Protein AF-0000000087156983 (afdb_homodimer)

Organism: NCBI:txid2511166

Solvent-accessible surface area (backbone atoms only — not comparable to full-atom values): 22748 Å² total; per-residue (Å²): 106,43,32,41,44,29,40,51,89,41,59,20,51,39,54,47,29,48,36,42,65,62,67,50,85,65,43,80,46,79,42,67,47,36,89,84,78,64,39,75,37,72,73,60,32,67,73,38,93,82,44,57,65,20,38,35,36,47,73,90,44,69,46,44,46,60,68,20,45,51,54,46,43,24,57,75,70,38,78,45,52,51,57,72,52,84,84,42,92,42,24,67,42,30,35,30,43,36,36,33,25,41,62,46,52,46,35,43,49,53,44,42,47,59,52,65,71,65,72,62,62,83,79,34,66,65,59,46,53,43,50,50,51,47,51,49,51,52,50,49,51,18,57,49,37,63,78,23,78,22,73,38,30,80,52,81,36,51,28,46,43,53,35,45,42,68,70,22,62,44,33,82,79,50,74,73,79,49,80,90,27,60,33,43,33,53,46,32,44,57,50,61,64,33,66,35,45,46,51,21,44,47,71,66,40,64,87,58,82,78,53,48,98,104,43,32,43,44,30,40,52,88,40,60,18,51,37,53,47,29,48,36,42,67,60,67,50,85,66,44,80,46,78,42,68,45,36,89,85,78,64,38,74,37,70,74,62,32,66,70,40,94,83,44,57,65,20,38,35,36,49,72,90,45,70,46,44,46,60,66,19,45,51,55,47,43,23,57,75,70,38,78,44,54,50,57,72,51,83,83,42,92,42,24,65,41,30,34,29,42,37,34,33,25,42,61,44,51,47,36,44,50,52,44,43,46,58,53,65,71,65,74,62,61,85,79,34,65,65,60,48,53,43,49,49,52,46,50,48,53,52,50,50,52,17,57,48,38,62,78,22,77,23,73,36,28,80,52,80,36,50,27,46,42,53,34,44,43,68,70,21,61,45,32,80,78,50,74,73,80,49,80,89,28,61,33,44,34,53,45,32,44,58,52,62,64,34,66,35,45,46,51,22,44,47,73,66,40,66,85,59,82,78,51,49,98

Radius of gyration: 20.54 Å; Cα contacts (8 Å, |Δi|>4): 704; chains: 2; bounding box: 50×52×50 Å

Nearest PDB structures (foldseek):
  4hz4-assembly1_A-2  TM=9.337E-01  e=1.040E-16  Actinobacillus pleuropneumoniae
  6nv6-assembly2_B  TM=7.677E-01  e=2.884E-10  Xanthomonas citri pv. citri str. 306
  4e8e-assembly1_C  TM=7.813E-01  e=7.989E-09  Bombyx mori
  7miq-assembly1_A  TM=7.522E-01  e=4.854E-09  Vibrio parahaemolyticus
  3qav-assembly1_A  TM=7.786E-01  e=2.854E-08  Laternula elliptica

Foldseek 3Di:
DKEWEFEPLFLSLLVLLLCLVLVFDYHYHYFYADPPPSAGDPVQLVLDVVRGDTWMDDVPDIDHDSLVSSVVCCVPPRVVPQQDDPVDPLNVQRVCLQCCLPVPQVVLLVVLLVVVVVPDPPVPVVNVVSVVSNVVVLVVVLVQLVQALARSHPDRHSSCSSNVSSLKSCCVRPPDDCPVRVSQLVSLVVVVPDPSSVVSCCVRPNPDDTRSD/DKEWEFEPLFLSLLVLLLCLVLVFDYHYHYFYADPPPSAGDPVQLVLDVVRGDTWMDDVPDIDHDSLVSSVVCCVPPRVVPQQDDPVDPLNVQRVCLQCCLPVPQVVLLVVLLVVVVVPDPPVPVVNVVSVVSNVVVLVVVLVQLVQALDRSHPDRHSSCSSNVSSLKSCCVRPPDDCPVRVSQLVSLVVVVPDPSSVVSCCVRPNPDDTRSD

Sequence (426 aa):
MLTVHHLGKSQSERIVWLCEELEIPYELQRYARDPVTMLAPADYKALHWIGTAPVITDGELTLAESGAIVDYIIARHGGGRLALKPDHPDFAHYLHWFHFANGTLQAQLGRNMILNRLNLPADNPMLVATKARVDRSFDLIDARVRDNNYLAGDEFTAADIMTGFSLTTMRYFLPYDFGRCPNIRAYLGRIGSRPAYRRAMEKGDPGMELLLTMLTVHHLGKSQSERIVWLCEELEIPYELQRYARDPVTMLAPADYKALHWIGTAPVITDGELTLAESGAIVDYIIARHGGGRLALKPDHPDFAHYLHWFHFANGTLQAQLGRNMILNRLNLPADNPMLVATKARVDRSFDLIDARVRDNNYLAGDEFTAADIMTGFSLTTMRYFLPYDFGRCPNIRAYLGRIGSRPAYRRAMEKGDPGMELLLT

Secondary structure (DSSP, 8-state):
-EEEEEETTSTTHHHHHHHHHHT---EEEEEPPPTTT-PPPHHHHTT-TT-SS-EEEETTEEEE-HHHHHHHHHHHTSTTTTS--TTSTTHHHHHHHHHHIIIIIIHHHHHHHHHHTTT--TT-HHHHHHHHHHHHHHHHHHHHHHH-SSSSSSS--HHHHHHHHHHTGGGGTS---GGG-HHHHHHHHHHHT-HHHHHHHHHHSTTPPP---/-EEEEEETTSTTHHHHHHHHHHT---EEEEEPPPTTT-PPPHHHHTT-TT-SS-EEEETTEEEE-HHHHHHHHHHHTSTTTTS--TTSTTHHHHHHHHHHIIIIIIHHHHHHHHHHTTT--TT-HHHHHHHHHHHHHHHHHHHHHHH-SSSSSSS--HHHHHHHHHHTGGGGTS---GGG-HHHHHHHHHHHT-HHHHHHHHHHSTTPPP---

Structure (mmCIF, N/CA/C/O backbone):
data_AF-0000000087156983-model_v1
#
loop_
_entity.id
_entity.type
_entity.pdbx_description
1 polymer 'glutathione transferase'
#
loop_
_atom_site.group_PDB
_atom_site.id
_atom_site.type_symbol
_atom_site.label_atom_id
_atom_site.label_alt_id
_atom_site.label_comp_id
_atom_site.label_asym_id
_atom_site.label_entity_id
_atom_site.label_seq_id
_atom_site.pdbx_PDB_ins_code
_atom_site.Cartn_x
_atom_site.Cartn_y
_atom_site.Cartn_z
_atom_site.occupancy
_atom_site.B_iso_or_equiv
_atom_site.auth_seq_id
_atom_site.auth_comp_id
_atom_site.auth_asym_id
_atom_site.auth_atom_id
_atom_site.pdbx_PDB_model_num
ATOM 1 N N . MET A 1 1 ? -11.656 2.619 24.188 1 91.62 1 MET A N 1
ATOM 2 C CA . MET A 1 1 ? -11.172 3.947 23.812 1 91.62 1 MET A CA 1
ATOM 3 C C . MET A 1 1 ? -10.031 3.85 22.812 1 91.62 1 MET A C 1
ATOM 5 O O . MET A 1 1 ? -9.148 2.996 22.938 1 91.62 1 MET A O 1
ATOM 9 N N . LEU A 1 2 ? -10.039 4.598 21.812 1 98.56 2 LEU A N 1
ATOM 10 C CA . LEU A 1 2 ? -9.031 4.594 20.766 1 98.56 2 LEU A CA 1
ATOM 11 C C . LEU A 1 2 ? -7.723 5.195 21.266 1 98.56 2 LEU A C 1
ATOM 13 O O . LEU A 1 2 ? -7.711 6.301 21.812 1 98.56 2 LEU A O 1
ATOM 17 N N . THR A 1 3 ? -6.641 4.422 21.141 1 98.88 3 THR A N 1
ATOM 18 C CA . THR A 1 3 ? -5.301 4.906 21.469 1 98.88 3 THR A CA 1
ATOM 19 C C . THR A 1 3 ? -4.414 4.895 20.219 1 98.88 3 THR A C 1
ATOM 21 O O . THR A 1 3 ? -4.297 3.871 19.547 1 98.88 3 THR A O 1
ATOM 24 N N . VAL A 1 4 ? -3.83 6 19.953 1 98.94 4 VAL A N 1
ATOM 25 C CA . VAL A 1 4 ? -2.838 6.121 18.891 1 98.94 4 VAL A CA 1
ATOM 26 C C . VAL A 1 4 ? -1.434 6.039 19.484 1 98.94 4 VAL A C 1
ATOM 28 O O . VAL A 1 4 ? -1.053 6.867 20.312 1 98.94 4 VAL A O 1
ATOM 31 N N . HIS A 1 5 ? -0.689 5.008 19.109 1 98.94 5 HIS A N 1
ATOM 32 C CA . HIS A 1 5 ? 0.714 4.902 19.484 1 98.94 5 HIS A CA 1
ATOM 33 C C . HIS A 1 5 ? 1.614 5.613 18.484 1 98.94 5 HIS A C 1
ATOM 35 O O . HIS A 1 5 ? 1.909 5.066 17.422 1 98.94 5 HIS A O 1
ATOM 41 N N . HIS A 1 6 ? 2.088 6.777 18.844 1 98.81 6 HIS A N 1
ATOM 42 C CA . HIS A 1 6 ? 2.824 7.629 17.922 1 98.81 6 HIS A CA 1
ATOM 43 C C . HIS A 1 6 ? 4.328 7.504 18.141 1 98.81 6 HIS A C 1
ATOM 45 O O . HIS A 1 6 ? 4.84 7.824 19.219 1 98.81 6 HIS A O 1
ATOM 51 N N . LEU A 1 7 ? 4.969 6.973 17.109 1 98.38 7 LEU A N 1
ATOM 52 C CA . LEU A 1 7 ? 6.426 7 17.062 1 98.38 7 LEU A CA 1
ATOM 53 C C . LEU A 1 7 ? 6.926 8.312 16.469 1 98.38 7 LEU A C 1
ATOM 55 O O . LEU A 1 7 ? 6.461 8.734 15.398 1 98.38 7 LEU A O 1
ATOM 59 N N . GLY A 1 8 ? 7.77 9.086 17.125 1 95.94 8 GLY A N 1
ATOM 60 C CA . GLY A 1 8 ? 8.289 10.336 16.609 1 95.94 8 GLY A CA 1
ATOM 61 C C . GLY A 1 8 ? 8.766 10.234 15.164 1 95.94 8 GLY A C 1
ATOM 62 O O . GLY A 1 8 ? 9.352 9.227 14.766 1 95.94 8 GLY A O 1
ATOM 63 N N . LYS A 1 9 ? 8.438 11.32 14.352 1 96.38 9 LYS A N 1
ATOM 64 C CA . LYS A 1 9 ? 8.812 11.391 12.945 1 96.38 9 LYS A CA 1
ATOM 65 C C . LYS A 1 9 ? 8.508 10.078 12.227 1 96.38 9 LYS A C 1
ATOM 67 O O . LYS A 1 9 ? 9.398 9.469 11.625 1 96.38 9 LYS A O 1
ATOM 72 N N . SER A 1 10 ? 7.238 9.719 12.273 1 97.94 10 SER A N 1
ATOM 73 C CA . SER A 1 10 ? 6.836 8.438 11.688 1 97.94 10 SER A CA 1
ATOM 74 C C . SER A 1 10 ? 5.477 8.547 11.008 1 97.94 10 SER A C 1
ATOM 76 O O . SER A 1 10 ? 4.797 9.57 11.133 1 97.94 10 SER A O 1
ATOM 78 N N . GLN A 1 11 ? 5.121 7.469 10.336 1 98.31 11 GLN A N 1
ATOM 79 C CA . GLN A 1 11 ? 3.861 7.434 9.602 1 98.31 11 GLN A CA 1
ATOM 80 C C . GLN A 1 11 ? 2.67 7.441 10.555 1 98.31 11 GLN A C 1
ATOM 82 O O . GLN A 1 11 ? 1.531 7.652 10.133 1 98.31 11 GLN A O 1
ATOM 87 N N . SER A 1 12 ? 2.916 7.203 11.859 1 98.81 12 SER A N 1
ATOM 88 C CA . SER A 1 12 ? 1.816 7.324 12.812 1 98.81 12 SER A CA 1
ATOM 89 C C . SER A 1 12 ? 1.278 8.75 12.852 1 98.81 12 SER A C 1
ATOM 91 O O . SER A 1 12 ? 0.186 8.992 13.367 1 98.81 12 SER A O 1
ATOM 93 N N . GLU A 1 13 ? 2.068 9.664 12.25 1 98.69 13 GLU A N 1
ATOM 94 C CA . GLU A 1 13 ? 1.6 11.031 12.039 1 98.69 13 GLU A CA 1
ATOM 95 C C . GLU A 1 13 ? 0.275 11.047 11.281 1 98.69 13 GLU A C 1
ATOM 97 O O . GLU A 1 13 ? -0.595 11.875 11.562 1 98.69 13 GLU A O 1
ATOM 102 N N . ARG A 1 14 ? 0.06 10.164 10.328 1 98.94 14 ARG A N 1
ATOM 103 C CA . ARG A 1 14 ? -1.168 10.047 9.547 1 98.94 14 ARG A CA 1
ATOM 104 C C . ARG A 1 14 ? -2.379 9.859 10.453 1 98.94 14 ARG A C 1
ATOM 106 O O . ARG A 1 14 ? -3.436 10.445 10.219 1 98.94 14 ARG A O 1
ATOM 113 N N . ILE A 1 15 ? -2.178 9.039 11.508 1 98.94 15 ILE A N 1
ATOM 114 C CA . ILE A 1 15 ? -3.291 8.633 12.352 1 98.94 15 ILE A CA 1
ATOM 115 C C . ILE A 1 15 ? -3.656 9.766 13.312 1 98.94 15 ILE A C 1
ATOM 117 O O . ILE A 1 15 ? -4.84 10.047 13.523 1 98.94 15 ILE A O 1
ATOM 121 N N . VAL A 1 16 ? -2.621 10.391 13.883 1 98.94 16 VAL A N 1
ATOM 122 C CA . VAL A 1 16 ? -2.877 11.555 14.734 1 98.94 16 VAL A CA 1
ATOM 123 C C . VAL A 1 16 ? -3.631 12.617 13.938 1 98.94 16 VAL A C 1
ATOM 125 O O . VAL A 1 16 ? -4.641 13.148 14.398 1 98.94 16 VAL A O 1
ATOM 128 N N . TRP A 1 17 ? -3.129 12.891 12.734 1 98.94 17 TRP A N 1
ATOM 129 C CA . TRP A 1 17 ? -3.74 13.883 11.859 1 98.94 17 TRP A CA 1
ATOM 130 C C . TRP A 1 17 ? -5.176 13.5 11.516 1 98.94 17 TRP A C 1
ATOM 132 O O . TRP A 1 17 ? -6.078 14.336 11.578 1 98.94 17 TRP A O 1
ATOM 142 N N . LEU A 1 18 ? -5.434 12.242 11.195 1 99 18 LEU A N 1
ATOM 143 C CA . LEU A 1 18 ? -6.773 11.75 10.891 1 99 18 LEU A CA 1
ATOM 144 C C . LEU A 1 18 ? -7.723 12.016 12.047 1 99 18 LEU A C 1
ATOM 146 O O . LEU A 1 18 ? -8.836 12.516 11.852 1 99 18 LEU A O 1
ATOM 150 N N . CYS A 1 19 ? -7.309 11.656 13.242 1 98.94 19 CYS A N 1
ATOM 151 C CA . CYS A 1 19 ? -8.156 11.828 14.422 1 98.94 19 CYS A CA 1
ATOM 152 C C . CYS A 1 19 ? -8.516 13.297 14.617 1 98.94 19 CYS A C 1
ATOM 154 O O . CYS A 1 19 ? -9.656 13.617 14.961 1 98.94 19 CYS A O 1
ATOM 156 N N . GLU A 1 20 ? -7.566 14.156 14.422 1 98.94 20 GLU A N 1
ATOM 157 C CA . GLU A 1 20 ? -7.82 15.586 14.578 1 98.94 20 GLU A CA 1
ATOM 158 C C . GLU A 1 20 ? -8.797 16.094 13.516 1 98.94 20 GLU A C 1
ATOM 160 O O . GLU A 1 20 ? -9.688 16.891 13.812 1 98.94 20 GLU A O 1
ATOM 165 N N . GLU A 1 21 ? -8.617 15.672 12.281 1 98.94 21 GLU A N 1
ATOM 166 C CA . GLU A 1 21 ? -9.516 16.078 11.203 1 98.94 21 GLU A CA 1
ATOM 167 C C . GLU A 1 21 ? -10.938 15.594 11.469 1 98.94 21 GLU A C 1
ATOM 169 O O . GLU A 1 21 ? -11.906 16.297 11.164 1 98.94 21 GLU A O 1
ATOM 174 N N . LEU A 1 22 ? -11.031 14.398 12 1 98.88 22 LEU A N 1
ATOM 175 C CA . LEU A 1 22 ? -12.336 13.797 12.242 1 98.88 22 LEU A CA 1
ATOM 176 C C . LEU A 1 22 ? -12.93 14.305 13.555 1 98.88 22 LEU A C 1
ATOM 178 O O . LEU A 1 22 ? -14.117 14.094 13.828 1 98.88 22 LEU A O 1
ATOM 182 N N . GLU A 1 23 ? -12.133 14.969 14.328 1 98.62 23 GLU A N 1
ATOM 183 C CA . GLU A 1 23 ? -12.555 15.469 15.633 1 98.62 23 GLU A CA 1
ATOM 184 C C . GLU A 1 23 ? -13.133 14.344 16.484 1 98.62 23 GLU A C 1
ATOM 186 O O . GLU A 1 23 ? -14.227 14.477 17.047 1 98.62 23 GLU A O 1
ATOM 191 N N . ILE A 1 24 ? -12.438 13.273 16.578 1 98.31 24 ILE A N 1
ATOM 192 C CA . ILE A 1 24 ? -12.852 12.172 17.438 1 98.31 24 ILE A CA 1
ATOM 193 C C . ILE A 1 24 ? -11.938 12.086 18.656 1 98.31 24 ILE A C 1
ATOM 195 O O . ILE A 1 24 ? -10.766 12.477 18.594 1 98.31 24 ILE A O 1
ATOM 199 N N . PRO A 1 25 ? -12.5 11.617 19.703 1 98.06 25 PRO A N 1
ATOM 200 C CA . PRO A 1 25 ? -11.648 11.453 20.891 1 98.06 25 PRO A CA 1
ATOM 201 C C . PRO A 1 25 ? -10.656 10.305 20.734 1 98.06 25 PRO A C 1
ATOM 203 O O . PRO A 1 25 ? -10.984 9.266 20.172 1 98.06 25 PRO A O 1
ATOM 206 N N . TYR A 1 26 ? -9.477 10.531 21.203 1 98.81 26 TYR A N 1
ATOM 207 C CA . TYR A 1 26 ? -8.453 9.492 21.219 1 98.81 26 TYR A CA 1
ATOM 208 C C . TYR A 1 26 ? -7.398 9.797 22.281 1 98.81 26 TYR A C 1
ATOM 210 O O . TYR A 1 26 ? -7.23 10.945 22.688 1 98.81 26 TYR A O 1
ATOM 218 N N . GLU A 1 27 ? -6.777 8.781 22.75 1 98.81 27 GLU A N 1
ATOM 219 C CA . GLU A 1 27 ? -5.578 8.914 23.562 1 98.81 27 GLU A CA 1
ATOM 220 C C . GLU A 1 27 ? -4.312 8.852 22.719 1 98.81 27 GLU A C 1
ATOM 222 O O . GLU A 1 27 ? -4.238 8.07 21.766 1 98.81 27 GLU A O 1
ATOM 227 N N . LEU A 1 28 ? -3.4 9.688 23.078 1 98.81 28 LEU A N 1
ATOM 228 C CA . LEU A 1 28 ? -2.133 9.719 22.359 1 98.81 28 LEU A CA 1
ATOM 229 C C . LEU A 1 28 ? -0.987 9.25 23.25 1 98.81 28 LEU A C 1
ATOM 231 O O . LEU A 1 28 ? -0.743 9.836 24.312 1 98.81 28 LEU A O 1
ATOM 235 N N . GLN A 1 29 ? -0.367 8.195 22.891 1 98.75 29 GLN A N 1
ATOM 236 C CA . GLN A 1 29 ? 0.864 7.75 23.531 1 98.75 29 GLN A CA 1
ATOM 237 C C . GLN A 1 29 ? 2.07 7.969 22.625 1 98.75 29 GLN A C 1
ATOM 239 O O . GLN A 1 29 ? 2.174 7.359 21.562 1 98.75 29 GLN A O 1
ATOM 244 N N . ARG A 1 30 ? 3.023 8.758 23.078 1 98.44 30 ARG A N 1
ATOM 245 C CA . ARG A 1 30 ? 4.203 9.07 22.281 1 98.44 30 ARG A CA 1
ATOM 246 C C . ARG A 1 30 ? 5.375 8.172 22.656 1 98.44 30 ARG A C 1
ATOM 248 O O . ARG A 1 30 ? 5.57 7.855 23.828 1 98.44 30 ARG A O 1
ATOM 255 N N . TYR A 1 31 ? 6.062 7.75 21.672 1 98.06 31 TYR A N 1
ATOM 256 C CA . TYR A 1 31 ? 7.312 7.008 21.797 1 98.06 31 TYR A CA 1
ATOM 257 C C . TYR A 1 31 ? 8.453 7.723 21.078 1 98.06 31 TYR A C 1
ATOM 259 O O . TYR A 1 31 ? 8.289 8.18 19.953 1 98.06 31 TYR A O 1
ATOM 267 N N . ALA A 1 32 ? 9.594 7.809 21.75 1 94.38 32 ALA A N 1
ATOM 268 C CA . ALA A 1 32 ? 10.758 8.43 21.125 1 94.38 32 ALA A CA 1
ATOM 269 C C . ALA A 1 32 ? 11.609 7.387 20.406 1 94.38 32 ALA A C 1
ATOM 271 O O . ALA A 1 32 ? 11.797 6.277 20.906 1 94.38 32 ALA A O 1
ATOM 272 N N . ARG A 1 33 ? 12.016 7.777 19.203 1 94.56 33 ARG A N 1
ATOM 273 C CA . ARG A 1 33 ? 13.016 6.949 18.531 1 94.56 33 ARG A CA 1
ATOM 274 C C . ARG A 1 33 ? 14.328 6.938 19.312 1 94.56 33 ARG A C 1
ATOM 276 O O . ARG A 1 33 ? 14.633 7.879 20.047 1 94.56 33 ARG A O 1
ATOM 283 N N . ASP A 1 34 ? 15.047 5.785 19.125 1 91.25 34 ASP A N 1
ATOM 284 C CA . ASP A 1 34 ? 16.406 5.762 19.672 1 91.25 34 ASP A CA 1
ATOM 285 C C . ASP A 1 34 ? 17.25 6.891 19.078 1 91.25 34 ASP A C 1
ATOM 287 O O . ASP A 1 34 ? 17.344 7.031 17.859 1 91.25 34 ASP A O 1
ATOM 291 N N . PRO A 1 35 ? 17.828 7.66 19.906 1 88.69 35 PRO A N 1
ATOM 292 C CA . PRO A 1 35 ? 18.5 8.859 19.391 1 88.69 35 PRO A CA 1
ATOM 293 C C . PRO A 1 35 ? 19.719 8.539 18.531 1 88.69 35 PRO A C 1
ATOM 295 O O . PRO A 1 35 ? 20.188 9.383 17.75 1 88.69 35 PRO A O 1
ATOM 298 N N . VAL A 1 36 ? 20.266 7.324 18.734 1 89.75 36 VAL A N 1
ATOM 299 C CA . VAL A 1 36 ? 21.453 6.945 17.984 1 89.75 36 VAL A CA 1
ATOM 300 C C . VAL A 1 36 ? 21.062 6.207 16.719 1 89.75 36 VAL A C 1
ATOM 302 O O . VAL A 1 36 ? 21.438 6.609 15.609 1 89.75 36 VAL A O 1
ATOM 305 N N . THR A 1 37 ? 20.234 5.301 16.781 1 86.94 37 THR A N 1
ATOM 306 C CA . THR A 1 37 ? 19.922 4.438 15.656 1 86.94 37 THR A CA 1
ATOM 307 C C . THR A 1 37 ? 18.703 4.957 14.898 1 86.94 37 THR A C 1
ATOM 309 O O . THR A 1 37 ? 18.438 4.531 13.773 1 86.94 37 THR A O 1
ATOM 312 N N . MET A 1 38 ? 17.922 5.801 15.492 1 89.12 38 MET A N 1
ATOM 313 C CA . MET A 1 38 ? 16.688 6.348 14.945 1 89.12 38 MET A CA 1
ATOM 314 C C . MET A 1 38 ? 15.648 5.246 14.75 1 89.12 38 MET A C 1
ATOM 316 O O . MET A 1 38 ? 14.688 5.426 14 1 89.12 38 MET A O 1
ATOM 320 N N . LEU A 1 39 ? 15.852 4.109 15.414 1 90.62 39 LEU A N 1
ATOM 321 C CA . LEU A 1 39 ? 14.914 2.996 15.344 1 90.62 39 LEU A CA 1
ATOM 322 C C . LEU A 1 39 ? 13.875 3.084 16.453 1 90.62 39 LEU A C 1
ATOM 324 O O . LEU A 1 39 ? 14.055 3.832 17.422 1 90.62 39 LEU A O 1
ATOM 328 N N . ALA A 1 40 ? 12.781 2.379 16.219 1 95.19 40 ALA A N 1
ATOM 329 C CA . ALA A 1 40 ? 11.758 2.299 17.266 1 95.19 40 ALA A CA 1
ATOM 330 C C . ALA A 1 40 ? 12.312 1.662 18.531 1 95.19 40 ALA A C 1
ATOM 332 O O . ALA A 1 40 ? 13.094 0.707 18.469 1 95.19 40 ALA A O 1
ATOM 333 N N . PRO A 1 41 ? 11.883 2.174 19.734 1 96.12 41 PRO A N 1
ATOM 334 C CA . PRO A 1 41 ? 12.305 1.544 20.984 1 96.12 41 PRO A CA 1
ATOM 335 C C . PRO A 1 41 ? 11.625 0.198 21.219 1 96.12 41 PRO A C 1
ATOM 337 O O . PRO A 1 41 ? 10.633 -0.122 20.562 1 96.12 41 PRO A O 1
ATOM 340 N N . ALA A 1 42 ? 12.117 -0.541 22.172 1 95.06 42 ALA A N 1
ATOM 341 C CA . ALA A 1 42 ? 11.664 -1.907 22.422 1 95.06 42 ALA A CA 1
ATOM 342 C C . ALA A 1 42 ? 10.195 -1.935 22.828 1 95.06 42 ALA A C 1
ATOM 344 O O . ALA A 1 42 ? 9.461 -2.855 22.469 1 95.06 42 ALA A O 1
ATOM 345 N N . ASP A 1 43 ? 9.797 -0.973 23.609 1 96.44 43 ASP A N 1
ATOM 346 C CA . ASP A 1 43 ? 8.414 -0.957 24.078 1 96.44 43 ASP A CA 1
ATOM 347 C C . ASP A 1 43 ? 7.445 -0.698 22.938 1 96.44 43 ASP A C 1
ATOM 349 O O . ASP A 1 43 ? 6.328 -1.222 22.922 1 96.44 43 ASP A O 1
ATOM 353 N N . TYR A 1 44 ? 7.848 0.1 22 1 97.69 44 TYR A N 1
ATOM 354 C CA . TYR A 1 44 ? 7.004 0.271 20.812 1 97.69 44 TYR A CA 1
ATOM 355 C C . TYR A 1 44 ? 6.953 -1.01 20 1 97.69 44 TYR A C 1
ATOM 357 O O . TYR A 1 44 ? 5.883 -1.42 19.547 1 97.69 44 TYR A O 1
ATOM 365 N N . LYS A 1 45 ? 8.109 -1.592 19.766 1 95.56 45 LYS A N 1
ATOM 366 C CA . LYS A 1 45 ? 8.188 -2.807 18.953 1 95.56 45 LYS A CA 1
ATOM 367 C C . LYS A 1 45 ? 7.344 -3.924 19.562 1 95.56 45 LYS A C 1
ATOM 369 O O . LYS A 1 45 ? 6.863 -4.801 18.844 1 95.56 45 LYS A O 1
ATOM 374 N N . ALA A 1 46 ? 7.066 -3.889 20.781 1 96.38 46 ALA A N 1
ATOM 375 C CA . ALA A 1 46 ? 6.328 -4.93 21.5 1 96.38 46 ALA A CA 1
ATOM 376 C C . ALA A 1 46 ? 4.824 -4.785 21.281 1 96.38 46 ALA A C 1
ATOM 378 O O . ALA A 1 46 ? 4.055 -5.699 21.578 1 96.38 46 ALA A O 1
ATOM 379 N N . LEU A 1 47 ? 4.375 -3.619 20.797 1 96.44 47 LEU A N 1
ATOM 380 C CA . LEU A 1 47 ? 2.953 -3.338 20.625 1 96.44 47 LEU A CA 1
ATOM 381 C C . LEU A 1 47 ? 2.326 -4.297 19.609 1 96.44 47 LEU A C 1
ATOM 383 O O . LEU A 1 47 ? 1.162 -4.676 19.75 1 96.44 47 LEU A O 1
ATOM 387 N N . HIS A 1 48 ? 3.15 -4.621 18.594 1 94.69 48 HIS A N 1
ATOM 388 C CA . HIS A 1 48 ? 2.67 -5.406 17.469 1 94.69 48 HIS A CA 1
ATOM 389 C C . HIS A 1 48 ? 3.814 -6.152 16.797 1 94.69 48 HIS A C 1
ATOM 391 O O . HIS A 1 48 ? 4.938 -5.645 16.719 1 94.69 48 HIS A O 1
ATOM 397 N N . TRP A 1 49 ? 3.512 -7.242 16.188 1 89.88 49 TRP A N 1
ATOM 398 C CA . TRP A 1 49 ? 4.547 -8.078 15.594 1 89.88 49 TRP A CA 1
ATOM 399 C C . TRP A 1 49 ? 5.242 -7.355 14.445 1 89.88 49 TRP A C 1
ATOM 401 O O . TRP A 1 49 ? 6.406 -7.629 14.148 1 89.88 49 TRP A O 1
ATOM 411 N N . ILE A 1 50 ? 4.59 -6.434 13.836 1 90.62 50 ILE A N 1
ATOM 412 C CA . ILE A 1 50 ? 5.141 -5.707 12.695 1 90.62 50 ILE A CA 1
ATOM 413 C C . ILE A 1 50 ? 6.324 -4.855 13.148 1 90.62 50 ILE A C 1
ATOM 415 O O . ILE A 1 50 ? 7.25 -4.609 12.367 1 90.62 50 ILE A O 1
ATOM 419 N N . GLY A 1 51 ? 6.238 -4.312 14.367 1 91.38 51 GLY A N 1
ATOM 420 C CA . GLY A 1 51 ? 7.367 -3.637 14.984 1 91.38 51 GLY A CA 1
ATOM 421 C C . GLY A 1 51 ? 7.582 -2.23 14.461 1 91.38 51 GLY A C 1
ATOM 422 O O . GLY A 1 51 ? 8.57 -1.58 14.797 1 91.38 51 GLY A O 1
ATOM 423 N N . THR A 1 52 ? 6.711 -1.794 13.562 1 93 52 THR A N 1
ATOM 424 C CA . THR A 1 52 ? 6.859 -0.468 12.977 1 93 52 THR A CA 1
ATOM 425 C C . THR A 1 52 ? 5.59 0.355 13.164 1 93 52 THR A C 1
ATOM 427 O O . THR A 1 52 ? 4.543 -0.185 13.531 1 93 52 THR A O 1
ATOM 430 N N . ALA A 1 53 ? 5.719 1.645 13.031 1 97.25 53 ALA A N 1
ATOM 431 C CA . ALA A 1 53 ? 4.578 2.553 13.102 1 97.25 53 ALA A CA 1
ATOM 432 C C . ALA A 1 53 ? 3.861 2.635 11.75 1 97.25 53 ALA A C 1
ATOM 434 O O . ALA A 1 53 ? 4.492 2.52 10.703 1 97.25 53 ALA A O 1
ATOM 435 N N . PRO A 1 54 ? 2.562 2.764 11.758 1 98.56 54 PRO A N 1
ATOM 436 C CA . PRO A 1 54 ? 1.705 3.094 12.898 1 98.56 54 PRO A CA 1
ATOM 437 C C . PRO A 1 54 ? 1.079 1.858 13.547 1 98.56 54 PRO A C 1
ATOM 439 O O . PRO A 1 54 ? 0.936 0.822 12.891 1 98.56 54 PRO A O 1
ATOM 442 N N . VAL A 1 55 ? 0.737 1.974 14.797 1 98.81 55 VAL A N 1
ATOM 443 C CA . VAL A 1 55 ? -0.05 1.007 15.555 1 98.81 55 VAL A CA 1
ATOM 444 C C . VAL A 1 55 ? -1.106 1.735 16.375 1 98.81 55 VAL A C 1
ATOM 446 O O . VAL A 1 55 ? -0.832 2.789 16.953 1 98.81 55 VAL A O 1
ATOM 449 N N . ILE A 1 56 ? -2.34 1.213 16.406 1 98.94 56 ILE A N 1
ATOM 450 C CA . ILE A 1 56 ? -3.365 1.708 17.312 1 98.94 56 ILE A CA 1
ATOM 451 C C . ILE A 1 56 ? -3.885 0.561 18.188 1 98.94 56 ILE A C 1
ATOM 453 O O . ILE A 1 56 ? -3.715 -0.611 17.844 1 98.94 56 ILE A O 1
ATOM 457 N N . THR A 1 57 ? -4.449 0.894 19.312 1 98.75 57 THR A N 1
ATOM 458 C CA . THR A 1 57 ? -5.281 -0.01 20.094 1 98.75 57 THR A CA 1
ATOM 459 C C . THR A 1 57 ? -6.688 0.558 20.25 1 98.75 57 THR A C 1
ATOM 461 O O . THR A 1 57 ? -6.859 1.765 20.438 1 98.75 57 THR A O 1
ATOM 464 N N . ASP A 1 58 ? -7.695 -0.202 20.125 1 98.56 58 ASP A N 1
ATOM 465 C CA . ASP A 1 58 ? -9.109 0.109 20.328 1 98.56 58 ASP A CA 1
ATOM 466 C C . ASP A 1 58 ? -9.828 -1.029 21.047 1 98.56 58 ASP A C 1
ATOM 468 O O . ASP A 1 58 ? -10.328 -1.957 20.406 1 98.56 58 ASP A O 1
ATOM 472 N N . GLY A 1 59 ? -10.008 -0.907 22.391 1 96.75 59 GLY A N 1
ATOM 473 C CA . GLY A 1 59 ? -10.422 -2.053 23.188 1 96.75 59 GLY A CA 1
ATOM 474 C C . GLY A 1 59 ? -9.43 -3.199 23.141 1 96.75 59 GLY A C 1
ATOM 475 O O . GLY A 1 59 ? -8.242 -3.012 23.438 1 96.75 59 GLY A O 1
ATOM 476 N N . GLU A 1 60 ? -9.844 -4.32 22.672 1 96.62 60 GLU A N 1
ATOM 477 C CA . GLU A 1 60 ? -8.984 -5.5 22.609 1 96.62 60 GLU A CA 1
ATOM 478 C C . GLU A 1 60 ? -8.219 -5.559 21.297 1 96.62 60 GLU A C 1
ATOM 480 O O . GLU A 1 60 ? -7.324 -6.387 21.125 1 96.62 60 GLU A O 1
ATOM 485 N N . LEU A 1 61 ? -8.531 -4.672 20.438 1 97.81 61 LEU A N 1
ATOM 486 C CA . LEU A 1 61 ? -7.934 -4.684 19.109 1 97.81 61 LEU A CA 1
ATOM 487 C C . LEU A 1 61 ? -6.598 -3.951 19.109 1 97.81 61 LEU A C 1
ATOM 489 O O . LEU A 1 61 ? -6.484 -2.852 19.656 1 97.81 61 LEU A O 1
ATOM 493 N N . THR A 1 62 ? -5.543 -4.512 18.594 1 98.56 62 THR A N 1
ATOM 494 C CA . THR A 1 62 ? -4.312 -3.857 18.156 1 98.56 62 THR A CA 1
ATOM 495 C C . THR A 1 62 ? -4.152 -3.953 16.641 1 98.56 62 THR A C 1
ATOM 497 O O . THR A 1 62 ? -4.242 -5.043 16.062 1 98.56 62 THR A O 1
ATOM 500 N N . LEU A 1 63 ? -4.012 -2.852 16.016 1 98.69 63 LEU A N 1
ATOM 501 C CA . LEU A 1 63 ? -4.047 -2.803 14.555 1 98.69 63 LEU A CA 1
ATOM 502 C C . LEU A 1 63 ? -2.867 -2.002 14.008 1 98.69 63 LEU A C 1
ATOM 504 O O . LEU A 1 63 ? -2.539 -0.937 14.531 1 98.69 63 LEU A O 1
ATOM 508 N N . ALA A 1 64 ? -2.232 -2.555 12.938 1 98.31 64 ALA A N 1
ATOM 509 C CA . ALA A 1 64 ? -1.153 -1.873 12.227 1 98.31 64 ALA A CA 1
ATOM 510 C C . ALA A 1 64 ? -1.518 -1.646 10.766 1 98.31 64 ALA A C 1
ATOM 512 O O . ALA A 1 64 ? -2.613 -2.004 10.328 1 98.31 64 ALA A O 1
ATOM 513 N N . GLU A 1 65 ? -0.583 -1.087 10.016 1 98.38 65 GLU A N 1
ATOM 514 C CA . GLU A 1 65 ? -0.784 -0.689 8.625 1 98.38 65 GLU A CA 1
ATOM 515 C C . GLU A 1 65 ? -1.584 0.607 8.531 1 98.38 65 GLU A C 1
ATOM 517 O O . GLU A 1 65 ? -2.764 0.642 8.891 1 98.38 65 GLU A O 1
ATOM 522 N N . SER A 1 66 ? -0.915 1.647 8.023 1 98.69 66 SER A N 1
ATOM 523 C CA . SER A 1 66 ? -1.547 2.963 8.023 1 98.69 66 SER A CA 1
ATOM 524 C C . SER A 1 66 ? -2.854 2.949 7.238 1 98.69 66 SER A C 1
ATOM 526 O O . SER A 1 66 ? -3.869 3.471 7.703 1 98.69 66 SER A O 1
ATOM 528 N N . GLY A 1 67 ? -2.871 2.293 6.039 1 98.81 67 GLY A N 1
ATOM 529 C CA . GLY A 1 67 ? -4.105 2.219 5.273 1 98.81 67 GLY A CA 1
ATOM 530 C C . GLY A 1 67 ? -5.227 1.513 6.016 1 98.81 67 GLY A C 1
ATOM 531 O O . GLY A 1 67 ? -6.371 1.962 5.988 1 98.81 67 GLY A O 1
ATOM 532 N N . ALA A 1 68 ? -4.918 0.434 6.668 1 98.88 68 ALA A N 1
ATOM 533 C CA . ALA A 1 68 ? -5.895 -0.326 7.445 1 98.88 68 ALA A CA 1
ATOM 534 C C . ALA A 1 68 ? -6.449 0.507 8.594 1 98.88 68 ALA A C 1
ATOM 536 O O . ALA A 1 68 ? -7.664 0.539 8.82 1 98.88 68 ALA A O 1
ATOM 537 N N . ILE A 1 69 ? -5.574 1.154 9.312 1 98.94 69 ILE A N 1
ATOM 538 C CA . ILE A 1 69 ? -5.961 1.952 10.469 1 98.94 69 ILE A CA 1
ATOM 539 C C . ILE A 1 69 ? -6.863 3.102 10.031 1 98.94 69 ILE A C 1
ATOM 541 O O . ILE A 1 69 ? -7.891 3.369 10.656 1 98.94 69 ILE A O 1
ATOM 545 N N . VAL A 1 70 ? -6.488 3.738 8.961 1 98.94 70 VAL A N 1
ATOM 546 C CA . VAL A 1 70 ? -7.266 4.871 8.469 1 98.94 70 VAL A CA 1
ATOM 547 C C . VAL A 1 70 ? -8.656 4.398 8.055 1 98.94 70 VAL A C 1
ATOM 549 O O . VAL A 1 70 ? -9.664 4.98 8.461 1 98.94 70 VAL A O 1
ATOM 552 N N . ASP A 1 71 ? -8.711 3.297 7.266 1 98.94 71 ASP A N 1
ATOM 553 C CA . ASP A 1 71 ? -10.008 2.752 6.871 1 98.94 71 ASP A CA 1
ATOM 554 C C . ASP A 1 71 ? -10.82 2.332 8.094 1 98.94 71 ASP A C 1
ATOM 556 O O . ASP A 1 71 ? -12.031 2.561 8.148 1 98.94 71 ASP A O 1
ATOM 560 N N . TYR A 1 72 ? -10.156 1.753 9.039 1 98.94 72 TYR A N 1
ATOM 561 C CA . TYR A 1 72 ? -10.82 1.293 10.258 1 98.94 72 TYR A CA 1
ATOM 562 C C . TYR A 1 72 ? -11.406 2.465 11.039 1 98.94 72 TYR A C 1
ATOM 564 O O . TYR A 1 72 ? -12.586 2.449 11.406 1 98.94 72 TYR A O 1
ATOM 572 N N . ILE A 1 73 ? -10.68 3.506 11.273 1 98.94 73 ILE A N 1
ATOM 573 C CA . ILE A 1 73 ? -11.102 4.652 12.078 1 98.94 73 ILE A CA 1
ATOM 574 C C . ILE A 1 73 ? -12.227 5.391 11.359 1 98.94 73 ILE A C 1
ATOM 576 O O . ILE A 1 73 ? -13.203 5.816 11.992 1 98.94 73 ILE A O 1
ATOM 580 N N . ILE A 1 74 ? -12.062 5.551 10.062 1 98.88 74 ILE A N 1
ATOM 581 C CA . ILE A 1 74 ? -13.109 6.219 9.297 1 98.88 74 ILE A CA 1
ATOM 582 C C . ILE A 1 74 ? -14.43 5.457 9.445 1 98.88 74 ILE A C 1
ATOM 584 O O . ILE A 1 74 ? -15.477 6.066 9.664 1 98.88 74 ILE A O 1
ATOM 588 N N . ALA A 1 75 ? -14.359 4.141 9.383 1 98.56 75 ALA A N 1
ATOM 589 C CA . ALA A 1 75 ? -15.555 3.311 9.422 1 98.56 75 ALA A CA 1
ATOM 590 C C . ALA A 1 75 ? -16.141 3.256 10.828 1 98.56 75 ALA A C 1
ATOM 592 O O . ALA A 1 75 ? -17.359 3.396 11.008 1 98.56 75 ALA A O 1
ATOM 593 N N . ARG A 1 76 ? -15.32 3.121 11.812 1 98 76 ARG A N 1
ATOM 594 C CA . ARG A 1 76 ? -15.789 2.779 13.148 1 98 76 ARG A CA 1
ATOM 595 C C . ARG A 1 76 ? -15.984 4.031 14 1 98 76 ARG A C 1
ATOM 597 O O . ARG A 1 76 ? -16.828 4.055 14.898 1 98 76 ARG A O 1
ATOM 604 N N . HIS A 1 77 ? -15.242 5.035 13.703 1 98.31 77 HIS A N 1
ATOM 605 C CA . HIS A 1 77 ? -15.258 6.203 14.578 1 98.31 77 HIS A CA 1
ATOM 606 C C . HIS A 1 77 ? -15.633 7.465 13.812 1 98.31 77 HIS A C 1
ATOM 608 O O . HIS A 1 77 ? -16.125 8.43 14.398 1 98.31 77 HIS A O 1
ATOM 614 N N . GLY A 1 78 ? -15.445 7.453 12.516 1 98.5 78 GLY A N 1
ATOM 615 C CA . GLY A 1 78 ? -15.523 8.688 11.75 1 98.5 78 GLY A CA 1
ATOM 616 C C . GLY A 1 78 ? -16.844 8.859 11.016 1 98.5 78 GLY A C 1
ATOM 617 O O . GLY A 1 78 ? -17.078 9.891 10.383 1 98.5 78 GLY A O 1
ATOM 618 N N . GLY A 1 79 ? -17.719 7.797 11.039 1 97.56 79 GLY A N 1
ATOM 619 C CA . GLY A 1 79 ? -19 7.859 10.359 1 97.56 79 GLY A CA 1
ATOM 620 C C . GLY A 1 79 ? -18.875 7.938 8.844 1 97.56 79 GLY A C 1
ATOM 621 O O . GLY A 1 79 ? -19.75 8.461 8.172 1 97.56 79 GLY A O 1
ATOM 622 N N . GLY A 1 80 ? -17.75 7.594 8.359 1 98 80 GLY A N 1
ATOM 623 C CA . GLY A 1 80 ? -17.531 7.594 6.922 1 98 80 GLY A CA 1
ATOM 624 C C . GLY A 1 80 ? -16.969 8.906 6.402 1 98 80 GLY A C 1
ATOM 625 O O . GLY A 1 80 ? -16.688 9.031 5.211 1 98 80 GLY A O 1
ATOM 626 N N . ARG A 1 81 ? -16.828 9.859 7.332 1 98.44 81 ARG A N 1
ATOM 627 C CA . ARG A 1 81 ? -16.281 11.148 6.914 1 98.44 81 ARG A CA 1
ATOM 628 C C . ARG A 1 81 ? -14.852 11 6.414 1 98.44 81 ARG A C 1
ATOM 630 O O . ARG A 1 81 ? -14.133 10.086 6.82 1 98.44 81 ARG A O 1
ATOM 637 N N . LEU A 1 82 ? -14.414 11.852 5.418 1 98.81 82 LEU A N 1
ATOM 638 C CA . LEU A 1 82 ? -13.102 11.969 4.809 1 98.81 82 LEU A CA 1
ATOM 639 C C . LEU A 1 82 ? -12.859 10.852 3.803 1 98.81 82 LEU A C 1
ATOM 641 O O . LEU A 1 82 ? -11.781 10.766 3.203 1 98.81 82 LEU A O 1
ATOM 645 N N . ALA A 1 83 ? -13.703 9.883 3.652 1 98.75 83 ALA A N 1
ATOM 646 C CA . ALA A 1 83 ? -13.727 8.953 2.527 1 98.75 83 ALA A CA 1
ATOM 647 C C . ALA A 1 83 ? -14.859 9.289 1.561 1 98.75 83 ALA A C 1
ATOM 649 O O . ALA A 1 83 ? -15.875 9.852 1.963 1 98.75 83 ALA A O 1
ATOM 650 N N . LEU A 1 84 ? -14.625 8.984 0.316 1 98.62 84 LEU A N 1
ATOM 651 C CA . LEU A 1 84 ? -15.688 9.219 -0.653 1 98.62 84 LEU A CA 1
ATOM 652 C C . LEU A 1 84 ? -16.469 7.934 -0.92 1 98.62 84 LEU A C 1
ATOM 654 O O . LEU A 1 84 ? -15.883 6.855 -1.018 1 98.62 84 LEU A O 1
ATOM 658 N N . LYS A 1 85 ? -17.844 8.07 -1.046 1 97.69 85 LYS A N 1
ATOM 659 C CA . LYS A 1 85 ? -18.734 6.941 -1.314 1 97.69 85 LYS A CA 1
ATOM 660 C C . LYS A 1 85 ? -18.688 6.547 -2.787 1 97.69 85 LYS A C 1
ATOM 662 O O . LYS A 1 85 ? -18.312 7.352 -3.641 1 97.69 85 LYS A O 1
ATOM 667 N N . PRO A 1 86 ? -19.078 5.305 -3.047 1 97.38 86 PRO A N 1
ATOM 668 C CA . PRO A 1 86 ? -18.953 4.777 -4.41 1 97.38 86 PRO A CA 1
ATOM 669 C C . PRO A 1 86 ? -19.734 5.602 -5.43 1 97.38 86 PRO A C 1
ATOM 671 O O . PRO A 1 86 ? -19.406 5.586 -6.621 1 97.38 86 PRO A O 1
ATOM 674 N N . ASP A 1 87 ? -20.719 6.309 -5.07 1 97.25 87 ASP A N 1
ATOM 675 C CA . ASP A 1 87 ? -21.531 7.062 -6.02 1 97.25 87 ASP A CA 1
ATOM 676 C C . ASP A 1 87 ? -20.953 8.453 -6.254 1 97.25 87 ASP A C 1
ATOM 678 O O . ASP A 1 87 ? -21.406 9.188 -7.133 1 97.25 87 ASP A O 1
ATOM 682 N N . HIS A 1 88 ? -19.984 8.836 -5.488 1 97.81 88 HIS A N 1
ATOM 683 C CA . HIS A 1 88 ? -19.328 10.125 -5.691 1 97.81 88 HIS A CA 1
ATOM 684 C C . HIS A 1 88 ? -18.531 10.141 -6.996 1 97.81 88 HIS A C 1
ATOM 686 O O . HIS A 1 88 ? -17.875 9.164 -7.336 1 97.81 88 HIS A O 1
ATOM 692 N N . PRO A 1 89 ? -18.531 11.219 -7.762 1 97.25 89 PRO A N 1
ATOM 693 C CA . PRO A 1 89 ? -17.828 11.273 -9.047 1 97.25 89 PRO A CA 1
ATOM 694 C C . PRO A 1 89 ? -16.312 11.117 -8.898 1 97.25 89 PRO A C 1
ATOM 696 O O . PRO A 1 89 ? -15.656 10.617 -9.812 1 97.25 89 PRO A O 1
ATOM 699 N N . ASP A 1 90 ? -15.758 11.461 -7.746 1 98.19 90 ASP A N 1
ATOM 700 C CA . ASP A 1 90 ? -14.32 11.422 -7.527 1 98.19 90 ASP A CA 1
ATOM 701 C C . ASP A 1 90 ? -13.914 10.164 -6.758 1 98.19 90 ASP A C 1
ATOM 703 O O . ASP A 1 90 ? -12.797 10.07 -6.242 1 98.19 90 ASP A O 1
ATOM 707 N N . PHE A 1 91 ? -14.836 9.211 -6.703 1 98.62 91 PHE A N 1
ATOM 708 C CA . PHE A 1 91 ? -14.594 8.016 -5.91 1 98.62 91 PHE A CA 1
ATOM 709 C C . PHE A 1 91 ? -13.336 7.297 -6.379 1 98.62 91 PHE A C 1
ATOM 711 O O . PHE A 1 91 ? -12.461 6.973 -5.57 1 98.62 91 PHE A O 1
ATOM 718 N N . ALA A 1 92 ? -13.172 7.109 -7.668 1 98.56 92 ALA A N 1
ATOM 719 C CA . ALA A 1 92 ? -12.016 6.398 -8.219 1 98.56 92 ALA A CA 1
ATOM 720 C C . ALA A 1 92 ? -10.727 7.172 -7.969 1 98.56 92 ALA A C 1
ATOM 722 O O . ALA A 1 92 ? -9.688 6.574 -7.68 1 98.56 92 ALA A O 1
ATOM 723 N N . HIS A 1 93 ? -10.797 8.477 -8.086 1 98.25 93 HIS A N 1
ATOM 724 C CA . HIS A 1 93 ? -9.633 9.305 -7.801 1 98.25 93 HIS A CA 1
ATOM 725 C C . HIS A 1 93 ? -9.234 9.219 -6.332 1 98.25 93 HIS A C 1
ATOM 727 O O . HIS A 1 93 ? -8.047 9.141 -6.004 1 98.25 93 HIS A O 1
ATOM 733 N N . TYR A 1 94 ? -10.234 9.266 -5.492 1 98.88 94 TYR A N 1
ATOM 734 C CA . TYR A 1 94 ? -9.977 9.102 -4.062 1 98.88 94 TYR A CA 1
ATOM 735 C C . TYR A 1 94 ? -9.25 7.789 -3.791 1 98.88 94 TYR A C 1
ATOM 737 O O . TYR A 1 94 ? -8.203 7.781 -3.139 1 98.88 94 TYR A O 1
ATOM 745 N N . LEU A 1 95 ? -9.766 6.703 -4.363 1 98.88 95 LEU A N 1
ATOM 746 C CA . LEU A 1 95 ? -9.156 5.395 -4.145 1 98.88 95 LEU A CA 1
ATOM 747 C C . LEU A 1 95 ? -7.734 5.359 -4.688 1 98.88 95 LEU A C 1
ATOM 749 O O . LEU A 1 95 ? -6.824 4.859 -4.023 1 98.88 95 LEU A O 1
ATOM 753 N N . HIS A 1 96 ? -7.535 5.887 -5.859 1 98.69 96 HIS A N 1
ATOM 754 C CA . HIS A 1 96 ? -6.223 5.871 -6.492 1 98.69 96 HIS A CA 1
ATOM 755 C C . HIS A 1 96 ? -5.176 6.535 -5.602 1 98.69 96 HIS A C 1
ATOM 757 O O . HIS A 1 96 ? -4.152 5.93 -5.285 1 98.69 96 HIS A O 1
ATOM 763 N N . TRP A 1 97 ? -5.461 7.723 -5.156 1 98.81 97 TRP A N 1
ATOM 764 C CA . TRP A 1 97 ? -4.465 8.5 -4.43 1 98.81 97 TRP A CA 1
ATOM 765 C C . TRP A 1 97 ? -4.297 7.977 -3.006 1 98.81 97 TRP A C 1
ATOM 767 O O . TRP A 1 97 ? -3.197 8.016 -2.447 1 98.81 97 TRP A O 1
ATOM 777 N N . PHE A 1 98 ? -5.402 7.469 -2.414 1 98.88 98 PHE A N 1
ATOM 778 C CA . PHE A 1 98 ? -5.32 6.828 -1.105 1 98.88 98 PHE A CA 1
ATOM 779 C C . PHE A 1 98 ? -4.359 5.648 -1.138 1 98.88 98 PHE A C 1
ATOM 781 O O . PHE A 1 98 ? -3.467 5.547 -0.292 1 98.88 98 PHE A O 1
ATOM 788 N N . HIS A 1 99 ? -4.449 4.84 -2.139 1 98.81 99 HIS A N 1
ATOM 789 C CA . HIS A 1 99 ? -3.629 3.635 -2.234 1 98.81 99 HIS A CA 1
ATOM 790 C C . HIS A 1 99 ? -2.25 3.951 -2.805 1 98.81 99 HIS A C 1
ATOM 792 O O . HIS A 1 99 ? -1.268 3.289 -2.465 1 98.81 99 HIS A O 1
ATOM 798 N N . PHE A 1 100 ? -2.158 4.969 -3.666 1 98.69 100 PHE A N 1
ATOM 799 C CA . PHE A 1 100 ? -0.899 5.391 -4.27 1 98.69 100 PHE A CA 1
ATOM 800 C C . PHE A 1 100 ? 0.131 5.723 -3.195 1 98.69 100 PHE A C 1
ATOM 802 O O . PHE A 1 100 ? 1.322 5.457 -3.371 1 98.69 100 PHE A O 1
ATOM 809 N N . ALA A 1 101 ? -0.332 6.258 -2.119 1 98.69 101 ALA A N 1
ATOM 810 C CA . ALA A 1 101 ? 0.535 6.707 -1.034 1 98.69 101 ALA A CA 1
ATOM 811 C C . ALA A 1 101 ? 1.461 5.586 -0.57 1 98.69 101 ALA A C 1
ATOM 813 O O . ALA A 1 101 ? 2.678 5.77 -0.489 1 98.69 101 ALA A O 1
ATOM 814 N N . ASN A 1 102 ? 0.842 4.422 -0.318 1 98.44 102 ASN A N 1
ATOM 815 C CA . ASN A 1 102 ? 1.644 3.299 0.158 1 98.44 102 ASN A CA 1
ATOM 816 C C . ASN A 1 102 ? 2.061 2.381 -0.988 1 98.44 102 ASN A C 1
ATOM 818 O O . ASN A 1 102 ? 3.18 1.863 -1 1 98.44 102 ASN A O 1
ATOM 822 N N . GLY A 1 103 ? 1.159 2.215 -1.926 1 97.75 103 GLY A N 1
ATOM 823 C CA . GLY A 1 103 ? 1.376 1.231 -2.975 1 97.75 103 GLY A CA 1
ATOM 824 C C . GLY A 1 103 ? 2.498 1.607 -3.922 1 97.75 103 GLY A C 1
ATOM 825 O O . GLY A 1 103 ? 3.191 0.735 -4.449 1 97.75 103 GLY A O 1
ATOM 826 N N . THR A 1 104 ? 2.711 2.893 -4.109 1 97.81 104 THR A N 1
ATOM 827 C CA . THR A 1 104 ? 3.707 3.355 -5.07 1 97.81 104 THR A CA 1
ATOM 828 C C . THR A 1 104 ? 4.676 4.336 -4.418 1 97.81 104 THR A C 1
ATOM 830 O O . THR A 1 104 ? 5.875 4.062 -4.328 1 97.81 104 THR A O 1
ATOM 833 N N . LEU A 1 105 ? 4.191 5.402 -3.859 1 98.31 105 LEU A N 1
ATOM 834 C CA . LEU A 1 105 ? 5.031 6.52 -3.434 1 98.31 105 LEU A CA 1
ATOM 835 C C . LEU A 1 105 ? 5.957 6.098 -2.297 1 98.31 105 LEU A C 1
ATOM 837 O O . LEU A 1 105 ? 7.184 6.156 -2.434 1 98.31 105 LEU A O 1
ATOM 841 N N . GLN A 1 106 ? 5.375 5.641 -1.188 1 98.12 106 GLN A N 1
ATOM 842 C CA . GLN A 1 106 ? 6.188 5.289 -0.027 1 98.12 106 GLN A CA 1
ATOM 843 C C . GLN A 1 106 ? 7.105 4.109 -0.333 1 98.12 106 GLN A C 1
ATOM 845 O O . GLN A 1 106 ? 8.227 4.039 0.177 1 98.12 106 GLN A O 1
ATOM 850 N N . ALA A 1 107 ? 6.629 3.156 -1.147 1 96.94 107 ALA A N 1
ATOM 851 C CA . ALA A 1 107 ? 7.469 2.035 -1.565 1 96.94 107 ALA A CA 1
ATOM 852 C C . ALA A 1 107 ? 8.695 2.525 -2.336 1 96.94 107 ALA A C 1
ATOM 854 O O . ALA A 1 107 ? 9.812 2.068 -2.092 1 96.94 107 ALA A O 1
ATOM 855 N N . GLN A 1 108 ? 8.5 3.463 -3.238 1 97 108 GLN A N 1
ATOM 856 C CA . GLN A 1 108 ? 9.594 4.016 -4.031 1 97 108 GLN A CA 1
ATOM 857 C C . GLN A 1 108 ? 10.562 4.805 -3.154 1 97 108 GLN A C 1
ATOM 859 O O . GLN A 1 108 ? 11.781 4.734 -3.348 1 97 108 GLN A O 1
ATOM 864 N N . LEU A 1 109 ? 10.039 5.547 -2.244 1 97.75 109 LEU A N 1
ATOM 865 C CA . LEU A 1 109 ? 10.883 6.305 -1.327 1 97.75 109 LEU A CA 1
ATOM 866 C C . LEU A 1 109 ? 11.727 5.367 -0.468 1 97.75 109 LEU A C 1
ATOM 868 O O . LEU A 1 109 ? 12.906 5.629 -0.235 1 97.75 109 LEU A O 1
ATOM 872 N N . GLY A 1 110 ? 11.094 4.289 0.025 1 95.94 110 GLY A N 1
ATOM 873 C CA . GLY A 1 110 ? 11.836 3.299 0.787 1 95.94 110 GLY A CA 1
ATOM 874 C C . GLY A 1 110 ? 12.969 2.666 -0 1 95.94 110 GLY A C 1
ATOM 875 O O . GLY A 1 110 ? 14.062 2.465 0.528 1 95.94 110 GLY A O 1
ATOM 876 N N . ARG A 1 111 ? 12.75 2.373 -1.28 1 95.44 111 ARG A N 1
ATOM 877 C CA . ARG A 1 111 ? 13.781 1.813 -2.146 1 95.44 111 ARG A CA 1
ATOM 878 C C . ARG A 1 111 ? 14.93 2.797 -2.336 1 95.44 111 ARG A C 1
ATOM 880 O O . ARG A 1 111 ? 16.094 2.414 -2.273 1 95.44 111 ARG A O 1
ATOM 887 N N . ASN A 1 112 ? 14.562 4.012 -2.566 1 95.81 112 ASN A N 1
ATOM 888 C CA . ASN A 1 112 ? 15.578 5.043 -2.738 1 95.81 112 ASN A CA 1
ATOM 889 C C . ASN A 1 112 ? 16.406 5.227 -1.472 1 95.81 112 ASN A C 1
ATOM 891 O O . ASN A 1 112 ? 17.625 5.414 -1.543 1 95.81 112 ASN A O 1
ATOM 895 N N . MET A 1 113 ? 15.758 5.176 -0.355 1 93.94 113 MET A N 1
ATOM 896 C CA . MET A 1 113 ? 16.438 5.344 0.926 1 93.94 113 MET A CA 1
ATOM 897 C C . MET A 1 113 ? 17.484 4.246 1.136 1 93.94 113 MET A C 1
ATOM 899 O O . MET A 1 113 ? 18.609 4.527 1.529 1 93.94 113 MET A O 1
ATOM 903 N N . ILE A 1 114 ? 17.141 3.016 0.875 1 93.5 114 ILE A N 1
ATOM 904 C CA . ILE A 1 114 ? 18.047 1.906 1.137 1 93.5 114 ILE A CA 1
ATOM 905 C C . ILE A 1 114 ? 19.234 1.966 0.167 1 93.5 114 ILE A C 1
ATOM 907 O O . ILE A 1 114 ? 20.359 1.654 0.538 1 93.5 114 ILE A O 1
ATOM 911 N N . LEU A 1 115 ? 19 2.355 -1.084 1 94.25 115 LEU A N 1
ATOM 912 C CA . LEU A 1 115 ? 20.078 2.475 -2.059 1 94.25 115 LEU A CA 1
ATOM 913 C C . LEU A 1 115 ? 21.031 3.605 -1.684 1 94.25 115 LEU A C 1
ATOM 915 O O . LEU A 1 115 ? 22.25 3.482 -1.854 1 94.25 115 LEU A O 1
ATOM 919 N N . ASN A 1 116 ? 20.5 4.633 -1.148 1 92.56 116 ASN A N 1
ATOM 920 C CA . ASN A 1 116 ? 21.312 5.766 -0.735 1 92.56 116 ASN A CA 1
ATOM 921 C C . ASN A 1 116 ? 22.234 5.398 0.427 1 92.56 116 ASN A C 1
ATOM 923 O O . ASN A 1 116 ? 23.281 6.031 0.628 1 92.56 116 ASN A O 1
ATOM 927 N N . ARG A 1 117 ? 21.906 4.387 1.106 1 90.5 117 ARG A N 1
ATOM 928 C CA . ARG A 1 117 ? 22.703 3.975 2.262 1 90.5 117 ARG A CA 1
ATOM 929 C C . ARG A 1 117 ? 23.859 3.076 1.84 1 90.5 117 ARG A C 1
ATOM 931 O O . ARG A 1 117 ? 24.766 2.801 2.635 1 90.5 117 ARG A O 1
ATOM 938 N N . LEU A 1 118 ? 23.969 2.57 0.581 1 92.25 118 LEU A N 1
ATOM 939 C CA . LEU A 1 118 ? 24.984 1.645 0.106 1 92.25 118 LEU A CA 1
ATOM 940 C C . LEU A 1 118 ? 26.156 2.4 -0.508 1 92.25 118 LEU A C 1
ATOM 942 O O . LEU A 1 118 ? 27.156 1.791 -0.912 1 92.25 118 LEU A O 1
ATOM 946 N N . ASN A 1 119 ? 26.25 3.662 -0.435 1 86.06 119 ASN A N 1
ATOM 947 C CA . ASN A 1 119 ? 27.344 4.453 -0.982 1 86.06 119 ASN A CA 1
ATOM 948 C C . ASN A 1 119 ? 27.672 4.051 -2.418 1 86.06 119 ASN A C 1
ATOM 950 O O . ASN A 1 119 ? 28.828 3.805 -2.754 1 86.06 119 ASN A O 1
ATOM 954 N N . LEU A 1 120 ? 26.766 3.836 -3.205 1 91.19 120 LEU A N 1
ATOM 955 C CA . LEU A 1 120 ? 26.938 3.525 -4.621 1 91.19 120 LEU A CA 1
ATOM 956 C C . LEU A 1 120 ? 27.438 4.742 -5.387 1 91.19 120 LEU A C 1
ATOM 958 O O . LEU A 1 120 ? 27.219 5.879 -4.973 1 91.19 120 LEU A O 1
ATOM 962 N N . PRO A 1 121 ? 28.172 4.383 -6.496 1 92.94 121 PRO A N 1
ATOM 963 C CA . PRO A 1 121 ? 28.516 5.512 -7.367 1 92.94 121 PRO A CA 1
ATOM 964 C C . PRO A 1 121 ? 27.281 6.27 -7.859 1 92.94 121 PRO A C 1
ATOM 966 O O . PRO A 1 121 ? 26.234 5.66 -8.117 1 92.94 121 PRO A O 1
ATOM 969 N N . ALA A 1 122 ? 27.516 7.527 -8.031 1 90.56 122 ALA A N 1
ATOM 970 C CA . ALA A 1 122 ? 26.391 8.391 -8.391 1 90.56 122 ALA A CA 1
ATOM 971 C C . ALA A 1 122 ? 25.781 7.977 -9.727 1 90.56 122 ALA A C 1
ATOM 973 O O . ALA A 1 122 ? 24.594 8.211 -9.977 1 90.56 122 ALA A O 1
ATOM 974 N N . ASP A 1 123 ? 26.562 7.371 -10.555 1 94.31 123 ASP A N 1
ATOM 975 C CA . ASP A 1 123 ? 26.094 6.996 -11.883 1 94.31 123 ASP A CA 1
ATOM 976 C C . ASP A 1 123 ? 25.625 5.543 -11.914 1 94.31 123 ASP A C 1
ATOM 978 O O . ASP A 1 123 ? 25.406 4.977 -12.992 1 94.31 123 ASP A O 1
ATOM 982 N N . ASN A 1 124 ? 25.547 4.953 -10.711 1 94.44 124 ASN A N 1
ATOM 983 C CA . ASN A 1 124 ? 24.969 3.611 -10.68 1 94.44 124 ASN A CA 1
ATOM 984 C C . ASN A 1 124 ? 23.594 3.574 -11.32 1 94.44 124 ASN A C 1
ATOM 986 O O . ASN A 1 124 ? 22.703 4.336 -10.945 1 94.44 124 ASN A O 1
ATOM 990 N N . PRO A 1 125 ? 23.406 2.699 -12.289 1 93.62 125 PRO A N 1
ATOM 991 C CA . PRO A 1 125 ? 22.156 2.725 -13.062 1 93.62 125 PRO A CA 1
ATOM 992 C C . PRO A 1 125 ? 20.922 2.48 -12.195 1 93.62 125 PRO A C 1
ATOM 994 O O . PRO A 1 125 ? 19.859 3.037 -12.469 1 93.62 125 PRO A O 1
ATOM 997 N N . MET A 1 126 ? 21.109 1.673 -11.234 1 93.31 126 MET A N 1
ATOM 998 C CA . MET A 1 126 ? 19.969 1.386 -10.359 1 93.31 126 MET A CA 1
ATOM 999 C C . MET A 1 126 ? 19.609 2.605 -9.523 1 93.31 126 MET A C 1
ATOM 1001 O O . MET A 1 126 ? 18.422 2.904 -9.336 1 93.31 126 MET A O 1
ATOM 1005 N N . LEU A 1 127 ? 20.594 3.223 -8.992 1 94.19 127 LEU A N 1
ATOM 1006 C CA . LEU A 1 127 ? 20.359 4.438 -8.211 1 94.19 127 LEU A CA 1
ATOM 1007 C C . LEU A 1 127 ? 19.719 5.52 -9.07 1 94.19 127 LEU A C 1
ATOM 1009 O O . LEU A 1 127 ? 18.75 6.148 -8.656 1 94.19 127 LEU A O 1
ATOM 1013 N N . VAL A 1 128 ? 20.172 5.664 -10.258 1 95.56 128 VAL A N 1
ATOM 1014 C CA . VAL A 1 128 ? 19.656 6.672 -11.18 1 95.56 128 VAL A CA 1
ATOM 1015 C C . VAL A 1 128 ? 18.203 6.363 -11.531 1 95.56 128 VAL A C 1
ATOM 1017 O O . VAL A 1 128 ? 17.359 7.254 -11.516 1 95.56 128 VAL A O 1
ATOM 1020 N N . ALA A 1 129 ? 17.938 5.125 -11.805 1 94 129 ALA A N 1
ATOM 1021 C CA . ALA A 1 129 ? 16.594 4.715 -12.188 1 94 129 ALA A CA 1
ATOM 1022 C C . ALA A 1 129 ? 15.609 4.906 -11.039 1 94 129 ALA A C 1
ATOM 1024 O O . ALA A 1 129 ? 14.469 5.332 -11.25 1 94 129 ALA A O 1
ATOM 1025 N N . THR A 1 130 ? 16.047 4.562 -9.852 1 95.12 130 THR A N 1
ATOM 1026 C CA . THR A 1 130 ? 15.18 4.684 -8.688 1 95.12 130 THR A CA 1
ATOM 1027 C C . THR A 1 130 ? 14.883 6.152 -8.383 1 95.12 130 THR A C 1
ATOM 1029 O O . THR A 1 130 ? 13.742 6.508 -8.078 1 95.12 130 THR A O 1
ATOM 1032 N N . LYS A 1 131 ? 15.836 6.98 -8.461 1 95.56 131 LYS A N 1
ATOM 1033 C CA . LYS A 1 131 ? 15.641 8.414 -8.273 1 95.56 131 LYS A CA 1
ATOM 1034 C C . LYS A 1 131 ? 14.68 8.977 -9.32 1 95.56 131 LYS A C 1
ATOM 1036 O O . LYS A 1 131 ? 13.828 9.812 -9 1 95.56 131 LYS A O 1
ATOM 1041 N N . ALA A 1 132 ? 14.82 8.531 -10.516 1 95.44 132 ALA A N 1
ATOM 1042 C CA . ALA A 1 132 ? 13.953 8.984 -11.594 1 95.44 132 ALA A CA 1
ATOM 1043 C C . ALA A 1 132 ? 12.5 8.602 -11.328 1 95.44 132 ALA A C 1
ATOM 1045 O O . ALA A 1 132 ? 11.578 9.352 -11.664 1 95.44 132 ALA A O 1
ATOM 1046 N N . ARG A 1 133 ? 12.312 7.441 -10.789 1 94.88 133 ARG A N 1
ATOM 1047 C CA . ARG A 1 133 ? 10.961 7.004 -10.453 1 94.88 133 ARG A CA 1
ATOM 1048 C C . ARG A 1 133 ? 10.352 7.879 -9.367 1 94.88 133 ARG A C 1
ATOM 1050 O O . ARG A 1 133 ? 9.172 8.227 -9.43 1 94.88 133 ARG A O 1
ATOM 1057 N N . VAL A 1 134 ? 11.125 8.211 -8.375 1 97.12 134 VAL A N 1
ATOM 1058 C CA . VAL A 1 134 ? 10.672 9.109 -7.312 1 97.12 134 VAL A CA 1
ATOM 1059 C C . VAL A 1 134 ? 10.312 10.469 -7.91 1 97.12 134 VAL A C 1
ATOM 1061 O O . VAL A 1 134 ? 9.242 11.016 -7.629 1 97.12 134 VAL A O 1
ATOM 1064 N N . ASP A 1 135 ? 11.188 10.969 -8.789 1 97.5 135 ASP A N 1
ATOM 1065 C CA . ASP A 1 135 ? 10.93 12.242 -9.453 1 97.5 135 ASP A CA 1
ATOM 1066 C C . ASP A 1 135 ? 9.617 12.203 -10.234 1 97.5 135 ASP A C 1
ATOM 1068 O O . ASP A 1 135 ? 8.82 13.141 -10.164 1 97.5 135 ASP A O 1
ATOM 1072 N N . ARG A 1 136 ? 9.398 11.156 -10.898 1 95.81 136 ARG A N 1
ATOM 1073 C CA . ARG A 1 136 ? 8.18 11.016 -11.688 1 95.81 136 ARG A CA 1
ATOM 1074 C C . ARG A 1 136 ? 6.945 11.016 -10.789 1 95.81 136 ARG A C 1
ATOM 1076 O O . ARG A 1 136 ? 5.918 11.602 -11.148 1 95.81 136 ARG A O 1
ATOM 1083 N N . SER A 1 137 ? 7.023 10.328 -9.711 1 97.44 137 SER A N 1
ATOM 1084 C CA . SER A 1 137 ? 5.91 10.312 -8.766 1 97.44 137 SER A CA 1
ATOM 1085 C C . SER A 1 137 ? 5.586 11.727 -8.273 1 97.44 137 SER A C 1
ATOM 1087 O O . SER A 1 137 ? 4.418 12.109 -8.211 1 97.44 137 SER A O 1
ATOM 1089 N N . PHE A 1 138 ? 6.598 12.484 -7.902 1 98.25 138 PHE A N 1
ATOM 1090 C CA . PHE A 1 138 ? 6.371 13.844 -7.422 1 98.25 138 PHE A CA 1
ATOM 1091 C C . PHE A 1 138 ? 5.859 14.734 -8.547 1 98.25 138 PHE A C 1
ATOM 1093 O O . PHE A 1 138 ? 5.027 15.617 -8.32 1 98.25 138 PHE A O 1
ATOM 1100 N N . ASP A 1 139 ? 6.359 14.477 -9.805 1 97.5 139 ASP A N 1
ATOM 1101 C CA . ASP A 1 139 ? 5.84 15.211 -10.953 1 97.5 139 ASP A CA 1
ATOM 1102 C C . ASP A 1 139 ? 4.344 14.953 -11.141 1 97.5 139 ASP A C 1
ATOM 1104 O O . ASP A 1 139 ? 3.588 15.867 -11.469 1 97.5 139 ASP A O 1
ATOM 1108 N N . LEU A 1 140 ? 3.986 13.805 -10.938 1 96.19 140 LEU A N 1
ATOM 1109 C CA . LEU A 1 140 ? 2.588 13.422 -11.086 1 96.19 140 LEU A CA 1
ATOM 1110 C C . LEU A 1 140 ? 1.724 14.07 -10.016 1 96.19 140 LEU A C 1
ATOM 1112 O O . LEU A 1 140 ? 0.625 14.555 -10.305 1 96.19 140 LEU A O 1
ATOM 1116 N N . ILE A 1 141 ? 2.164 14.016 -8.797 1 98.44 141 ILE A N 1
ATOM 1117 C CA . ILE A 1 141 ? 1.442 14.688 -7.723 1 98.44 141 ILE A CA 1
ATOM 1118 C C . ILE A 1 141 ? 1.35 16.188 -8.016 1 98.44 141 ILE A C 1
ATOM 1120 O O . ILE A 1 141 ? 0.295 16.797 -7.828 1 98.44 141 ILE A O 1
ATOM 1124 N N . ASP A 1 142 ? 2.479 16.734 -8.461 1 98.69 142 ASP A N 1
ATOM 1125 C CA . ASP A 1 142 ? 2.508 18.156 -8.789 1 98.69 142 ASP A CA 1
ATOM 1126 C C . ASP A 1 142 ? 1.455 18.5 -9.844 1 98.69 142 ASP A C 1
ATOM 1128 O O . ASP A 1 142 ? 0.728 19.484 -9.703 1 98.69 142 ASP A O 1
ATOM 1132 N N . ALA A 1 143 ? 1.397 17.688 -10.859 1 97.94 143 ALA A N 1
ATOM 1133 C CA . ALA A 1 143 ? 0.403 17.891 -11.906 1 97.94 143 ALA A CA 1
ATOM 1134 C C . ALA A 1 143 ? -1.013 17.766 -11.359 1 97.94 143 ALA A C 1
ATOM 1136 O O . ALA A 1 143 ? -1.904 18.531 -11.719 1 97.94 143 ALA A O 1
ATOM 1137 N N . ARG A 1 144 ? -1.263 16.828 -10.523 1 98.25 144 ARG A N 1
ATOM 1138 C CA . ARG A 1 144 ? -2.578 16.562 -9.945 1 98.25 144 ARG A CA 1
ATOM 1139 C C . ARG A 1 144 ? -3.072 17.766 -9.148 1 98.25 144 ARG A C 1
ATOM 1141 O O . ARG A 1 144 ? -4.223 18.188 -9.297 1 98.25 144 ARG A O 1
ATOM 1148 N N . VAL A 1 145 ? -2.223 18.328 -8.32 1 98.56 145 VAL A N 1
ATOM 1149 C CA . VAL A 1 145 ? -2.664 19.375 -7.406 1 98.56 145 VAL A CA 1
ATOM 1150 C C . VAL A 1 145 ? -2.537 20.734 -8.078 1 98.56 145 VAL A C 1
ATOM 1152 O O . VAL A 1 145 ? -2.865 21.766 -7.48 1 98.56 145 VAL A O 1
ATOM 1155 N N . ARG A 1 146 ? -1.956 20.734 -9.273 1 98.12 146 ARG A N 1
ATOM 1156 C CA . ARG A 1 146 ? -2.1 21.922 -10.109 1 98.12 146 ARG A CA 1
ATOM 1157 C C . ARG A 1 146 ? -3.559 22.141 -10.492 1 98.12 146 ARG A C 1
ATOM 1159 O O . ARG A 1 146 ? -4.035 23.281 -10.484 1 98.12 146 ARG A O 1
ATOM 1166 N N . ASP A 1 147 ? -4.258 21.078 -10.758 1 97.75 147 ASP A N 1
ATOM 1167 C CA . ASP A 1 147 ? -5.578 21.172 -11.367 1 97.75 147 ASP A CA 1
ATOM 1168 C C . ASP A 1 147 ? -6.676 20.859 -10.352 1 97.75 147 ASP A C 1
ATOM 1170 O O . ASP A 1 147 ? -7.863 20.938 -10.672 1 97.75 147 ASP A O 1
ATOM 1174 N N . ASN A 1 148 ? -6.359 20.484 -9.172 1 98.38 148 ASN A N 1
ATOM 1175 C CA . ASN A 1 148 ? -7.289 20.156 -8.102 1 98.38 148 ASN A CA 1
ATOM 1176 C C . ASN A 1 148 ? -6.832 20.75 -6.766 1 98.38 148 ASN A C 1
ATOM 1178 O O . ASN A 1 148 ? -5.629 20.859 -6.508 1 98.38 148 ASN A O 1
ATOM 1182 N N . ASN A 1 149 ? -7.77 21.047 -5.902 1 98.12 149 ASN A N 1
ATOM 1183 C CA . ASN A 1 149 ? -7.426 21.578 -4.59 1 98.12 149 ASN A CA 1
ATOM 1184 C C . ASN A 1 149 ? -6.797 20.516 -3.697 1 98.12 149 ASN A C 1
ATOM 1186 O O . ASN A 1 149 ? -5.961 20.828 -2.846 1 98.12 149 ASN A O 1
ATOM 1190 N N . TYR A 1 150 ? -7.273 19.312 -3.896 1 98.81 150 TYR A N 1
ATOM 1191 C CA . TYR A 1 150 ? -6.762 18.172 -3.152 1 98.81 150 TYR A CA 1
ATOM 1192 C C . TYR A 1 150 ? -6.59 16.953 -4.062 1 98.81 150 TYR A C 1
ATOM 1194 O O . TYR A 1 150 ? -6.895 17.031 -5.254 1 98.81 150 TYR A O 1
ATOM 1202 N N . LEU A 1 151 ? -6.074 15.938 -3.576 1 98.81 151 LEU A N 1
ATOM 1203 C CA . LEU A 1 151 ? -5.684 14.797 -4.395 1 98.81 151 LEU A CA 1
ATOM 1204 C C . LEU A 1 151 ? -6.906 14.117 -5 1 98.81 151 LEU A C 1
ATOM 1206 O O . LEU A 1 151 ? -6.898 13.742 -6.176 1 98.81 151 LEU A O 1
ATOM 1210 N N . ALA A 1 152 ? -7.961 13.984 -4.223 1 98.44 152 ALA A N 1
ATOM 1211 C CA . ALA A 1 152 ? -9.156 13.328 -4.734 1 98.44 152 ALA A CA 1
ATOM 1212 C C . ALA A 1 152 ? -9.945 14.258 -5.652 1 98.44 152 ALA A C 1
ATOM 1214 O O . ALA A 1 152 ? -10.805 13.805 -6.418 1 98.44 152 ALA A O 1
ATOM 1215 N N . GLY A 1 153 ? -9.734 15.5 -5.578 1 97.88 153 GLY A N 1
ATOM 1216 C CA . GLY A 1 153 ? -10.469 16.531 -6.281 1 97.88 153 GLY A CA 1
ATOM 1217 C C . GLY A 1 153 ? -10.578 17.828 -5.492 1 97.88 153 GLY A C 1
ATOM 1218 O O . GLY A 1 153 ? -9.562 18.375 -5.035 1 97.88 153 GLY A O 1
ATOM 1219 N N . ASP A 1 154 ? -11.758 18.281 -5.328 1 96.81 154 ASP A N 1
ATOM 1220 C CA . ASP A 1 154 ? -11.953 19.562 -4.656 1 96.81 154 ASP A CA 1
ATOM 1221 C C . ASP A 1 154 ? -12.023 19.391 -3.141 1 96.81 154 ASP A C 1
ATOM 1223 O O . ASP A 1 154 ? -11.734 20.312 -2.385 1 96.81 154 ASP A O 1
ATOM 1227 N N . GLU A 1 155 ? -12.328 18.219 -2.748 1 96.94 155 GLU A N 1
ATOM 1228 C CA . GLU A 1 155 ? -12.531 17.953 -1.325 1 96.94 155 GLU A CA 1
ATOM 1229 C C . GLU A 1 155 ? -11.289 17.344 -0.697 1 96.94 155 GLU A C 1
ATOM 1231 O O . GLU A 1 155 ? -10.625 16.5 -1.315 1 96.94 155 GLU A O 1
ATOM 1236 N N . PHE A 1 156 ? -11.016 17.812 0.574 1 98.75 156 PHE A N 1
ATOM 1237 C CA . PHE A 1 156 ? -10.008 17.172 1.401 1 98.75 156 PHE A CA 1
ATOM 1238 C C . PHE A 1 156 ? -10.477 15.797 1.868 1 98.75 156 PHE A C 1
ATOM 1240 O O . PHE A 1 156 ? -11.602 15.648 2.346 1 98.75 156 PHE A O 1
ATOM 1247 N N . THR A 1 157 ? -9.719 14.789 1.685 1 98.94 157 THR A N 1
ATOM 1248 C CA . THR A 1 157 ? -10.07 13.43 2.068 1 98.94 157 THR A CA 1
ATOM 1249 C C . THR A 1 157 ? -8.891 12.727 2.74 1 98.94 157 THR A C 1
ATOM 1251 O O . THR A 1 157 ? -7.82 13.32 2.8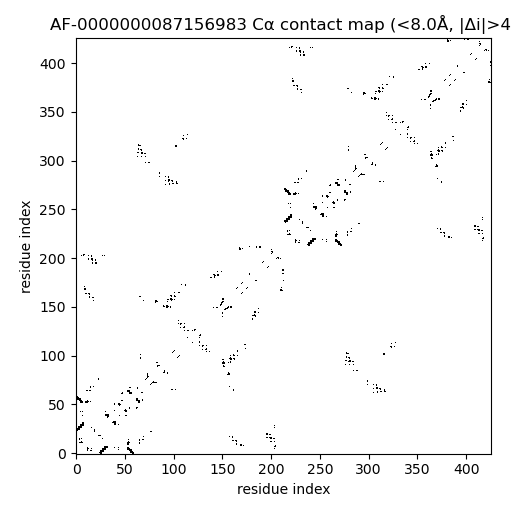89 1 98.94 157 THR A O 1
ATOM 1254 N N . ALA A 1 158 ? -9.047 11.477 3.109 1 98.94 158 ALA A N 1
ATOM 1255 C CA . ALA A 1 158 ? -7.988 10.656 3.699 1 98.94 158 ALA A CA 1
ATOM 1256 C C . ALA A 1 158 ? -6.852 10.43 2.707 1 98.94 158 ALA A C 1
ATOM 1258 O O . ALA A 1 158 ? -5.734 10.086 3.104 1 98.94 158 ALA A O 1
ATOM 1259 N N . ALA A 1 159 ? -7.102 10.578 1.4 1 98.94 159 ALA A N 1
ATOM 1260 C CA . ALA A 1 159 ? -6.02 10.484 0.422 1 98.94 159 ALA A CA 1
ATOM 1261 C C . ALA A 1 159 ? -4.934 11.516 0.7 1 98.94 159 ALA A C 1
ATOM 1263 O O . ALA A 1 159 ? -3.742 11.227 0.547 1 98.94 159 ALA A O 1
ATOM 1264 N N . ASP A 1 160 ? -5.32 12.695 1.109 1 98.94 160 ASP A N 1
ATOM 1265 C CA . ASP A 1 160 ? -4.367 13.75 1.445 1 98.94 160 ASP A CA 1
ATOM 1266 C C . ASP A 1 160 ? -3.596 13.406 2.717 1 98.94 160 ASP A C 1
ATOM 1268 O O . ASP A 1 160 ? -2.393 13.656 2.805 1 98.94 160 ASP A O 1
ATOM 1272 N N . ILE A 1 161 ? -4.242 12.836 3.65 1 98.94 161 ILE A N 1
ATOM 1273 C CA . ILE A 1 161 ? -3.635 12.453 4.922 1 98.94 161 ILE A CA 1
ATOM 1274 C C . ILE A 1 161 ? -2.568 11.391 4.688 1 98.94 161 ILE A C 1
ATOM 1276 O O . ILE A 1 161 ? -1.456 11.484 5.215 1 98.94 161 ILE A O 1
ATOM 1280 N N . MET A 1 162 ? -2.879 10.414 3.889 1 98.94 162 MET A N 1
ATOM 1281 C CA . MET A 1 162 ? -1.956 9.32 3.602 1 98.94 162 MET A CA 1
ATOM 1282 C C . MET A 1 162 ? -0.7 9.836 2.908 1 98.94 162 MET A C 1
ATOM 1284 O O . MET A 1 162 ? 0.407 9.383 3.197 1 98.94 162 MET A O 1
ATOM 1288 N N . THR A 1 163 ? -0.87 10.781 2.051 1 98.88 163 THR A N 1
ATOM 1289 C CA . THR A 1 163 ? 0.226 11.258 1.214 1 98.88 163 THR A CA 1
ATOM 1290 C C . THR A 1 163 ? 1.035 12.328 1.941 1 98.88 163 THR A C 1
ATOM 1292 O O . THR A 1 163 ? 2.227 12.5 1.674 1 98.88 163 THR A O 1
ATOM 1295 N N . GLY A 1 164 ? 0.417 13.031 2.881 1 98.69 164 GLY A N 1
ATOM 1296 C CA . GLY A 1 164 ? 1.029 14.148 3.576 1 98.69 164 GLY A CA 1
ATOM 1297 C C . GLY A 1 164 ? 2.371 13.805 4.195 1 98.69 164 GLY A C 1
ATOM 1298 O O . GLY A 1 164 ? 3.35 14.531 4.004 1 98.69 164 GLY A O 1
ATOM 1299 N N . PHE A 1 165 ? 2.438 12.695 4.848 1 98.62 165 PHE A N 1
ATOM 1300 C CA . PHE A 1 165 ? 3.672 12.273 5.5 1 98.62 165 PHE A CA 1
ATOM 1301 C C . PHE A 1 165 ? 4.812 12.18 4.492 1 98.62 165 PHE A C 1
ATOM 1303 O O . PHE A 1 165 ? 5.91 12.672 4.746 1 98.62 165 PHE A O 1
ATOM 1310 N N . SER A 1 166 ? 4.559 11.516 3.336 1 98.62 166 SER A N 1
ATOM 1311 C CA . SER A 1 166 ? 5.578 11.258 2.322 1 98.62 166 SER A CA 1
ATOM 1312 C C . SER A 1 166 ? 6.125 12.562 1.749 1 98.62 166 SER A C 1
ATOM 1314 O O . SER A 1 166 ? 7.289 12.625 1.341 1 98.62 166 SER A O 1
ATOM 1316 N N . LEU A 1 167 ? 5.316 13.609 1.767 1 98.69 167 LEU A N 1
ATOM 1317 C CA . LEU A 1 167 ? 5.719 14.883 1.185 1 98.69 167 LEU A CA 1
ATOM 1318 C C . LEU A 1 167 ? 6.398 15.766 2.227 1 98.69 167 LEU A C 1
ATOM 1320 O O . LEU A 1 167 ? 7.031 16.766 1.883 1 98.69 167 LEU A O 1
ATOM 1324 N N . THR A 1 168 ? 6.305 15.445 3.504 1 98.62 168 THR A N 1
ATOM 1325 C CA . THR A 1 168 ? 6.781 16.344 4.555 1 98.62 168 THR A CA 1
ATOM 1326 C C . THR A 1 168 ? 7.766 15.617 5.473 1 98.62 168 THR A C 1
ATOM 1328 O O . THR A 1 168 ? 8.945 15.492 5.148 1 98.62 168 THR A O 1
ATOM 1331 N N . THR A 1 169 ? 7.25 14.891 6.48 1 98.38 169 THR A N 1
ATOM 1332 C CA . THR A 1 169 ? 8.055 14.344 7.57 1 98.38 169 THR A CA 1
ATOM 1333 C C . THR A 1 169 ? 9.031 13.289 7.051 1 98.38 169 THR A C 1
ATOM 1335 O O . THR A 1 169 ? 10.141 13.156 7.57 1 98.38 169 THR A O 1
ATOM 1338 N N . MET A 1 170 ? 8.656 12.617 5.973 1 98.06 170 MET A N 1
ATOM 1339 C CA . MET A 1 170 ? 9.531 11.617 5.375 1 98.06 170 MET A CA 1
ATOM 1340 C C . MET A 1 170 ? 10.852 12.242 4.93 1 98.06 170 MET A C 1
ATOM 1342 O O . MET A 1 170 ? 11.875 11.562 4.871 1 98.06 170 MET A O 1
ATOM 1346 N N . ARG A 1 171 ? 10.883 13.547 4.688 1 97.5 171 ARG A N 1
ATOM 1347 C CA . ARG A 1 171 ? 12.047 14.234 4.16 1 97.5 171 ARG A CA 1
ATOM 1348 C C . ARG A 1 171 ? 13.125 14.383 5.23 1 97.5 171 ARG A C 1
ATOM 1350 O O . ARG A 1 171 ? 14.273 14.719 4.922 1 97.5 171 ARG A O 1
ATOM 1357 N N . TYR A 1 172 ? 12.844 14.094 6.52 1 95.69 172 TYR A N 1
ATOM 1358 C CA . TYR A 1 172 ? 13.875 13.984 7.543 1 95.69 172 TYR A CA 1
ATOM 1359 C C . TYR A 1 172 ? 14.766 12.773 7.293 1 95.69 172 TYR A C 1
ATOM 1361 O O . TYR A 1 172 ? 15.922 12.75 7.719 1 95.69 172 TYR A O 1
ATOM 1369 N N . PHE A 1 173 ? 14.203 11.789 6.625 1 94.62 173 PHE A N 1
ATOM 1370 C CA . PHE A 1 173 ? 14.938 10.555 6.359 1 94.62 173 PHE A CA 1
ATOM 1371 C C . PHE A 1 173 ? 15.461 10.531 4.93 1 94.62 173 PHE A C 1
ATOM 1373 O O . PHE A 1 173 ? 16.5 9.93 4.656 1 94.62 173 PHE A O 1
ATOM 1380 N N . LEU A 1 174 ? 14.719 11.062 4.035 1 95.88 174 LEU A N 1
ATOM 1381 C CA . LEU A 1 174 ? 15.086 11.188 2.627 1 95.88 174 LEU A CA 1
ATOM 1382 C C . LEU A 1 174 ? 14.828 12.602 2.123 1 95.88 174 LEU A C 1
ATOM 1384 O O . LEU A 1 174 ? 13.766 12.883 1.559 1 95.88 174 LEU A O 1
ATOM 1388 N N . PRO A 1 175 ? 15.797 13.477 2.32 1 95.81 175 PRO A N 1
ATOM 1389 C CA . PRO A 1 175 ? 15.617 14.859 1.894 1 95.81 175 PRO A CA 1
ATOM 1390 C C . PRO A 1 175 ? 15.305 14.984 0.403 1 95.81 175 PRO A C 1
ATOM 1392 O O . PRO A 1 175 ? 15.859 14.242 -0.41 1 95.81 175 PRO A O 1
ATOM 1395 N N . TYR A 1 176 ? 14.414 15.844 0.103 1 96.25 176 TYR A N 1
ATOM 1396 C CA . TYR A 1 176 ? 14.023 16.125 -1.274 1 96.25 176 TYR A CA 1
ATOM 1397 C C . TYR A 1 176 ? 13.695 17.594 -1.457 1 96.25 176 TYR A C 1
ATOM 1399 O O . TYR A 1 176 ? 13.055 18.219 -0.597 1 96.25 176 TYR A O 1
ATOM 1407 N N . ASP A 1 177 ? 14.125 18.141 -2.537 1 94.94 177 ASP A N 1
ATOM 1408 C CA . ASP A 1 177 ? 13.867 19.547 -2.859 1 94.94 177 ASP A CA 1
ATOM 1409 C C . ASP A 1 177 ? 12.695 19.688 -3.82 1 94.94 177 ASP A C 1
ATOM 1411 O O . ASP A 1 177 ? 12.781 19.281 -4.98 1 94.94 177 ASP A O 1
ATOM 1415 N N . PHE A 1 178 ? 11.641 20.344 -3.396 1 97.06 178 PHE A N 1
ATOM 1416 C CA . PHE A 1 178 ? 10.438 20.5 -4.211 1 97.06 178 PHE A CA 1
ATOM 1417 C C . PHE A 1 178 ? 10.516 21.766 -5.047 1 97.06 178 PHE A C 1
ATOM 1419 O O . PHE A 1 178 ? 9.492 22.281 -5.504 1 97.06 178 PHE A O 1
ATOM 1426 N N . GLY A 1 179 ? 11.688 22.297 -5.242 1 95.12 179 GLY A N 1
ATOM 1427 C CA . GLY A 1 179 ? 11.867 23.453 -6.121 1 95.12 179 GLY A CA 1
ATOM 1428 C C . GLY A 1 179 ? 11.258 23.25 -7.496 1 95.12 179 GLY A C 1
ATOM 1429 O O . GLY A 1 179 ? 10.703 24.172 -8.078 1 95.12 179 GLY A O 1
ATOM 1430 N N . ARG A 1 180 ? 11.281 22.094 -8.094 1 94.44 180 ARG A N 1
ATOM 1431 C CA . ARG A 1 180 ? 10.773 21.781 -9.422 1 94.44 180 ARG A CA 1
ATOM 1432 C C . ARG A 1 180 ? 9.281 21.469 -9.383 1 94.44 180 ARG A C 1
ATOM 1434 O O . ARG A 1 180 ? 8.672 21.203 -10.422 1 94.44 180 ARG A O 1
ATOM 1441 N N . CYS A 1 181 ? 8.711 21.422 -8.172 1 98.06 181 CYS A N 1
ATOM 1442 C CA . CYS A 1 181 ? 7.309 21.078 -7.984 1 98.06 181 CYS A CA 1
ATOM 1443 C C . CYS A 1 181 ? 6.555 22.203 -7.289 1 98.06 181 CYS A C 1
ATOM 1445 O O . CYS A 1 181 ? 6.117 22.047 -6.145 1 98.06 181 CYS A O 1
ATOM 1447 N N . PRO A 1 182 ? 6.297 23.281 -7.969 1 98.25 182 PRO A N 1
ATOM 1448 C CA . PRO A 1 182 ? 5.695 24.453 -7.32 1 98.25 182 PRO A CA 1
ATOM 1449 C C . PRO A 1 182 ? 4.273 24.188 -6.832 1 98.25 182 PRO A C 1
ATOM 1451 O O . PRO A 1 182 ? 3.836 24.781 -5.844 1 98.25 182 PRO A O 1
ATOM 1454 N N . ASN A 1 183 ? 3.566 23.312 -7.508 1 98.75 183 ASN A N 1
ATOM 1455 C CA . ASN A 1 183 ? 2.191 23.047 -7.102 1 98.75 183 ASN A CA 1
ATOM 1456 C C . ASN A 1 183 ? 2.141 22.188 -5.84 1 98.75 183 ASN A C 1
ATOM 1458 O O . ASN A 1 183 ? 1.209 22.312 -5.039 1 98.75 183 ASN A O 1
ATOM 1462 N N . ILE A 1 184 ? 3.146 21.312 -5.668 1 98.75 184 ILE A N 1
ATOM 1463 C CA . ILE A 1 184 ? 3.254 20.594 -4.398 1 98.75 184 ILE A CA 1
ATOM 1464 C C . ILE A 1 184 ? 3.498 21.594 -3.266 1 98.75 184 ILE A C 1
ATOM 1466 O O . ILE A 1 184 ? 2.922 21.469 -2.184 1 98.75 184 ILE A O 1
ATOM 1470 N N . ARG A 1 185 ? 4.363 22.562 -3.498 1 98.31 185 ARG A N 1
ATOM 1471 C CA . ARG A 1 185 ? 4.625 23.562 -2.465 1 98.31 185 ARG A CA 1
ATOM 1472 C C . ARG A 1 185 ? 3.35 24.312 -2.094 1 98.31 185 ARG A C 1
ATOM 1474 O O . ARG A 1 185 ? 3.076 24.531 -0.912 1 98.31 185 ARG A O 1
ATOM 1481 N N . ALA A 1 186 ? 2.607 24.734 -3.1 1 98.44 186 ALA A N 1
ATOM 1482 C CA . ALA A 1 186 ? 1.336 25.406 -2.844 1 98.44 186 ALA A CA 1
ATOM 1483 C C . ALA A 1 186 ? 0.376 24.484 -2.088 1 98.44 186 ALA A C 1
ATOM 1485 O O . ALA A 1 186 ? -0.303 24.922 -1.156 1 98.44 186 ALA A O 1
ATOM 1486 N N . TYR A 1 187 ? 0.315 23.281 -2.527 1 98.69 187 TYR A N 1
ATOM 1487 C CA . TYR A 1 187 ? -0.512 22.25 -1.901 1 98.69 187 TYR A CA 1
ATOM 1488 C C . TYR A 1 187 ? -0.126 22.062 -0.439 1 98.69 187 TYR A C 1
ATOM 1490 O O . TYR A 1 187 ? -0.994 21.984 0.434 1 98.69 187 TYR A O 1
ATOM 1498 N N . LEU A 1 188 ? 1.215 21.969 -0.15 1 98.56 188 LEU A N 1
ATOM 1499 C CA . LEU A 1 188 ? 1.695 21.812 1.22 1 98.56 188 LEU A CA 1
ATOM 1500 C C . LEU A 1 188 ? 1.351 23.047 2.051 1 98.56 188 LEU A C 1
ATOM 1502 O O . LEU A 1 188 ? 1.087 22.938 3.252 1 98.56 188 LEU A O 1
ATOM 1506 N N . GLY A 1 189 ? 1.392 24.203 1.427 1 98.19 189 GLY A N 1
ATOM 1507 C CA . GLY A 1 189 ? 0.894 25.391 2.107 1 98.19 189 GLY A CA 1
ATOM 1508 C C . GLY A 1 189 ? -0.551 25.266 2.553 1 98.19 189 GLY A C 1
ATOM 1509 O O . GLY A 1 189 ? -0.893 25.609 3.684 1 98.19 189 GLY A O 1
ATOM 1510 N N . ARG A 1 190 ? -1.433 24.781 1.67 1 97.94 190 ARG A N 1
ATOM 1511 C CA . ARG A 1 190 ? -2.842 24.562 1.982 1 97.94 190 ARG A CA 1
ATOM 1512 C C . ARG A 1 190 ? -3.004 23.547 3.105 1 97.94 190 ARG A C 1
ATOM 1514 O O . ARG A 1 190 ? -3.77 23.766 4.047 1 97.94 190 ARG A O 1
ATOM 1521 N N . ILE A 1 191 ? -2.273 22.484 3.006 1 98.19 191 ILE A N 1
ATOM 1522 C CA . ILE A 1 191 ? -2.307 21.438 4.012 1 98.19 191 ILE A CA 1
ATOM 1523 C C . ILE A 1 191 ? -1.844 21.984 5.355 1 98.19 191 ILE A C 1
ATOM 1525 O O . ILE A 1 191 ? -2.5 21.781 6.379 1 98.19 191 ILE A O 1
ATOM 1529 N N . GLY A 1 192 ? -0.716 22.719 5.309 1 98.12 192 GLY A N 1
ATOM 1530 C CA . GLY A 1 192 ? -0.111 23.234 6.523 1 98.12 192 GLY A CA 1
ATOM 1531 C C . GLY A 1 192 ? -0.973 24.281 7.219 1 98.12 192 GLY A C 1
ATOM 1532 O O . GLY A 1 192 ? -0.799 24.531 8.414 1 98.12 192 GLY A O 1
ATOM 1533 N N . SER A 1 193 ? -1.85 24.844 6.52 1 97.94 193 SER A N 1
ATOM 1534 C CA . SER A 1 193 ? -2.693 25.891 7.086 1 97.94 193 SER A CA 1
ATOM 1535 C C . SER A 1 193 ? -3.945 25.312 7.73 1 97.94 193 SER A C 1
ATOM 1537 O O . SER A 1 193 ? -4.695 26.031 8.398 1 97.94 193 SER A O 1
ATOM 1539 N N . ARG A 1 194 ? -4.23 24.078 7.512 1 98.62 194 ARG A N 1
ATOM 1540 C CA . ARG A 1 194 ? -5.391 23.469 8.141 1 98.62 194 ARG A CA 1
ATOM 1541 C C . ARG A 1 194 ? -5.211 23.375 9.648 1 98.62 194 ARG A C 1
ATOM 1543 O O . ARG A 1 194 ? -4.223 22.812 10.133 1 98.62 194 ARG A O 1
ATOM 1550 N N . PRO A 1 195 ? -6.148 23.781 10.406 1 98.75 195 PRO A N 1
ATOM 1551 C CA . PRO A 1 195 ? -6.008 23.766 11.867 1 98.75 195 PRO A CA 1
ATOM 1552 C C . PRO A 1 195 ? -5.793 22.375 12.43 1 98.75 195 PRO A C 1
ATOM 1554 O O . PRO A 1 195 ? -5.008 22.188 13.367 1 98.75 195 PRO A O 1
ATOM 1557 N N . ALA A 1 196 ? -6.48 21.406 11.898 1 98.88 196 ALA A N 1
ATOM 1558 C CA . ALA A 1 196 ? -6.352 20.031 12.383 1 98.88 196 ALA A CA 1
ATOM 1559 C C . ALA A 1 196 ? -4.938 19.5 12.141 1 98.88 196 ALA A C 1
ATOM 1561 O O . ALA A 1 196 ? -4.402 18.766 12.969 1 98.88 196 ALA A O 1
ATOM 1562 N N . TYR A 1 197 ? -4.332 19.875 11.016 1 98.88 197 TYR A N 1
ATOM 1563 C CA . TYR A 1 197 ? -2.955 19.484 10.734 1 98.88 197 TYR A CA 1
ATOM 1564 C C . TYR A 1 197 ? -2.002 20.078 11.766 1 98.88 197 TYR A C 1
ATOM 1566 O O . TYR A 1 197 ? -1.15 19.375 12.312 1 98.88 197 TYR A O 1
ATOM 1574 N N . ARG A 1 198 ? -2.156 21.297 12.023 1 98.69 198 ARG A N 1
ATOM 1575 C CA . ARG A 1 198 ? -1.302 21.984 12.992 1 98.69 198 ARG A CA 1
ATOM 1576 C C . ARG A 1 198 ? -1.443 21.359 14.383 1 98.69 198 ARG A C 1
ATOM 1578 O O . ARG A 1 198 ? -0.446 21.141 15.07 1 98.69 198 ARG A O 1
ATOM 1585 N N . ARG A 1 199 ? -2.693 21.141 14.773 1 98.75 199 ARG A N 1
ATOM 1586 C CA . ARG A 1 199 ? -2.92 20.5 16.078 1 98.75 199 ARG A CA 1
ATOM 1587 C C . ARG A 1 199 ? -2.266 19.125 16.125 1 98.75 199 ARG A C 1
ATOM 1589 O O . ARG A 1 199 ? -1.641 18.766 17.125 1 98.75 199 ARG A O 1
ATOM 1596 N N . ALA A 1 200 ? -2.422 18.375 15.078 1 98.88 200 ALA A N 1
ATOM 1597 C CA . ALA A 1 200 ? -1.871 17.016 15.023 1 98.88 200 ALA A CA 1
ATOM 1598 C C . ALA A 1 200 ? -0.353 17.031 15.18 1 98.88 200 ALA A C 1
ATOM 1600 O O . ALA A 1 200 ? 0.21 16.25 15.945 1 98.88 200 ALA A O 1
ATOM 1601 N N . MET A 1 201 ? 0.281 17.938 14.398 1 98.69 201 MET A N 1
ATOM 1602 C CA . MET A 1 201 ? 1.739 18.016 14.43 1 98.69 201 MET A CA 1
ATOM 1603 C C . MET A 1 201 ? 2.229 18.469 15.805 1 98.69 201 MET A C 1
ATOM 1605 O O . MET A 1 201 ? 3.221 17.953 16.312 1 98.69 201 MET A O 1
ATOM 1609 N N . GLU A 1 202 ? 1.533 19.375 16.359 1 98.5 202 GLU A N 1
ATOM 1610 C CA . GLU A 1 202 ? 1.917 19.844 17.672 1 98.5 202 GLU A CA 1
ATOM 1611 C C . GLU A 1 202 ? 1.749 18.75 18.734 1 98.5 202 GLU A C 1
ATOM 1613 O O . GLU A 1 202 ? 2.588 18.609 19.625 1 98.5 202 GLU A O 1
ATOM 1618 N N . LYS A 1 203 ? 0.66 18.016 18.688 1 98.56 203 LYS A N 1
ATOM 1619 C CA . LYS A 1 203 ? 0.408 16.938 19.625 1 98.56 203 LYS A CA 1
ATOM 1620 C C . LYS A 1 203 ? 1.402 15.789 19.422 1 98.56 203 LYS A C 1
ATOM 1622 O O . LYS A 1 203 ? 1.93 15.242 20.391 1 98.56 203 LYS A O 1
ATOM 1627 N N . GLY A 1 204 ? 1.625 15.422 18.172 1 98.56 204 GLY A N 1
ATOM 1628 C CA . GLY A 1 204 ? 2.441 14.258 17.875 1 98.56 204 GLY A CA 1
ATOM 1629 C C . GLY A 1 204 ? 3.928 14.516 18.031 1 98.56 204 GLY A C 1
ATOM 1630 O O . GLY A 1 204 ? 4.633 13.727 18.656 1 98.56 204 GLY A O 1
ATOM 1631 N N . ASP A 1 205 ? 4.355 15.578 17.531 1 98.19 205 ASP A N 1
ATOM 1632 C CA . ASP A 1 205 ? 5.773 15.914 17.5 1 98.19 205 ASP A CA 1
ATOM 1633 C C . ASP A 1 205 ? 5.992 17.391 17.844 1 98.19 205 ASP A C 1
ATOM 1635 O O . ASP A 1 205 ? 6.441 18.172 17 1 98.19 205 ASP A O 1
ATOM 1639 N N . PRO A 1 206 ? 5.805 17.688 19.141 1 97.81 206 PRO A N 1
ATOM 1640 C CA . PRO A 1 206 ? 5.941 19.078 19.531 1 97.81 206 PRO A CA 1
ATOM 1641 C C . PRO A 1 206 ? 7.32 19.656 19.219 1 97.81 206 PRO A C 1
ATOM 1643 O O . PRO A 1 206 ? 8.344 19.031 19.531 1 97.81 206 PRO A O 1
ATOM 1646 N N . GLY A 1 207 ? 7.297 20.781 18.531 1 96.44 207 GLY A N 1
ATOM 1647 C CA . GLY A 1 207 ? 8.531 21.5 18.266 1 96.44 207 GLY A CA 1
ATOM 1648 C C . GLY A 1 207 ? 9.211 21.062 16.984 1 96.44 207 GLY A C 1
ATOM 1649 O O . GLY A 1 207 ? 10.203 21.656 16.562 1 96.44 207 GLY A O 1
ATOM 1650 N N . MET A 1 208 ? 8.703 20.016 16.359 1 96.81 208 MET A N 1
ATOM 1651 C CA . MET A 1 208 ? 9.297 19.578 15.109 1 96.81 208 MET A CA 1
ATOM 1652 C C . MET A 1 208 ? 9.055 20.594 14 1 96.81 208 MET A C 1
ATOM 1654 O O . MET A 1 208 ? 7.953 21.125 13.859 1 96.81 208 MET A O 1
ATOM 1658 N N . GLU A 1 209 ? 10.07 20.891 13.297 1 97.5 209 GLU A N 1
ATOM 1659 C CA . GLU A 1 209 ? 9.891 21.75 12.125 1 97.5 209 GLU A CA 1
ATOM 1660 C C . GLU A 1 209 ? 9.031 21.078 11.062 1 97.5 209 GLU A C 1
ATOM 1662 O O . GLU A 1 209 ? 9.273 19.922 10.711 1 97.5 209 GLU A O 1
ATOM 1667 N N . LEU A 1 210 ? 8.031 21.797 10.641 1 98 210 LEU A N 1
ATOM 1668 C CA . LEU A 1 210 ? 7.172 21.266 9.586 1 98 210 LEU A CA 1
ATOM 1669 C C . LEU A 1 210 ? 7.762 21.547 8.211 1 98 210 LEU A C 1
ATOM 1671 O O . LEU A 1 210 ? 8 22.703 7.855 1 98 210 LEU A O 1
ATOM 1675 N N . LEU A 1 211 ? 8.109 20.578 7.418 1 97.69 211 LEU A N 1
ATOM 1676 C CA . LEU A 1 211 ? 8.727 20.734 6.105 1 97.69 211 LEU A CA 1
ATOM 1677 C C . LEU A 1 211 ? 7.668 20.953 5.031 1 97.69 211 LEU A C 1
ATOM 1679 O O . LEU A 1 211 ? 7.414 20.062 4.207 1 97.69 211 LEU A O 1
ATOM 1683 N N . LEU A 1 212 ? 7.133 22.156 4.996 1 97.38 212 LEU A N 1
ATOM 1684 C CA . LEU A 1 212 ? 5.965 22.469 4.184 1 97.38 212 LEU A CA 1
ATOM 1685 C C . LEU A 1 212 ? 6.367 23.219 2.92 1 97.38 212 LEU A C 1
ATOM 1687 O O . LEU A 1 212 ? 5.535 23.891 2.295 1 97.38 212 LEU A O 1
ATOM 1691 N N . THR A 1 213 ? 7.695 23.297 2.623 1 91.88 213 THR A N 1
ATOM 1692 C CA . THR A 1 213 ? 8.172 23.938 1.399 1 91.88 213 THR A CA 1
ATOM 1693 C C . THR A 1 213 ? 9.117 23.016 0.639 1 91.88 213 THR A C 1
ATOM 1695 O O . THR A 1 213 ? 9.703 22.094 1.226 1 91.88 213 THR A O 1
ATOM 1698 N N . MET B 1 1 ? -17.984 -0.894 -20.109 1 91.69 1 MET B N 1
ATOM 1699 C CA . MET B 1 1 ? -17.594 -2.277 -19.844 1 91.69 1 MET B CA 1
ATOM 1700 C C . MET B 1 1 ? -16.219 -2.342 -19.188 1 91.69 1 MET B C 1
ATOM 1702 O O . MET B 1 1 ? -15.312 -1.605 -19.562 1 91.69 1 MET B O 1
ATOM 1706 N N . LEU B 1 2 ? -16.062 -3.107 -18.219 1 98.56 2 LEU B N 1
ATOM 1707 C CA . LEU B 1 2 ? -14.805 -3.246 -17.484 1 98.56 2 LEU B CA 1
ATOM 1708 C C . LEU B 1 2 ? -13.773 -4.004 -18.297 1 98.56 2 LEU B C 1
ATOM 1710 O O . LEU B 1 2 ? -14.047 -5.094 -18.797 1 98.56 2 LEU B O 1
ATOM 1714 N N . THR B 1 3 ? -12.609 -3.379 -18.5 1 98.88 3 THR B N 1
ATOM 1715 C CA . THR B 1 3 ? -11.484 -4.023 -19.156 1 98.88 3 THR B CA 1
ATOM 1716 C C . THR B 1 3 ? -10.297 -4.152 -18.203 1 98.88 3 THR B C 1
ATOM 1718 O O . THR B 1 3 ? -9.867 -3.164 -17.594 1 98.88 3 THR B O 1
ATOM 1721 N N . VAL B 1 4 ? -9.812 -5.332 -18.078 1 98.94 4 VAL B N 1
ATOM 1722 C CA . VAL B 1 4 ? -8.594 -5.598 -17.328 1 98.94 4 VAL B CA 1
ATOM 1723 C C . VAL B 1 4 ? -7.398 -5.684 -18.281 1 98.94 4 VAL B C 1
ATOM 1725 O O . VAL B 1 4 ? -7.367 -6.539 -19.156 1 98.94 4 VAL B O 1
ATOM 1728 N N . HIS B 1 5 ? -6.449 -4.762 -18.125 1 98.94 5 HIS B N 1
ATOM 1729 C CA . HIS B 1 5 ? -5.199 -4.832 -18.875 1 98.94 5 HIS B CA 1
ATOM 1730 C C . HIS B 1 5 ? -4.16 -5.668 -18.125 1 98.94 5 HIS B C 1
ATOM 1732 O O . HIS B 1 5 ? -3.52 -5.184 -17.203 1 98.94 5 HIS B O 1
ATOM 1738 N N . HIS B 1 6 ? -3.961 -6.887 -18.594 1 98.81 6 HIS B N 1
ATOM 1739 C CA . HIS B 1 6 ? -3.125 -7.844 -17.875 1 98.81 6 HIS B CA 1
ATOM 1740 C C . HIS B 1 6 ? -1.728 -7.914 -18.484 1 98.81 6 HIS B C 1
ATOM 1742 O O . HIS B 1 6 ? -1.573 -8.289 -19.656 1 98.81 6 HIS B O 1
ATOM 1748 N N . LEU B 1 7 ? -0.757 -7.496 -17.688 1 98.44 7 LEU B N 1
ATOM 1749 C CA . LEU B 1 7 ? 0.643 -7.723 -18.031 1 98.44 7 LEU B CA 1
ATOM 1750 C C . LEU B 1 7 ? 1.101 -9.102 -17.547 1 98.44 7 LEU B C 1
ATOM 1752 O O . LEU B 1 7 ? 0.879 -9.469 -16.391 1 98.44 7 LEU B O 1
ATOM 1756 N N . GLY B 1 8 ? 1.657 -9.938 -18.391 1 96.31 8 GLY B N 1
ATOM 1757 C CA . GLY B 1 8 ? 2.125 -11.266 -18.016 1 96.31 8 GLY B CA 1
ATOM 1758 C C . GLY B 1 8 ? 2.979 -11.258 -16.766 1 96.31 8 GLY B C 1
ATOM 1759 O O . GLY B 1 8 ? 3.809 -10.367 -16.578 1 96.31 8 GLY B O 1
ATOM 1760 N N . LYS B 1 9 ? 2.723 -12.281 -15.844 1 95.94 9 LYS B N 1
ATOM 1761 C CA . LYS B 1 9 ? 3.447 -12.43 -14.586 1 95.94 9 LYS B CA 1
ATOM 1762 C C . LYS B 1 9 ? 3.527 -11.102 -13.836 1 95.94 9 LYS B C 1
ATOM 1764 O O . LYS B 1 9 ? 4.617 -10.641 -13.5 1 95.94 9 LYS B O 1
ATOM 1769 N N . SER B 1 10 ? 2.361 -10.578 -13.578 1 97.88 10 SER B N 1
ATOM 1770 C CA . SER B 1 10 ? 2.301 -9.273 -12.93 1 97.88 10 SER B CA 1
ATOM 1771 C C . SER B 1 10 ? 1.171 -9.219 -11.914 1 97.88 10 SER B C 1
ATOM 1773 O O . SER B 1 10 ? 0.35 -10.133 -11.836 1 97.88 10 SER B O 1
ATOM 1775 N N . GLN B 1 11 ? 1.126 -8.102 -11.195 1 98.31 11 GLN B N 1
ATOM 1776 C CA . GLN B 1 11 ? 0.129 -7.918 -10.148 1 98.31 11 GLN B CA 1
ATOM 1777 C C . GLN B 1 11 ? -1.269 -7.762 -10.742 1 98.31 11 GLN B C 1
ATOM 1779 O O . GLN B 1 11 ? -2.266 -7.836 -10.016 1 98.31 11 GLN B O 1
ATOM 1784 N N . SER B 1 12 ? -1.348 -7.539 -12.062 1 98.81 12 SER B N 1
ATOM 1785 C CA . SER B 1 12 ? -2.672 -7.5 -12.672 1 98.81 12 SER B CA 1
ATOM 1786 C C . SER B 1 12 ? -3.383 -8.844 -12.539 1 98.81 12 SER B C 1
ATOM 1788 O O . SER B 1 12 ? -4.598 -8.93 -12.734 1 98.81 12 SER B O 1
ATOM 1790 N N . GLU B 1 13 ? -2.584 -9.859 -12.164 1 98.69 13 GLU B N 1
ATOM 1791 C CA . GLU B 1 13 ? -3.15 -11.156 -11.805 1 98.69 13 GLU B CA 1
ATOM 1792 C C . GLU B 1 13 ? -4.215 -11.016 -10.719 1 98.69 13 GLU B C 1
ATOM 1794 O O . GLU B 1 13 ? -5.227 -11.719 -10.742 1 98.69 13 GLU B O 1
ATOM 1799 N N . ARG B 1 14 ? -4.051 -10.125 -9.766 1 98.94 14 ARG B N 1
ATOM 1800 C CA . ARG B 1 14 ? -4.996 -9.852 -8.688 1 98.94 14 ARG B CA 1
ATOM 1801 C C . ARG B 1 14 ? -6.375 -9.5 -9.242 1 98.94 14 ARG B C 1
ATOM 1803 O O . ARG B 1 14 ? -7.395 -9.945 -8.719 1 98.94 14 ARG B O 1
ATOM 1810 N N . ILE B 1 15 ? -6.355 -8.695 -10.32 1 98.94 15 ILE B N 1
ATOM 1811 C CA . ILE B 1 15 ? -7.594 -8.133 -10.852 1 98.94 15 ILE B CA 1
ATOM 1812 C C . ILE B 1 15 ? -8.344 -9.195 -11.648 1 98.94 15 ILE B C 1
ATOM 1814 O O . ILE B 1 15 ? -9.562 -9.32 -11.539 1 98.94 15 ILE B O 1
ATOM 1818 N N . VAL B 1 16 ? -7.594 -9.938 -12.461 1 98.94 16 VAL B N 1
ATOM 1819 C CA . VAL B 1 16 ? -8.211 -11.039 -13.188 1 98.94 16 VAL B CA 1
ATOM 1820 C C . VAL B 1 16 ? -8.852 -12.016 -12.203 1 98.94 16 VAL B C 1
ATOM 1822 O O . VAL B 1 16 ? -10.016 -12.398 -12.367 1 98.94 16 VAL B O 1
ATOM 1825 N N . TRP B 1 17 ? -8.086 -12.383 -11.172 1 98.94 17 TRP B N 1
ATOM 1826 C CA . TRP B 1 17 ? -8.57 -13.305 -10.148 1 98.94 17 TRP B CA 1
ATOM 1827 C C . TRP B 1 17 ? -9.797 -12.742 -9.445 1 98.94 17 TRP B C 1
ATOM 1829 O O . TRP B 1 17 ? -10.781 -13.453 -9.25 1 98.94 17 TRP B O 1
ATOM 1839 N N . LEU B 1 18 ? -9.789 -11.461 -9.086 1 99 18 LEU B N 1
ATOM 1840 C CA . LEU B 1 18 ? -10.922 -10.812 -8.445 1 99 18 LEU B CA 1
ATOM 1841 C C . LEU B 1 18 ? -12.18 -10.93 -9.297 1 99 18 LEU B C 1
ATOM 1843 O O . LEU B 1 18 ? -13.25 -11.281 -8.797 1 99 18 LEU B O 1
ATOM 1847 N N . CYS B 1 19 ? -12.055 -10.602 -10.562 1 98.94 19 CYS B N 1
ATOM 1848 C CA . CYS B 1 19 ? -13.195 -10.648 -11.469 1 98.9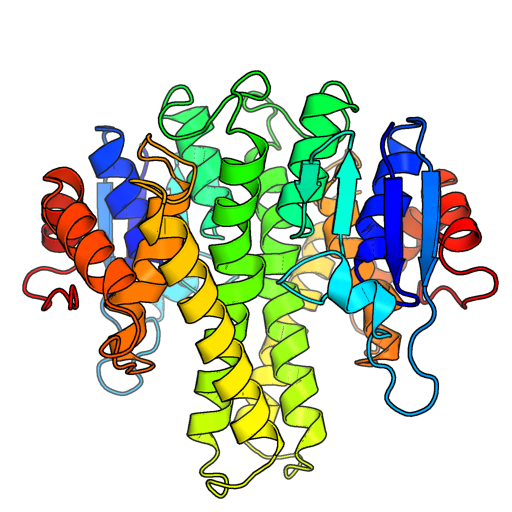4 19 CYS B CA 1
ATOM 1849 C C . CYS B 1 19 ? -13.789 -12.047 -11.531 1 98.94 19 CYS B C 1
ATOM 1851 O O . CYS B 1 19 ? -15.008 -12.211 -11.531 1 98.94 19 CYS B O 1
ATOM 1853 N N . GLU B 1 20 ? -12.938 -13.031 -11.586 1 98.94 20 GLU B N 1
ATOM 1854 C CA . GLU B 1 20 ? -13.406 -14.414 -11.633 1 98.94 20 GLU B CA 1
ATOM 1855 C C . GLU B 1 20 ? -14.117 -14.805 -10.344 1 98.94 20 GLU B C 1
ATOM 1857 O O . GLU B 1 20 ? -15.148 -15.477 -10.375 1 98.94 20 GLU B O 1
ATOM 1862 N N . GLU B 1 21 ? -13.562 -14.438 -9.203 1 98.94 21 GLU B N 1
ATOM 1863 C CA . GLU B 1 21 ? -14.188 -14.734 -7.922 1 98.94 21 GLU B CA 1
ATOM 1864 C C . GLU B 1 21 ? -15.555 -14.062 -7.801 1 98.94 21 GLU B C 1
ATOM 1866 O O . GLU B 1 21 ? -16.484 -14.641 -7.238 1 98.94 21 GLU B O 1
ATOM 1871 N N . LEU B 1 22 ? -15.625 -12.867 -8.312 1 98.88 22 LEU B N 1
ATOM 1872 C CA . LEU B 1 22 ? -16.859 -12.094 -8.203 1 98.88 22 LEU B CA 1
ATOM 1873 C C . LEU B 1 22 ? -17.844 -12.5 -9.297 1 98.88 22 LEU B C 1
ATOM 1875 O O . LEU B 1 22 ? -19.016 -12.125 -9.25 1 98.88 22 LEU B O 1
ATOM 1879 N N . GLU B 1 23 ? -17.375 -13.242 -10.25 1 98.62 23 GLU B N 1
ATOM 1880 C CA . GLU B 1 23 ? -18.188 -13.656 -11.391 1 98.62 23 GLU B CA 1
ATOM 1881 C C . GLU B 1 23 ? -18.828 -12.453 -12.078 1 98.62 23 GLU B C 1
ATOM 1883 O O . GLU B 1 23 ? -20.031 -12.438 -12.32 1 98.62 23 GLU B O 1
ATOM 1888 N N . ILE B 1 24 ? -18.047 -11.484 -12.359 1 98.31 24 ILE B N 1
ATOM 1889 C CA . ILE B 1 24 ? -18.531 -10.32 -13.094 1 98.31 24 ILE B CA 1
ATOM 1890 C C . ILE B 1 24 ? -17.969 -10.336 -14.516 1 98.31 24 ILE B C 1
ATOM 1892 O O . ILE B 1 24 ? -16.891 -10.875 -14.758 1 98.31 24 ILE B O 1
ATOM 1896 N N . PRO B 1 25 ? -18.734 -9.781 -15.398 1 98.12 25 PRO B N 1
ATOM 1897 C CA . PRO B 1 25 ? -18.203 -9.711 -16.766 1 98.12 25 PRO B CA 1
ATOM 1898 C C . PRO B 1 25 ? -17.078 -8.703 -16.906 1 98.12 25 PRO B C 1
ATOM 1900 O O . PRO B 1 25 ? -17.094 -7.641 -16.297 1 98.12 25 PRO B O 1
ATOM 1903 N N . TYR B 1 26 ? -16.109 -9.07 -17.672 1 98.81 26 TYR B N 1
ATOM 1904 C CA . TYR B 1 26 ? -15.008 -8.18 -17.984 1 98.81 26 TYR B CA 1
ATOM 1905 C C . TYR B 1 26 ? -14.328 -8.594 -19.297 1 98.81 26 TYR B C 1
ATOM 1907 O O . TYR B 1 26 ? -14.43 -9.75 -19.703 1 98.81 26 TYR B O 1
ATOM 1915 N N . GLU B 1 27 ? -13.727 -7.656 -19.922 1 98.81 27 GLU B N 1
ATOM 1916 C CA . GLU B 1 27 ? -12.82 -7.926 -21.031 1 98.81 27 GLU B CA 1
ATOM 1917 C C . GLU B 1 27 ? -11.375 -8.039 -20.547 1 98.81 27 GLU B C 1
ATOM 1919 O O . GLU B 1 27 ? -10.945 -7.285 -19.672 1 98.81 27 GLU B O 1
ATOM 1924 N N . LEU B 1 28 ? -10.711 -8.984 -21.141 1 98.81 28 LEU B N 1
ATOM 1925 C CA . LEU B 1 28 ? -9.312 -9.188 -20.781 1 98.81 28 LEU B CA 1
ATOM 1926 C C . LEU B 1 28 ? -8.398 -8.859 -21.953 1 98.81 28 LEU B C 1
ATOM 1928 O O . LEU B 1 28 ? -8.523 -9.453 -23.031 1 98.81 28 LEU B O 1
ATOM 1932 N N . GLN B 1 29 ? -7.578 -7.902 -21.797 1 98.75 29 GLN B N 1
ATOM 1933 C CA . GLN B 1 29 ? -6.52 -7.609 -22.75 1 98.75 29 GLN B CA 1
ATOM 1934 C C . GLN B 1 29 ? -5.152 -8 -22.203 1 98.75 29 GLN B C 1
ATOM 1936 O O . GLN B 1 29 ? -4.688 -7.422 -21.219 1 98.75 29 GLN B O 1
ATOM 1941 N N . ARG B 1 30 ? -4.477 -8.891 -22.859 1 98.44 30 ARG B N 1
ATOM 1942 C CA . ARG B 1 30 ? -3.176 -9.375 -22.406 1 98.44 30 ARG B CA 1
ATOM 1943 C C . ARG B 1 30 ? -2.041 -8.617 -23.109 1 98.44 30 ARG B C 1
ATOM 1945 O O . ARG B 1 30 ? -2.131 -8.305 -24.297 1 98.44 30 ARG B O 1
ATOM 1952 N N . TYR B 1 31 ? -1.059 -8.32 -22.344 1 98.06 31 TYR B N 1
ATOM 1953 C CA . TYR B 1 31 ? 0.194 -7.742 -22.828 1 98.06 31 TYR B CA 1
ATOM 1954 C C . TYR B 1 31 ? 1.381 -8.609 -22.438 1 98.06 31 TYR B C 1
ATOM 1956 O O . TYR B 1 31 ? 1.47 -9.07 -21.281 1 98.06 31 TYR B O 1
ATOM 1964 N N . ALA B 1 32 ? 2.287 -8.844 -23.359 1 94.44 32 ALA B N 1
ATOM 1965 C CA . ALA B 1 32 ? 3.488 -9.617 -23.062 1 94.44 32 ALA B CA 1
ATOM 1966 C C . ALA B 1 32 ? 4.633 -8.711 -22.625 1 94.44 32 ALA B C 1
ATOM 1968 O O . ALA B 1 32 ? 4.82 -7.625 -23.172 1 94.44 32 ALA B O 1
ATOM 1969 N N . ARG B 1 33 ? 5.301 -9.172 -21.578 1 94.56 33 ARG B N 1
ATOM 1970 C CA . ARG B 1 33 ? 6.543 -8.5 -21.219 1 94.56 33 ARG B CA 1
ATOM 1971 C C . ARG B 1 33 ? 7.586 -8.648 -22.312 1 94.56 33 ARG B C 1
ATOM 1973 O O . ARG B 1 33 ? 7.551 -9.609 -23.094 1 94.56 33 ARG B O 1
ATOM 1980 N N . ASP B 1 34 ? 8.469 -7.594 -22.359 1 91.06 34 ASP B N 1
ATOM 1981 C CA . ASP B 1 34 ? 9.617 -7.738 -23.25 1 91.06 34 ASP B CA 1
ATOM 1982 C C . ASP B 1 34 ? 10.438 -8.977 -22.891 1 91.06 34 ASP B C 1
ATOM 1984 O O . ASP B 1 34 ? 10.844 -9.148 -21.734 1 91.06 34 ASP B O 1
ATOM 1988 N N . PRO B 1 35 ? 10.68 -9.812 -23.812 1 88.56 35 PRO B N 1
ATOM 1989 C CA . PRO B 1 35 ? 11.297 -11.102 -23.484 1 88.56 35 PRO B CA 1
ATOM 1990 C C . PRO B 1 35 ? 12.742 -10.945 -23 1 88.56 35 PRO B C 1
ATOM 1992 O O . PRO B 1 35 ? 13.281 -11.859 -22.375 1 88.56 35 PRO B O 1
ATOM 1995 N N . VAL B 1 36 ? 13.359 -9.82 -23.375 1 89.75 36 VAL B N 1
ATOM 1996 C CA . VAL B 1 36 ? 14.75 -9.609 -23 1 89.75 36 VAL B CA 1
ATOM 1997 C C . VAL B 1 36 ? 14.82 -8.844 -21.672 1 89.75 36 VAL B C 1
ATOM 1999 O O . VAL B 1 36 ? 15.438 -9.305 -20.719 1 89.75 36 VAL B O 1
ATOM 2002 N N . THR B 1 37 ? 14.117 -7.84 -21.547 1 86.69 37 THR B N 1
ATOM 2003 C CA . THR B 1 37 ? 14.242 -6.961 -20.391 1 86.69 37 THR B CA 1
ATOM 2004 C C . THR B 1 37 ? 13.219 -7.328 -19.312 1 86.69 37 THR B C 1
ATOM 2006 O O . THR B 1 37 ? 13.328 -6.887 -18.172 1 86.69 37 THR B O 1
ATOM 2009 N N . MET B 1 38 ? 12.211 -8.039 -19.656 1 88.94 38 MET B N 1
ATOM 2010 C CA . MET B 1 38 ? 11.102 -8.422 -18.781 1 88.94 38 MET B CA 1
ATOM 2011 C C . MET B 1 38 ? 10.305 -7.203 -18.344 1 88.94 38 MET B C 1
ATOM 2013 O O . MET B 1 38 ? 9.562 -7.266 -17.359 1 88.94 38 MET B O 1
ATOM 2017 N N . LEU B 1 39 ? 10.469 -6.098 -19.062 1 90.5 39 LEU B N 1
ATOM 2018 C CA . LEU B 1 39 ? 9.734 -4.871 -18.766 1 90.5 39 LEU B CA 1
ATOM 2019 C C . LEU B 1 39 ? 8.43 -4.812 -19.547 1 90.5 39 LEU B C 1
ATOM 2021 O O . LEU B 1 39 ? 8.242 -5.559 -20.516 1 90.5 39 LEU B O 1
ATOM 2025 N N . ALA B 1 40 ? 7.531 -3.988 -19.016 1 95.12 40 ALA B N 1
ATOM 2026 C CA . ALA B 1 40 ? 6.281 -3.758 -19.734 1 95.12 40 ALA B CA 1
ATOM 2027 C C . ALA B 1 40 ? 6.543 -3.168 -21.125 1 95.12 40 ALA B C 1
ATOM 2029 O O . ALA B 1 40 ? 7.426 -2.322 -21.281 1 95.12 40 ALA B O 1
ATOM 2030 N N . PRO B 1 41 ? 5.746 -3.59 -22.156 1 96.19 41 PRO B N 1
ATOM 2031 C CA . PRO B 1 41 ? 5.883 -2.992 -23.484 1 96.19 41 PRO B CA 1
ATOM 2032 C C . PRO B 1 41 ? 5.344 -1.564 -23.547 1 96.19 41 PRO B C 1
ATOM 2034 O O . PRO B 1 41 ? 4.613 -1.135 -22.641 1 96.19 41 PRO B O 1
ATOM 2037 N N . ALA B 1 42 ? 5.66 -0.886 -24.594 1 95.12 42 ALA B N 1
ATOM 2038 C CA . ALA B 1 42 ? 5.34 0.533 -24.75 1 95.12 42 ALA B CA 1
ATOM 2039 C C . ALA B 1 42 ? 3.832 0.761 -24.734 1 95.12 42 ALA B C 1
ATOM 2041 O O . ALA B 1 42 ? 3.354 1.762 -24.188 1 95.12 42 ALA B O 1
ATOM 2042 N N . ASP B 1 43 ? 3.109 -0.113 -25.359 1 96.5 43 ASP B N 1
ATOM 2043 C CA . ASP B 1 43 ? 1.662 0.063 -25.438 1 96.5 43 ASP B CA 1
ATOM 2044 C C . ASP B 1 43 ? 1.01 -0.094 -24.062 1 96.5 43 ASP B C 1
ATOM 2046 O O . ASP B 1 43 ? 0.016 0.571 -23.766 1 96.5 43 ASP B O 1
ATOM 2050 N N . TYR B 1 44 ? 1.543 -0.962 -23.266 1 97.75 44 TYR B N 1
ATOM 2051 C CA . TYR B 1 44 ? 1.031 -1.049 -21.906 1 97.75 44 TYR B CA 1
ATOM 2052 C C . TYR B 1 44 ? 1.374 0.208 -21.109 1 97.75 44 TYR B C 1
ATOM 2054 O O . TYR B 1 44 ? 0.53 0.744 -20.391 1 97.75 44 TYR B O 1
ATOM 2062 N N . LYS B 1 45 ? 2.627 0.63 -21.203 1 95.62 45 LYS B N 1
ATOM 2063 C CA . LYS B 1 45 ? 3.082 1.805 -20.469 1 95.62 45 LYS B CA 1
ATOM 2064 C C . LYS B 1 45 ? 2.26 3.037 -20.828 1 95.62 45 LYS B C 1
ATOM 2066 O O . LYS B 1 45 ? 2.104 3.949 -20.016 1 95.62 45 LYS B O 1
ATOM 2071 N N . ALA B 1 46 ? 1.664 3.072 -21.938 1 96.44 46 ALA B N 1
ATOM 2072 C CA . ALA B 1 46 ? 0.91 4.219 -22.453 1 96.44 46 ALA B CA 1
ATOM 2073 C C . ALA B 1 46 ? -0.486 4.27 -21.828 1 96.44 46 ALA B C 1
ATOM 2075 O O . ALA B 1 46 ? -1.179 5.285 -21.922 1 96.44 46 ALA B O 1
ATOM 2076 N N . LEU B 1 47 ? -0.948 3.166 -21.219 1 96.56 47 LEU B N 1
ATOM 2077 C CA . LEU B 1 47 ? -2.297 3.07 -20.688 1 96.56 47 LEU B CA 1
ATOM 2078 C C . LEU B 1 47 ? -2.504 4.082 -19.562 1 96.56 47 LEU B C 1
ATOM 2080 O O . LEU B 1 47 ? -3.604 4.613 -19.391 1 96.56 47 LEU B O 1
ATOM 2084 N N . HIS B 1 48 ? -1.401 4.285 -18.812 1 95 48 HIS B N 1
ATOM 2085 C CA . HIS B 1 48 ? -1.456 5.109 -17.609 1 95 48 HIS B CA 1
ATOM 2086 C C . HIS B 1 48 ? -0.084 5.688 -17.266 1 95 48 HIS B C 1
ATOM 2088 O O . HIS B 1 48 ? 0.939 5.035 -17.5 1 95 48 HIS B O 1
ATOM 2094 N N . TRP B 1 49 ? -0.069 6.805 -16.641 1 90.12 49 TRP B N 1
ATOM 2095 C CA . TRP B 1 49 ? 1.188 7.492 -16.359 1 90.12 49 TRP B CA 1
ATOM 2096 C C . TRP B 1 49 ? 2.068 6.656 -15.43 1 90.12 49 TRP B C 1
ATOM 2098 O O . TRP B 1 49 ? 3.297 6.77 -15.461 1 90.12 49 TRP B O 1
ATOM 2108 N N . ILE B 1 50 ? 1.481 5.809 -14.641 1 91.12 50 ILE B N 1
ATOM 2109 C CA . ILE B 1 50 ? 2.223 5 -13.68 1 91.12 50 ILE B CA 1
ATOM 2110 C C . ILE B 1 50 ? 3.121 4.012 -14.422 1 91.12 50 ILE B C 1
ATOM 2112 O O . ILE B 1 50 ? 4.18 3.629 -13.914 1 91.12 50 ILE B O 1
ATOM 2116 N N . GLY B 1 51 ? 2.641 3.512 -15.562 1 91.75 51 GLY B N 1
ATOM 2117 C CA . GLY B 1 51 ? 3.459 2.707 -16.453 1 91.75 51 GLY B CA 1
ATOM 2118 C C . GLY B 1 51 ? 3.625 1.275 -15.984 1 91.75 51 GLY B C 1
ATOM 2119 O O . GLY B 1 51 ? 4.391 0.509 -16.562 1 91.75 51 GLY B O 1
ATOM 2120 N N . THR B 1 52 ? 2.979 0.937 -14.875 1 93.12 52 THR B N 1
ATOM 2121 C CA . THR B 1 52 ? 3.109 -0.407 -14.328 1 93.12 52 THR B CA 1
ATOM 2122 C C . THR B 1 52 ? 1.739 -1.059 -14.156 1 93.12 52 THR B C 1
ATOM 2124 O O . THR B 1 52 ? 0.712 -0.381 -14.227 1 93.12 52 THR B O 1
ATOM 2127 N N . ALA B 1 53 ? 1.728 -2.355 -14.047 1 97.31 53 ALA B N 1
ATOM 2128 C CA . ALA B 1 53 ? 0.503 -3.111 -13.789 1 97.31 53 ALA B CA 1
ATOM 2129 C C . ALA B 1 53 ? 0.169 -3.125 -12.297 1 97.31 53 ALA B C 1
ATOM 2131 O O . ALA B 1 53 ? 1.067 -3.109 -11.453 1 97.31 53 ALA B O 1
ATOM 2132 N N . PRO B 1 54 ? -1.09 -3.08 -11.945 1 98.56 54 PRO B N 1
ATOM 2133 C CA . PRO B 1 54 ? -2.254 -3.275 -12.812 1 98.56 54 PRO B CA 1
ATOM 2134 C C . PRO B 1 54 ? -2.865 -1.959 -13.289 1 98.56 54 PRO B C 1
ATOM 2136 O O . PRO B 1 54 ? -2.689 -0.924 -12.641 1 98.56 54 PRO B O 1
ATOM 2139 N N . VAL B 1 55 ? -3.539 -2.012 -14.406 1 98.81 55 VAL B N 1
ATOM 2140 C CA . VAL B 1 55 ? -4.371 -0.938 -14.938 1 98.81 55 VAL B CA 1
ATOM 2141 C C . VAL B 1 55 ? -5.695 -1.508 -15.438 1 98.81 55 VAL B C 1
ATOM 2143 O O . VAL B 1 55 ? -5.727 -2.576 -16.047 1 98.81 55 VAL B O 1
ATOM 2146 N N . ILE B 1 56 ? -6.812 -0.833 -15.141 1 98.94 56 ILE B N 1
ATOM 2147 C CA . ILE B 1 56 ? -8.102 -1.175 -15.734 1 98.94 56 ILE B CA 1
ATOM 2148 C C . ILE B 1 56 ? -8.68 0.044 -16.453 1 98.94 56 ILE B C 1
ATOM 2150 O O . ILE B 1 56 ? -8.273 1.179 -16.188 1 98.94 56 ILE B O 1
ATOM 2154 N N . THR B 1 57 ? -9.562 -0.198 -17.375 1 98.81 57 THR B N 1
ATOM 2155 C CA . THR B 1 57 ? -10.453 0.82 -17.922 1 98.81 57 THR B CA 1
ATOM 2156 C C . THR B 1 57 ? -11.914 0.445 -17.688 1 98.81 57 THR B C 1
ATOM 2158 O O . THR B 1 57 ? -12.281 -0.727 -17.797 1 98.81 57 THR B O 1
ATOM 2161 N N . ASP B 1 58 ? -12.734 1.321 -17.312 1 98.56 58 ASP B N 1
ATOM 2162 C CA . ASP B 1 58 ? -14.18 1.201 -17.125 1 98.56 58 ASP B CA 1
ATOM 2163 C C . ASP B 1 58 ? -14.906 2.438 -17.656 1 98.56 58 ASP B C 1
ATOM 2165 O O . ASP B 1 58 ? -15.094 3.412 -16.922 1 98.56 58 ASP B O 1
ATOM 2169 N N . GLY B 1 59 ? -15.484 2.367 -18.891 1 96.81 59 GLY B N 1
ATOM 2170 C CA . GLY B 1 59 ? -15.938 3.572 -19.562 1 96.81 59 GLY B CA 1
ATOM 2171 C C . GLY B 1 59 ? -14.828 4.578 -19.812 1 96.81 59 GLY B C 1
ATOM 2172 O O . GLY B 1 59 ? -13.797 4.242 -20.406 1 96.81 59 GLY B O 1
ATOM 2173 N N . GLU B 1 60 ? -14.945 5.727 -19.281 1 96.69 60 GLU B N 1
ATOM 2174 C CA . GLU B 1 60 ? -13.961 6.785 -19.469 1 96.69 60 GLU B CA 1
ATOM 2175 C C . GLU B 1 60 ? -12.867 6.723 -18.406 1 96.69 60 GLU B C 1
ATOM 2177 O O . GLU B 1 60 ? -11.867 7.43 -18.484 1 96.69 60 GLU B O 1
ATOM 2182 N N . LEU B 1 61 ? -13.055 5.867 -17.469 1 97.88 61 LEU B N 1
ATOM 2183 C CA . LEU B 1 61 ? -12.125 5.781 -16.359 1 97.88 61 LEU B CA 1
ATOM 2184 C C . LEU B 1 61 ? -10.938 4.883 -16.703 1 97.88 61 LEU B C 1
ATOM 2186 O O . LEU B 1 61 ? -11.125 3.783 -17.234 1 97.88 61 LEU B O 1
ATOM 2190 N N . THR B 1 62 ? -9.727 5.289 -16.5 1 98.56 62 THR B N 1
ATOM 2191 C CA . THR B 1 62 ? -8.516 4.473 -16.391 1 98.56 62 THR B CA 1
ATOM 2192 C C . THR B 1 62 ? -7.949 4.523 -14.977 1 98.56 62 THR B C 1
ATOM 2194 O O . THR B 1 62 ? -7.738 5.605 -14.43 1 98.56 62 THR B O 1
ATOM 2197 N N . LEU B 1 63 ? -7.789 3.404 -14.391 1 98.69 63 LEU B N 1
ATOM 2198 C CA . LEU B 1 63 ? -7.434 3.338 -12.977 1 98.69 63 LEU B CA 1
ATOM 2199 C C . LEU B 1 63 ? -6.266 2.381 -12.75 1 98.69 63 LEU B C 1
ATOM 2201 O O . LEU B 1 63 ? -6.234 1.291 -13.328 1 98.69 63 LEU B O 1
ATOM 2205 N N . ALA B 1 64 ? -5.309 2.824 -11.898 1 98.38 64 ALA B N 1
ATOM 2206 C CA . ALA B 1 64 ? -4.176 1.997 -11.492 1 98.38 64 ALA B CA 1
ATOM 2207 C C . ALA B 1 64 ? -4.156 1.796 -9.977 1 98.38 64 ALA B C 1
ATOM 2209 O O . ALA B 1 64 ? -5.043 2.279 -9.273 1 98.38 64 ALA B O 1
ATOM 2210 N N . GLU B 1 65 ? -3.121 1.125 -9.508 1 98.38 65 GLU B N 1
ATOM 2211 C CA . GLU B 1 65 ? -2.99 0.736 -8.109 1 98.38 65 GLU B CA 1
ATOM 2212 C C . GLU B 1 65 ? -3.895 -0.448 -7.773 1 98.38 65 GLU B C 1
ATOM 2214 O O . GLU B 1 65 ? -5.121 -0.325 -7.797 1 98.38 65 GLU B O 1
ATOM 2219 N N . SER B 1 66 ? -3.256 -1.577 -7.449 1 98.69 66 SER B N 1
ATOM 2220 C CA . SER B 1 66 ? -4.027 -2.801 -7.25 1 98.69 66 SER B CA 1
ATOM 2221 C C . SER B 1 66 ? -5.062 -2.629 -6.145 1 98.69 66 SER B C 1
ATOM 2223 O O . SER B 1 66 ? -6.223 -3.004 -6.312 1 98.69 66 SER B O 1
ATOM 2225 N N . GLY B 1 67 ? -4.668 -2 -4.996 1 98.81 67 GLY B N 1
ATOM 2226 C CA . GLY B 1 67 ? -5.633 -1.777 -3.93 1 98.81 67 GLY B CA 1
ATOM 2227 C C . GLY B 1 67 ? -6.809 -0.923 -4.355 1 98.81 67 GLY B C 1
ATOM 2228 O O . GLY B 1 67 ? -7.957 -1.223 -4.016 1 98.81 67 GLY B O 1
ATOM 2229 N N . ALA B 1 68 ? -6.559 0.119 -5.09 1 98.88 68 ALA B N 1
ATOM 2230 C CA . ALA B 1 68 ? -7.602 1.01 -5.59 1 98.88 68 ALA B CA 1
ATOM 2231 C C . ALA B 1 68 ? -8.547 0.272 -6.535 1 98.88 68 ALA B C 1
ATOM 2233 O O . ALA B 1 68 ? -9.766 0.399 -6.422 1 98.88 68 ALA B O 1
ATOM 2234 N N . ILE B 1 69 ? -7.984 -0.471 -7.445 1 98.94 69 ILE B N 1
ATOM 2235 C CA . ILE B 1 69 ? -8.766 -1.194 -8.445 1 98.94 69 ILE B CA 1
ATOM 2236 C C . ILE B 1 69 ? -9.656 -2.225 -7.754 1 98.94 69 ILE B C 1
ATOM 2238 O O . ILE B 1 69 ? -10.844 -2.346 -8.078 1 98.94 69 ILE B O 1
ATOM 2242 N N . VAL B 1 70 ? -9.102 -2.928 -6.812 1 98.94 70 VAL B N 1
ATOM 2243 C CA . VAL B 1 70 ? -9.859 -3.957 -6.109 1 98.94 70 VAL B CA 1
ATOM 2244 C C . VAL B 1 70 ? -11.008 -3.318 -5.34 1 98.94 70 VAL B C 1
ATOM 2246 O O . VAL B 1 70 ? -12.156 -3.758 -5.453 1 98.94 70 VAL B O 1
ATOM 2249 N N . ASP B 1 71 ? -10.711 -2.232 -4.59 1 98.94 71 ASP B N 1
ATOM 2250 C CA . ASP B 1 71 ? -11.773 -1.53 -3.871 1 98.94 71 ASP B CA 1
ATOM 2251 C C . ASP B 1 71 ? -12.82 -0.99 -4.836 1 98.94 71 ASP B C 1
ATOM 2253 O O . ASP B 1 71 ? -14.023 -1.059 -4.559 1 98.94 71 ASP B O 1
ATOM 2257 N N . TYR B 1 72 ? -12.375 -0.482 -5.938 1 98.94 72 TYR B N 1
ATOM 2258 C CA . TYR B 1 72 ? -13.273 0.08 -6.938 1 98.94 72 TYR B CA 1
ATOM 2259 C C . TYR B 1 72 ? -14.188 -0.993 -7.512 1 98.94 72 TYR B C 1
ATOM 2261 O O . TYR B 1 72 ? -15.406 -0.818 -7.551 1 98.94 72 TYR B O 1
ATOM 2269 N N . ILE B 1 73 ? -13.688 -2.111 -7.922 1 98.94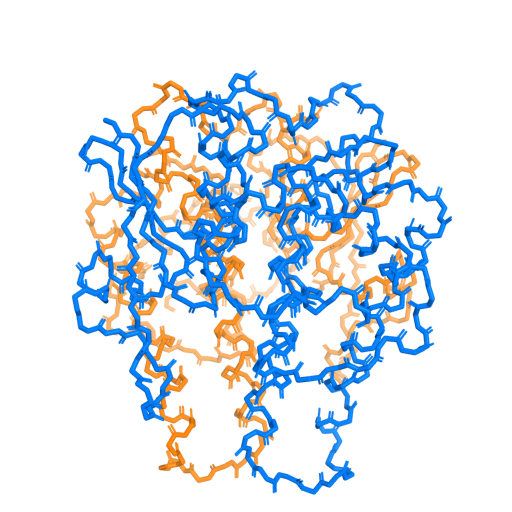 73 ILE B N 1
ATOM 2270 C CA . ILE B 1 73 ? -14.453 -3.178 -8.555 1 98.94 73 ILE B CA 1
ATOM 2271 C C . ILE B 1 73 ? -15.438 -3.779 -7.551 1 98.94 73 ILE B C 1
ATOM 2273 O O . ILE B 1 73 ? -16.594 -4.062 -7.887 1 98.94 73 ILE B O 1
ATOM 2277 N N . ILE B 1 74 ? -14.953 -3.988 -6.344 1 98.88 74 ILE B N 1
ATOM 2278 C CA . ILE B 1 74 ? -15.828 -4.527 -5.309 1 98.88 74 ILE B CA 1
ATOM 2279 C C . ILE B 1 74 ? -17.031 -3.6 -5.117 1 98.88 74 ILE B C 1
ATOM 2281 O O . ILE B 1 74 ? -18.172 -4.062 -5.039 1 98.88 74 ILE B O 1
ATOM 2285 N N . ALA B 1 75 ? -16.781 -2.301 -5.09 1 98.62 75 ALA B N 1
ATOM 2286 C CA . ALA B 1 75 ? -17.828 -1.321 -4.816 1 98.62 75 ALA B CA 1
ATOM 2287 C C . ALA B 1 75 ? -18.75 -1.167 -6.016 1 98.62 75 ALA B C 1
ATOM 2289 O O . ALA B 1 75 ? -19.984 -1.147 -5.859 1 98.62 75 ALA B O 1
ATOM 2290 N N . ARG B 1 76 ? -18.219 -1.12 -7.195 1 98 76 ARG B N 1
ATOM 2291 C CA . ARG B 1 76 ? -18.984 -0.699 -8.367 1 98 76 ARG B CA 1
ATOM 2292 C C . ARG B 1 76 ? -19.547 -1.901 -9.109 1 98 76 ARG B C 1
ATOM 2294 O O . ARG B 1 76 ? -20.609 -1.803 -9.742 1 98 76 ARG B O 1
ATOM 2301 N N . HIS B 1 77 ? -18.891 -3 -9.008 1 98.31 77 HIS B N 1
ATOM 2302 C CA . HIS B 1 77 ? -19.281 -4.141 -9.82 1 98.31 77 HIS B CA 1
ATOM 2303 C C . HIS B 1 77 ? -19.609 -5.355 -8.961 1 98.31 77 HIS B C 1
ATOM 2305 O O . HIS B 1 77 ? -20.359 -6.242 -9.375 1 98.31 77 HIS B O 1
ATOM 2311 N N . GLY B 1 78 ? -19.078 -5.395 -7.758 1 98.5 78 GLY B N 1
ATOM 2312 C CA . GLY B 1 78 ? -19.109 -6.625 -6.984 1 98.5 78 GLY B CA 1
ATOM 2313 C C . GLY B 1 78 ? -20.188 -6.633 -5.918 1 98.5 78 GLY B C 1
ATOM 2314 O O . GLY B 1 78 ? -20.375 -7.637 -5.23 1 98.5 78 GLY B O 1
ATOM 2315 N N . GLY B 1 79 ? -20.891 -5.461 -5.715 1 97.56 79 GLY B N 1
ATOM 2316 C CA . GLY B 1 79 ? -21.938 -5.367 -4.711 1 97.56 79 GLY B CA 1
ATOM 2317 C C . GLY B 1 79 ? -21.422 -5.492 -3.291 1 97.56 79 GLY B C 1
ATOM 2318 O O . GLY B 1 79 ? -22.156 -5.906 -2.391 1 97.56 79 GLY B O 1
ATOM 2319 N N . GLY B 1 80 ? -20.188 -5.301 -3.129 1 98 80 GLY B N 1
ATOM 2320 C CA . GLY B 1 80 ? -19.594 -5.355 -1.803 1 98 80 GLY B CA 1
ATOM 2321 C C . GLY B 1 80 ? -19.094 -6.738 -1.43 1 98 80 GLY B C 1
ATOM 2322 O O . GLY B 1 80 ? -18.516 -6.926 -0.358 1 98 80 GLY B O 1
ATOM 2323 N N . ARG B 1 81 ? -19.328 -7.691 -2.346 1 98.5 81 ARG B N 1
ATOM 2324 C CA . ARG B 1 81 ? -18.859 -9.047 -2.064 1 98.5 81 ARG B CA 1
ATOM 2325 C C . ARG B 1 81 ? -17.344 -9.102 -1.97 1 98.5 81 ARG B C 1
ATOM 2327 O O . ARG B 1 81 ? -16.656 -8.273 -2.564 1 98.5 81 ARG B O 1
ATOM 2334 N N . LEU B 1 82 ? -16.766 -10.008 -1.123 1 98.81 82 LEU B N 1
ATOM 2335 C CA . LEU B 1 82 ? -15.359 -10.305 -0.891 1 98.81 82 LEU B CA 1
ATOM 2336 C C . LEU B 1 82 ? -14.711 -9.242 -0.01 1 98.81 82 LEU B C 1
ATOM 2338 O O . LEU B 1 82 ? -13.516 -9.305 0.269 1 98.81 82 LEU B O 1
ATOM 2342 N N . ALA B 1 83 ? -15.359 -8.195 0.349 1 98.75 83 ALA B N 1
ATOM 2343 C CA . ALA B 1 83 ? -14.953 -7.285 1.42 1 98.75 83 ALA B CA 1
ATOM 2344 C C . ALA B 1 83 ? -15.82 -7.488 2.662 1 98.75 83 ALA B C 1
ATOM 2346 O O . ALA B 1 83 ? -16.984 -7.891 2.561 1 98.75 83 ALA B O 1
ATOM 2347 N N . LEU B 1 84 ? -15.211 -7.242 3.791 1 98.69 84 LEU B N 1
ATOM 2348 C CA . LEU B 1 84 ? -15.992 -7.352 5.016 1 98.69 84 LEU B CA 1
ATOM 2349 C C . LEU B 1 84 ? -16.5 -5.98 5.457 1 98.69 84 LEU B C 1
ATOM 2351 O O . LEU B 1 84 ? -15.773 -4.988 5.371 1 98.69 84 LEU B O 1
ATOM 2355 N N . LYS B 1 85 ? -17.797 -5.941 5.965 1 97.69 85 LYS B N 1
ATOM 2356 C CA . LYS B 1 85 ? -18.422 -4.707 6.438 1 97.69 85 LYS B CA 1
ATOM 2357 C C . LYS B 1 85 ? -17.938 -4.352 7.84 1 97.69 85 LYS B C 1
ATOM 2359 O O . LYS B 1 85 ? -17.453 -5.215 8.578 1 97.69 85 LYS B O 1
ATOM 2364 N N . PRO B 1 86 ? -18.078 -3.07 8.164 1 97.44 86 PRO B N 1
ATOM 2365 C CA . PRO B 1 86 ? -17.531 -2.59 9.438 1 97.44 86 PRO B CA 1
ATOM 2366 C C . PRO B 1 86 ? -18.109 -3.324 10.641 1 97.44 86 PRO B C 1
ATOM 2368 O O . PRO B 1 86 ? -17.484 -3.363 11.703 1 97.44 86 PRO B O 1
ATOM 2371 N N . ASP B 1 87 ? -19.219 -3.896 10.562 1 97.31 87 ASP B N 1
ATOM 2372 C CA . ASP B 1 87 ? -19.844 -4.555 11.711 1 97.31 87 ASP B CA 1
ATOM 2373 C C . ASP B 1 87 ? -19.406 -6.016 11.805 1 97.31 87 ASP B C 1
ATOM 2375 O O . ASP B 1 87 ? -19.703 -6.695 12.789 1 97.31 87 ASP B O 1
ATOM 2379 N N . HIS B 1 88 ? -18.75 -6.5 10.812 1 97.81 88 HIS B N 1
ATOM 2380 C CA . HIS B 1 88 ? -18.234 -7.863 10.852 1 97.81 88 HIS B CA 1
ATOM 2381 C C . HIS B 1 88 ? -17.141 -8.008 11.898 1 97.81 88 HIS B C 1
ATOM 2383 O O . HIS B 1 88 ? -16.281 -7.125 12.031 1 97.81 88 HIS B O 1
ATOM 2389 N N . PRO B 1 89 ? -17.062 -9.086 12.664 1 97.25 89 PRO B N 1
ATOM 2390 C CA . PRO B 1 89 ? -16.047 -9.25 13.711 1 97.25 89 PRO B CA 1
ATOM 2391 C C . PRO B 1 89 ? -14.625 -9.289 13.164 1 97.25 89 PRO B C 1
ATOM 2393 O O . PRO B 1 89 ? -13.688 -8.898 13.859 1 97.25 89 PRO B O 1
ATOM 2396 N N . ASP B 1 90 ? -14.453 -9.672 11.898 1 98.19 90 ASP B N 1
ATOM 2397 C CA . ASP B 1 90 ? -13.125 -9.812 11.297 1 98.19 90 ASP B CA 1
ATOM 2398 C C . ASP B 1 90 ? -12.789 -8.609 10.43 1 98.19 90 ASP B C 1
ATOM 2400 O O . ASP B 1 90 ? -11.852 -8.656 9.633 1 98.19 90 ASP B O 1
ATOM 2404 N N . PHE B 1 91 ? -13.555 -7.551 10.602 1 98.62 91 PHE B N 1
ATOM 2405 C CA . PHE B 1 91 ? -13.391 -6.379 9.75 1 98.62 91 PHE B CA 1
ATOM 2406 C C . PHE B 1 91 ? -11.969 -5.836 9.852 1 98.62 91 PHE B C 1
ATOM 2408 O O . PHE B 1 91 ? -11.305 -5.609 8.836 1 98.62 91 PHE B O 1
ATOM 2415 N N . ALA B 1 92 ? -11.43 -5.703 11.055 1 98.56 92 ALA B N 1
ATOM 2416 C CA . ALA B 1 92 ? -10.094 -5.152 11.258 1 98.56 92 ALA B CA 1
ATOM 2417 C C . ALA B 1 92 ? -9.031 -6.082 10.688 1 98.56 92 ALA B C 1
ATOM 2419 O O . ALA B 1 92 ? -8.031 -5.621 10.117 1 98.56 92 ALA B O 1
ATOM 2420 N N . HIS B 1 93 ? -9.234 -7.367 10.844 1 98.19 93 HIS B N 1
ATOM 2421 C CA . HIS B 1 93 ? -8.305 -8.336 10.266 1 98.19 93 HIS B CA 1
ATOM 2422 C C . HIS B 1 93 ? -8.312 -8.273 8.742 1 98.19 93 HIS B C 1
ATOM 2424 O O . HIS B 1 93 ? -7.258 -8.336 8.109 1 98.19 93 HIS B O 1
ATOM 2430 N N . TYR B 1 94 ? -9.492 -8.18 8.203 1 98.81 94 TYR B N 1
ATOM 2431 C CA . TYR B 1 94 ? -9.617 -8.016 6.754 1 98.81 94 TYR B CA 1
ATOM 2432 C C . TYR B 1 94 ? -8.828 -6.809 6.27 1 98.81 94 TYR B C 1
ATOM 2434 O O . TYR B 1 94 ? -8 -6.922 5.359 1 98.81 94 TYR B O 1
ATOM 2442 N N . LEU B 1 95 ? -9.031 -5.68 6.949 1 98.88 95 LEU B N 1
ATOM 2443 C CA . LEU B 1 95 ? -8.336 -4.461 6.551 1 98.88 95 LEU B CA 1
ATOM 2444 C C . LEU B 1 95 ? -6.824 -4.621 6.691 1 98.88 95 LEU B C 1
ATOM 2446 O O . LEU B 1 95 ? -6.07 -4.23 5.797 1 98.88 95 LEU B O 1
ATOM 2450 N N . HIS B 1 96 ? -6.395 -5.184 7.773 1 98.62 96 HIS B N 1
ATOM 2451 C CA . HIS B 1 96 ? -4.969 -5.348 8.031 1 98.62 96 HIS B CA 1
ATOM 2452 C C . HIS B 1 96 ? -4.297 -6.125 6.902 1 98.62 96 HIS B C 1
ATOM 2454 O O . HIS B 1 96 ? -3.324 -5.648 6.309 1 98.62 96 HIS B O 1
ATOM 2460 N N . TRP B 1 97 ? -4.84 -7.258 6.57 1 98.75 97 TRP B N 1
ATOM 2461 C CA . TRP B 1 97 ? -4.18 -8.148 5.617 1 98.75 97 TRP B CA 1
ATOM 2462 C C . TRP B 1 97 ? -4.336 -7.629 4.191 1 98.75 97 TRP B C 1
ATOM 2464 O O . TRP B 1 97 ? -3.443 -7.801 3.361 1 98.75 97 TRP B O 1
ATOM 2474 N N . PHE B 1 98 ? -5.48 -6.969 3.908 1 98.88 98 PHE B N 1
ATOM 2475 C CA . PHE B 1 98 ? -5.672 -6.32 2.617 1 98.88 98 PHE B CA 1
ATOM 2476 C C . PHE B 1 98 ? -4.59 -5.273 2.371 1 98.88 98 PHE B C 1
ATOM 2478 O O . PHE B 1 98 ? -3.945 -5.273 1.319 1 98.88 98 PHE B O 1
ATOM 2485 N N . HIS B 1 99 ? -4.305 -4.469 3.344 1 98.81 99 HIS B N 1
ATOM 2486 C CA . HIS B 1 99 ? -3.342 -3.383 3.197 1 98.81 99 HIS B CA 1
ATOM 2487 C C . HIS B 1 99 ? -1.913 -3.885 3.379 1 98.81 99 HIS B C 1
ATOM 2489 O O . HIS B 1 99 ? -0.981 -3.35 2.773 1 98.81 99 HIS B O 1
ATOM 2495 N N . PHE B 1 100 ? -1.719 -4.926 4.207 1 98.62 100 PHE B N 1
ATOM 2496 C CA . PHE B 1 100 ? -0.409 -5.516 4.457 1 98.62 100 PHE B CA 1
ATOM 2497 C C . PHE B 1 100 ? 0.242 -5.957 3.15 1 98.62 100 PHE B C 1
ATOM 2499 O O . PHE B 1 100 ? 1.46 -5.855 2.992 1 98.62 100 PHE B O 1
ATOM 2506 N N . ALA B 1 101 ? -0.569 -6.406 2.246 1 98.69 101 ALA B N 1
ATOM 2507 C CA . ALA B 1 101 ? -0.094 -6.949 0.976 1 98.69 101 ALA B CA 1
ATOM 2508 C C . ALA B 1 101 ? 0.809 -5.953 0.257 1 98.69 101 ALA B C 1
ATOM 2510 O O . ALA B 1 101 ? 1.923 -6.293 -0.147 1 98.69 101 ALA B O 1
ATOM 2511 N N . ASN B 1 102 ? 0.309 -4.715 0.156 1 98.44 102 ASN B N 1
ATOM 2512 C CA . ASN B 1 102 ? 1.09 -3.697 -0.541 1 98.44 102 ASN B CA 1
ATOM 2513 C C . ASN B 1 102 ? 1.913 -2.859 0.433 1 98.44 102 ASN B C 1
ATOM 2515 O O . ASN B 1 102 ? 3.051 -2.492 0.135 1 98.44 102 ASN B O 1
ATOM 2519 N N . GLY B 1 103 ? 1.325 -2.59 1.574 1 97.75 103 GLY B N 1
ATOM 2520 C CA . GLY B 1 103 ? 1.94 -1.66 2.508 1 97.75 103 GLY B CA 1
ATOM 2521 C C . GLY B 1 103 ? 3.221 -2.191 3.123 1 97.75 103 GLY B C 1
ATOM 2522 O O . GLY B 1 103 ? 4.141 -1.425 3.42 1 97.75 103 GLY B O 1
ATOM 2523 N N . THR B 1 104 ? 3.305 -3.498 3.275 1 97.81 104 THR B N 1
ATOM 2524 C CA . THR B 1 104 ? 4.457 -4.098 3.938 1 97.81 104 THR B CA 1
ATOM 2525 C C . THR B 1 104 ? 5.078 -5.184 3.064 1 97.81 104 THR B C 1
ATOM 2527 O O . THR B 1 104 ? 6.234 -5.07 2.652 1 97.81 104 THR B O 1
ATOM 2530 N N . LEU B 1 105 ? 4.332 -6.168 2.682 1 98.31 105 LEU B N 1
ATOM 2531 C CA . LEU B 1 105 ? 4.871 -7.375 2.066 1 98.31 105 LEU B CA 1
ATOM 2532 C C . LEU B 1 105 ? 5.504 -7.059 0.714 1 98.31 105 LEU B C 1
ATOM 2534 O O . LEU B 1 105 ? 6.699 -7.281 0.516 1 98.31 105 LEU B O 1
ATOM 2538 N N . GLN B 1 106 ? 4.711 -6.516 -0.202 1 98.12 106 GLN B N 1
ATOM 2539 C CA . GLN B 1 106 ? 5.211 -6.254 -1.546 1 98.12 106 GLN B CA 1
ATOM 2540 C C . GLN B 1 106 ? 6.324 -5.207 -1.523 1 98.12 106 GLN B C 1
ATOM 2542 O O . GLN B 1 106 ? 7.262 -5.277 -2.318 1 98.12 106 GLN B O 1
ATOM 2547 N N . ALA B 1 107 ? 6.219 -4.219 -0.629 1 96.94 107 ALA B N 1
ATOM 2548 C CA . ALA B 1 107 ? 7.277 -3.225 -0.476 1 96.94 107 ALA B CA 1
ATOM 2549 C C . ALA B 1 107 ? 8.586 -3.879 -0.057 1 96.94 107 ALA B C 1
ATOM 2551 O O . ALA B 1 107 ? 9.648 -3.57 -0.608 1 96.94 107 ALA B O 1
ATOM 2552 N N . GLN B 1 108 ? 8.531 -4.801 0.875 1 97 108 GLN B N 1
ATOM 2553 C CA . GLN B 1 108 ? 9.719 -5.5 1.354 1 97 108 GLN B CA 1
ATOM 2554 C C . GLN B 1 108 ? 10.305 -6.395 0.264 1 97 108 GLN B C 1
ATOM 2556 O O . GLN B 1 108 ? 11.531 -6.484 0.119 1 97 108 GLN B O 1
ATOM 2561 N N . LEU B 1 109 ? 9.453 -7.047 -0.446 1 97.75 109 LEU B N 1
ATOM 2562 C CA . LEU B 1 109 ? 9.906 -7.895 -1.541 1 97.75 109 LEU B CA 1
ATOM 2563 C C . LEU B 1 109 ? 10.602 -7.066 -2.617 1 97.75 109 LEU B C 1
ATOM 2565 O O . LEU B 1 109 ? 11.633 -7.48 -3.156 1 97.75 109 LEU B O 1
ATOM 2569 N N . GLY B 1 110 ? 10.008 -5.914 -2.945 1 95.88 110 GLY B N 1
ATOM 2570 C CA . GLY B 1 110 ? 10.633 -5.02 -3.904 1 95.88 110 GLY B CA 1
ATOM 2571 C C . GLY B 1 110 ? 12.016 -4.555 -3.469 1 95.88 110 GLY B C 1
ATOM 2572 O O . GLY B 1 110 ? 12.938 -4.492 -4.281 1 95.88 110 GLY B O 1
ATOM 2573 N N . ARG B 1 111 ? 12.195 -4.254 -2.195 1 95.44 111 ARG B N 1
ATOM 2574 C CA . ARG B 1 111 ? 13.492 -3.85 -1.656 1 95.44 111 ARG B CA 1
ATOM 2575 C C . ARG B 1 111 ? 14.508 -4.98 -1.764 1 95.44 111 ARG B C 1
ATOM 2577 O O . ARG B 1 111 ? 15.656 -4.754 -2.152 1 95.44 111 ARG B O 1
ATOM 2584 N N . ASN B 1 112 ? 14.055 -6.129 -1.399 1 95.81 112 ASN B N 1
ATOM 2585 C CA . ASN B 1 112 ? 14.945 -7.289 -1.484 1 95.81 112 ASN B CA 1
ATOM 2586 C C . ASN B 1 112 ? 15.359 -7.57 -2.924 1 95.81 112 ASN B C 1
ATOM 2588 O O . ASN B 1 112 ? 16.516 -7.918 -3.184 1 95.81 112 ASN B O 1
ATOM 2592 N N . MET B 1 113 ? 14.438 -7.426 -3.824 1 93.94 113 MET B N 1
ATOM 2593 C CA . MET B 1 113 ? 14.711 -7.668 -5.238 1 93.94 113 MET B CA 1
ATOM 2594 C C . MET B 1 113 ? 15.789 -6.719 -5.754 1 93.94 113 MET B C 1
ATOM 2596 O O . MET B 1 113 ? 16.719 -7.141 -6.438 1 93.94 113 MET B O 1
ATOM 2600 N N . ILE B 1 114 ? 15.688 -5.449 -5.438 1 93.44 114 ILE B N 1
ATOM 2601 C CA . ILE B 1 114 ? 16.625 -4.465 -5.969 1 93.44 114 ILE B CA 1
ATOM 2602 C C . ILE B 1 114 ? 18.016 -4.695 -5.363 1 93.44 114 ILE B C 1
ATOM 2604 O O . ILE B 1 114 ? 19.031 -4.531 -6.039 1 93.44 114 ILE B O 1
ATOM 2608 N N . LEU B 1 115 ? 18.109 -5.066 -4.09 1 94.25 115 LEU B N 1
ATOM 2609 C CA . LEU B 1 115 ? 19.391 -5.336 -3.447 1 94.25 115 LEU B CA 1
ATOM 2610 C C . LEU B 1 115 ? 20.047 -6.578 -4.043 1 94.25 115 LEU B C 1
ATOM 2612 O O . LEU B 1 115 ? 21.266 -6.621 -4.219 1 94.25 115 LEU B O 1
ATOM 2616 N N . ASN B 1 116 ? 19.25 -7.523 -4.391 1 92.62 116 ASN B N 1
ATOM 2617 C CA . ASN B 1 116 ? 19.766 -8.75 -4.992 1 92.62 116 ASN B CA 1
ATOM 2618 C C . ASN B 1 116 ? 20.375 -8.484 -6.371 1 92.62 116 ASN B C 1
ATOM 2620 O O . ASN B 1 116 ? 21.219 -9.25 -6.836 1 92.62 116 ASN B O 1
ATOM 2624 N N . ARG B 1 117 ? 19.984 -7.441 -6.953 1 90.56 117 ARG B N 1
ATOM 2625 C CA . ARG B 1 117 ? 20.469 -7.121 -8.289 1 90.56 117 ARG B CA 1
ATOM 2626 C C . ARG B 1 117 ? 21.812 -6.387 -8.234 1 90.56 117 ARG B C 1
ATOM 2628 O O . ARG B 1 117 ? 22.469 -6.215 -9.25 1 90.56 117 ARG B O 1
ATOM 2635 N N . LEU B 1 118 ? 22.312 -5.93 -7.059 1 92.38 118 LEU B N 1
ATOM 2636 C CA . LEU B 1 118 ? 23.547 -5.156 -6.906 1 92.38 118 LEU B CA 1
ATOM 2637 C C . LEU B 1 118 ? 24.734 -6.07 -6.617 1 92.38 118 LEU B C 1
ATOM 2639 O O . LEU B 1 118 ? 25.859 -5.602 -6.484 1 92.38 118 LEU B O 1
ATOM 2643 N N . ASN B 1 119 ? 24.609 -7.328 -6.68 1 86.38 119 ASN B N 1
ATOM 2644 C CA . ASN B 1 119 ? 25.703 -8.273 -6.441 1 86.38 119 ASN B CA 1
ATOM 2645 C C . ASN B 1 119 ? 26.453 -7.941 -5.16 1 86.38 119 ASN B C 1
ATOM 2647 O O . ASN B 1 119 ? 27.688 -7.859 -5.168 1 86.38 119 ASN B O 1
ATOM 2651 N N . LEU B 1 120 ? 25.828 -7.625 -4.148 1 91.31 120 LEU B N 1
ATOM 2652 C CA . LEU B 1 120 ? 26.422 -7.359 -2.848 1 91.31 120 LEU B CA 1
ATOM 2653 C C . LEU B 1 120 ? 26.969 -8.641 -2.223 1 91.31 120 LEU B C 1
ATOM 2655 O O . LEU B 1 120 ? 26.484 -9.734 -2.527 1 91.31 120 LEU B O 1
ATOM 2659 N N . PRO B 1 121 ? 28.016 -8.398 -1.374 1 93.06 121 PRO B N 1
ATOM 2660 C CA . PRO B 1 121 ? 28.438 -9.57 -0.604 1 93.06 121 PRO B CA 1
ATOM 2661 C C . PRO B 1 121 ? 27.297 -10.164 0.23 1 93.06 121 PRO B C 1
ATOM 2663 O O . PRO B 1 121 ? 26.469 -9.422 0.754 1 93.06 121 PRO B O 1
ATOM 2666 N N . ALA B 1 122 ? 27.406 -11.453 0.346 1 90.62 122 ALA B N 1
ATOM 2667 C CA . ALA B 1 122 ? 26.328 -12.164 1.025 1 90.62 122 ALA B CA 1
ATOM 2668 C C . ALA B 1 122 ? 26.172 -11.68 2.467 1 90.62 122 ALA B C 1
ATOM 2670 O O . ALA B 1 122 ? 25.094 -11.75 3.043 1 90.62 122 ALA B O 1
ATOM 2671 N N . ASP B 1 123 ? 27.234 -11.188 3.045 1 94.31 123 ASP B N 1
ATOM 2672 C CA . ASP B 1 123 ? 27.203 -10.773 4.445 1 94.31 123 ASP B CA 1
ATOM 2673 C C . ASP B 1 123 ? 26.953 -9.273 4.566 1 94.31 123 ASP B C 1
ATOM 2675 O O . ASP B 1 123 ? 27.125 -8.695 5.645 1 94.31 123 ASP B O 1
ATOM 2679 N N . ASN B 1 124 ? 26.609 -8.664 3.42 1 94.44 124 ASN B N 1
ATOM 2680 C CA . ASN B 1 124 ? 26.234 -7.258 3.512 1 94.44 124 ASN B CA 1
ATOM 2681 C C . ASN B 1 124 ? 25.109 -7.047 4.512 1 94.44 124 ASN B C 1
ATOM 2683 O O . ASN B 1 124 ? 24.047 -7.676 4.406 1 94.44 124 ASN B O 1
ATOM 2687 N N . PRO B 1 125 ? 25.312 -6.164 5.48 1 93.62 125 PRO B N 1
ATOM 2688 C CA . PRO B 1 125 ? 24.328 -6.035 6.566 1 93.62 125 PRO B CA 1
ATOM 2689 C C . PRO B 1 125 ? 22.953 -5.613 6.07 1 93.62 125 PRO B C 1
ATOM 2691 O O . PRO B 1 125 ? 21.938 -6.027 6.637 1 93.62 125 PRO B O 1
ATOM 2694 N N . MET B 1 126 ? 22.953 -4.836 5.074 1 93.38 126 MET B N 1
ATOM 2695 C CA . MET B 1 126 ? 21.672 -4.383 4.543 1 93.38 126 MET B CA 1
ATOM 2696 C C . MET B 1 126 ? 20.938 -5.531 3.859 1 93.38 126 ME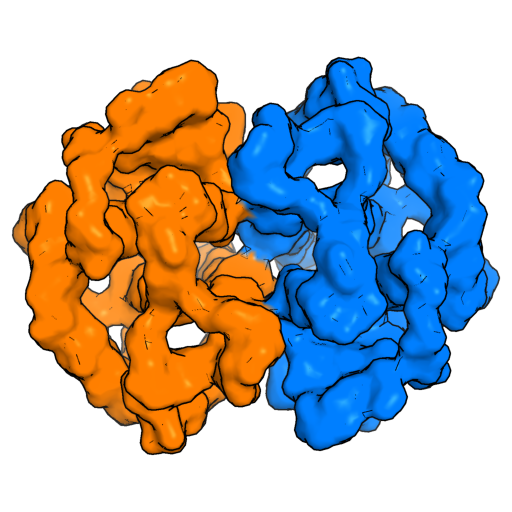T B C 1
ATOM 2698 O O . MET B 1 126 ? 19.719 -5.672 4.012 1 93.38 126 MET B O 1
ATOM 2702 N N . LEU B 1 127 ? 21.656 -6.262 3.096 1 94.25 127 LEU B N 1
ATOM 2703 C CA . LEU B 1 127 ? 21.062 -7.426 2.438 1 94.25 127 LEU B CA 1
ATOM 2704 C C . LEU B 1 127 ? 20.547 -8.422 3.467 1 94.25 127 LEU B C 1
ATOM 2706 O O . LEU B 1 127 ? 19.422 -8.914 3.342 1 94.25 127 LEU B O 1
ATOM 2710 N N . VAL B 1 128 ? 21.281 -8.641 4.484 1 95.56 128 VAL B N 1
ATOM 2711 C CA . VAL B 1 128 ? 20.922 -9.586 5.535 1 95.56 128 VAL B CA 1
ATOM 2712 C C . VAL B 1 128 ? 19.672 -9.086 6.262 1 95.56 128 VAL B C 1
ATOM 2714 O O . VAL B 1 128 ? 18.734 -9.852 6.5 1 95.56 128 VAL B O 1
ATOM 2717 N N . ALA B 1 129 ? 19.641 -7.832 6.566 1 94 129 ALA B N 1
ATOM 2718 C CA . ALA B 1 129 ? 18.516 -7.25 7.297 1 94 129 ALA B CA 1
ATOM 2719 C C . ALA B 1 129 ? 17.234 -7.289 6.465 1 94 129 ALA B C 1
ATOM 2721 O O . ALA B 1 129 ? 16.156 -7.559 6.988 1 94 129 ALA B O 1
ATOM 2722 N N . THR B 1 130 ? 17.391 -6.988 5.195 1 95.12 130 THR B N 1
ATOM 2723 C CA . THR B 1 130 ? 16.234 -6.973 4.312 1 95.12 130 THR B CA 1
ATOM 2724 C C . THR B 1 130 ? 15.672 -8.383 4.133 1 95.12 130 THR B C 1
ATOM 2726 O O . THR B 1 130 ? 14.453 -8.578 4.156 1 95.12 130 THR B O 1
ATOM 2729 N N . LYS B 1 131 ? 16.5 -9.328 3.971 1 95.62 131 LYS B N 1
ATOM 2730 C CA . LYS B 1 131 ? 16.062 -10.719 3.873 1 95.62 131 LYS B CA 1
ATOM 2731 C C . LYS B 1 131 ? 15.359 -11.172 5.152 1 95.62 131 LYS B C 1
ATOM 2733 O O . LYS B 1 131 ? 14.352 -11.875 5.102 1 95.62 131 LYS B O 1
ATOM 2738 N N . ALA B 1 132 ? 15.883 -10.773 6.258 1 95.38 132 ALA B N 1
ATOM 2739 C CA . ALA B 1 132 ? 15.281 -11.125 7.543 1 95.38 132 ALA B CA 1
ATOM 2740 C C . ALA B 1 132 ? 13.883 -10.547 7.676 1 95.38 132 ALA B C 1
ATOM 2742 O O . ALA B 1 132 ? 12.992 -11.172 8.266 1 95.38 132 ALA B O 1
ATOM 2743 N N . ARG B 1 133 ? 13.711 -9.359 7.188 1 94.88 133 ARG B N 1
ATOM 2744 C CA . ARG B 1 133 ? 12.391 -8.742 7.227 1 94.88 133 ARG B CA 1
ATOM 2745 C C . ARG B 1 133 ? 11.398 -9.508 6.363 1 94.88 133 ARG B C 1
ATOM 2747 O O . ARG B 1 133 ? 10.242 -9.695 6.754 1 94.88 133 ARG B O 1
ATOM 2754 N N . VAL B 1 134 ? 11.82 -9.93 5.195 1 97.12 134 VAL B N 1
ATOM 2755 C CA . VAL B 1 134 ? 10.984 -10.742 4.32 1 97.12 134 VAL B CA 1
ATOM 2756 C C . VAL B 1 134 ? 10.625 -12.055 5.02 1 97.12 134 VAL B C 1
ATOM 2758 O O . VAL B 1 134 ? 9.453 -12.445 5.055 1 97.12 134 VAL B O 1
ATOM 2761 N N . ASP B 1 135 ? 11.633 -12.672 5.645 1 97.5 135 ASP B N 1
ATOM 2762 C CA . ASP B 1 135 ? 11.406 -13.914 6.383 1 97.5 135 ASP B CA 1
ATOM 2763 C C . ASP B 1 135 ? 10.367 -13.711 7.484 1 97.5 135 ASP B C 1
ATOM 2765 O O . ASP B 1 135 ? 9.461 -14.531 7.652 1 97.5 135 ASP B O 1
ATOM 2769 N N . ARG B 1 136 ? 10.469 -12.656 8.156 1 95.69 136 ARG B N 1
ATOM 2770 C CA . ARG B 1 136 ? 9.539 -12.367 9.242 1 95.69 136 ARG B CA 1
ATOM 2771 C C . ARG B 1 136 ? 8.117 -12.195 8.719 1 95.69 136 ARG B C 1
ATOM 2773 O O . ARG B 1 136 ? 7.16 -12.648 9.344 1 95.69 136 ARG B O 1
ATOM 2780 N N . SER B 1 137 ? 7.988 -11.508 7.645 1 97.38 137 SER B N 1
ATOM 2781 C CA . SER B 1 137 ? 6.672 -11.336 7.039 1 97.38 137 SER B CA 1
ATOM 2782 C C . SER B 1 137 ? 6.047 -12.68 6.68 1 97.38 137 SER B C 1
ATOM 2784 O O . SER B 1 137 ? 4.863 -12.906 6.941 1 97.38 137 SER B O 1
ATOM 2786 N N . PHE B 1 138 ? 6.812 -13.555 6.062 1 98.19 138 PHE B N 1
ATOM 2787 C CA . PHE B 1 138 ? 6.289 -14.867 5.691 1 98.19 138 PHE B CA 1
ATOM 2788 C C . PHE B 1 138 ? 5.984 -15.703 6.93 1 98.19 138 PHE B C 1
ATOM 2790 O O . PHE B 1 138 ? 5.016 -16.469 6.949 1 98.19 138 PHE B O 1
ATOM 2797 N N . ASP B 1 139 ? 6.836 -15.523 7.996 1 97.38 139 ASP B N 1
ATOM 2798 C CA . ASP B 1 139 ? 6.551 -16.203 9.258 1 97.38 139 ASP B CA 1
ATOM 2799 C C . ASP B 1 139 ? 5.207 -15.758 9.828 1 97.38 139 ASP B C 1
ATOM 2801 O O . ASP B 1 139 ? 4.457 -16.562 10.375 1 97.38 139 ASP B O 1
ATOM 2805 N N . LEU B 1 140 ? 4.961 -14.562 9.711 1 96 140 LEU B N 1
ATOM 2806 C CA . LEU B 1 140 ? 3.715 -14 10.219 1 96 140 LEU B CA 1
ATOM 2807 C C . LEU B 1 140 ? 2.52 -14.523 9.438 1 96 140 LEU B C 1
ATOM 2809 O O . LEU B 1 140 ? 1.487 -14.867 10.016 1 96 140 LEU B O 1
ATOM 2813 N N . ILE B 1 141 ? 2.623 -14.516 8.156 1 98.38 141 ILE B N 1
ATOM 2814 C CA . ILE B 1 141 ? 1.56 -15.07 7.324 1 98.38 141 ILE B CA 1
ATOM 2815 C C . ILE B 1 141 ? 1.358 -16.547 7.66 1 98.38 141 ILE B C 1
ATOM 2817 O O . ILE B 1 141 ? 0.224 -17.016 7.777 1 98.38 141 ILE B O 1
ATOM 2821 N N . ASP B 1 142 ? 2.482 -17.234 7.801 1 98.69 142 ASP B N 1
ATOM 2822 C CA . ASP B 1 142 ? 2.416 -18.656 8.141 1 98.69 142 ASP B CA 1
ATOM 2823 C C . ASP B 1 142 ? 1.648 -18.875 9.438 1 98.69 142 ASP B C 1
ATOM 2825 O O . ASP B 1 142 ? 0.792 -19.766 9.523 1 98.69 142 ASP B O 1
ATOM 2829 N N . ALA B 1 143 ? 1.967 -18.094 10.414 1 97.88 143 ALA B N 1
ATOM 2830 C CA . ALA B 1 143 ? 1.271 -18.188 11.695 1 97.88 143 ALA B CA 1
ATOM 2831 C C . ALA B 1 143 ? -0.212 -17.859 11.539 1 97.88 143 ALA B C 1
ATOM 2833 O O . ALA B 1 143 ? -1.062 -18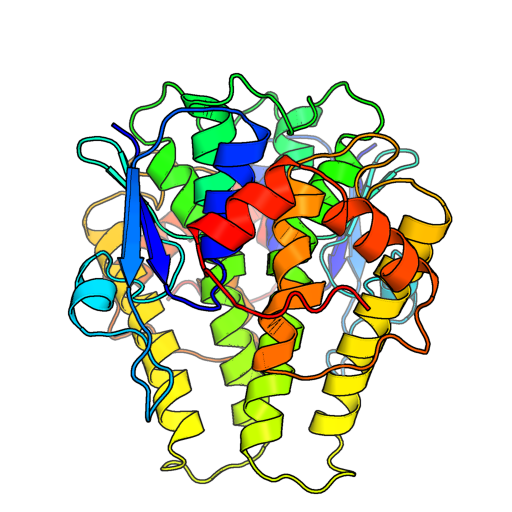.516 12.148 1 97.88 143 ALA B O 1
ATOM 2834 N N . ARG B 1 144 ? -0.557 -16.891 10.781 1 98.19 144 ARG B N 1
ATOM 2835 C CA . ARG B 1 144 ? -1.934 -16.453 10.578 1 98.19 144 ARG B CA 1
ATOM 2836 C C . ARG B 1 144 ? -2.775 -17.562 9.961 1 98.19 144 ARG B C 1
ATOM 2838 O O . ARG B 1 144 ? -3.883 -17.844 10.43 1 98.19 144 ARG B O 1
ATOM 2845 N N . VAL B 1 145 ? -2.256 -18.219 8.961 1 98.56 145 VAL B N 1
ATOM 2846 C CA . VAL B 1 145 ? -3.059 -19.188 8.219 1 98.56 145 VAL B CA 1
ATOM 2847 C C . VAL B 1 145 ? -2.936 -20.562 8.859 1 98.56 145 VAL B C 1
ATOM 2849 O O . VAL B 1 145 ? -3.547 -21.531 8.398 1 98.56 145 VAL B O 1
ATOM 2852 N N . ARG B 1 146 ? -2.061 -20.656 9.852 1 98.12 146 ARG B N 1
ATOM 2853 C CA . ARG B 1 146 ? -2.119 -21.828 10.719 1 98.12 146 ARG B CA 1
ATOM 2854 C C . ARG B 1 146 ? -3.441 -21.875 11.484 1 98.12 146 ARG B C 1
ATOM 2856 O O . ARG B 1 146 ? -4.043 -22.953 11.625 1 98.12 146 ARG B O 1
ATOM 2863 N N . ASP B 1 147 ? -3.91 -20.734 11.898 1 97.69 147 ASP B N 1
ATOM 2864 C CA . ASP B 1 147 ? -5.02 -20.672 12.844 1 97.69 147 ASP B CA 1
ATOM 2865 C C . ASP B 1 147 ? -6.301 -20.203 12.156 1 97.69 147 ASP B C 1
ATOM 2867 O O . ASP B 1 147 ? -7.352 -20.109 12.789 1 97.69 147 ASP B O 1
ATOM 2871 N N . ASN B 1 148 ? -6.262 -19.859 10.922 1 98.38 148 ASN B N 1
ATOM 2872 C CA . ASN B 1 148 ? -7.395 -19.391 10.133 1 98.38 148 ASN B CA 1
ATOM 2873 C C . ASN B 1 148 ? -7.395 -20 8.734 1 98.38 148 ASN B C 1
ATOM 2875 O O . ASN B 1 148 ? -6.336 -20.266 8.172 1 98.38 148 ASN B O 1
ATOM 2879 N N . ASN B 1 149 ? -8.562 -20.172 8.18 1 98.12 149 ASN B N 1
ATOM 2880 C CA . ASN B 1 149 ? -8.656 -20.719 6.832 1 98.12 149 ASN B CA 1
ATOM 2881 C C . ASN B 1 149 ? -8.156 -19.734 5.777 1 98.12 149 ASN B C 1
ATOM 2883 O O . ASN B 1 149 ? -7.629 -20.141 4.742 1 98.12 149 ASN B O 1
ATOM 2887 N N . TYR B 1 150 ? -8.398 -18.5 6.074 1 98.81 150 TYR B N 1
ATOM 2888 C CA . TYR B 1 150 ? -7.961 -17.406 5.195 1 98.81 150 TYR B CA 1
ATOM 2889 C C . TYR B 1 150 ? -7.395 -16.25 6 1 98.81 150 TYR B C 1
ATOM 2891 O O . TYR B 1 150 ? -7.375 -16.297 7.23 1 98.81 150 TYR B O 1
ATOM 2899 N N . LEU B 1 151 ? -6.898 -15.297 5.375 1 98.81 151 LEU B N 1
ATOM 2900 C CA . LEU B 1 151 ? -6.16 -14.227 6.031 1 98.81 151 LEU B CA 1
ATOM 2901 C C . LEU B 1 151 ? -7.074 -13.398 6.93 1 98.81 151 LEU B C 1
ATOM 2903 O O . LEU B 1 151 ? -6.703 -13.047 8.055 1 98.81 151 LEU B O 1
ATOM 2907 N N . ALA B 1 152 ? -8.273 -13.133 6.461 1 98.44 152 ALA B N 1
ATOM 2908 C CA . ALA B 1 152 ? -9.195 -12.328 7.262 1 98.44 152 ALA B CA 1
ATOM 2909 C C . ALA B 1 152 ? -9.82 -13.156 8.375 1 98.44 152 ALA B C 1
ATOM 2911 O O . ALA B 1 152 ? -10.375 -12.609 9.336 1 98.44 152 ALA B O 1
ATOM 2912 N N . GLY B 1 153 ? -9.797 -14.414 8.273 1 97.94 153 GLY B N 1
ATOM 2913 C CA . GLY B 1 153 ? -10.445 -15.359 9.172 1 97.94 153 GLY B CA 1
ATOM 2914 C C . GLY B 1 153 ? -10.922 -16.609 8.469 1 97.94 153 GLY B C 1
ATOM 2915 O O . GLY B 1 153 ? -10.148 -17.281 7.777 1 97.94 153 GLY B O 1
ATOM 2916 N N . ASP B 1 154 ? -12.164 -16.906 8.641 1 96.94 154 ASP B N 1
ATOM 2917 C CA . ASP B 1 154 ? -12.695 -18.141 8.07 1 96.94 154 ASP B CA 1
ATOM 2918 C C . ASP B 1 154 ? -13.148 -17.938 6.629 1 96.94 154 ASP B C 1
ATOM 2920 O O . ASP B 1 154 ? -13.188 -18.891 5.844 1 96.94 154 ASP B O 1
ATOM 2924 N N . GLU B 1 155 ? -13.406 -16.734 6.305 1 97.06 155 GLU B N 1
ATOM 2925 C CA . GLU B 1 155 ? -13.945 -16.422 4.98 1 97.06 155 GLU B CA 1
ATOM 2926 C C . GLU B 1 155 ? -12.844 -15.969 4.027 1 97.06 155 GLU B C 1
ATOM 2928 O O . GLU B 1 155 ? -11.938 -15.234 4.43 1 97.06 155 GLU B O 1
ATOM 2933 N N . PHE B 1 156 ? -12.992 -16.438 2.736 1 98.75 156 PHE B N 1
ATOM 2934 C CA . PHE B 1 156 ? -12.164 -15.922 1.656 1 98.75 156 PHE B CA 1
ATOM 2935 C C . PHE B 1 156 ? -12.555 -14.492 1.309 1 98.75 156 PHE B C 1
ATOM 2937 O O . PHE B 1 156 ? -13.742 -14.195 1.147 1 98.75 156 PHE B O 1
ATOM 2944 N N . THR B 1 157 ? -11.664 -13.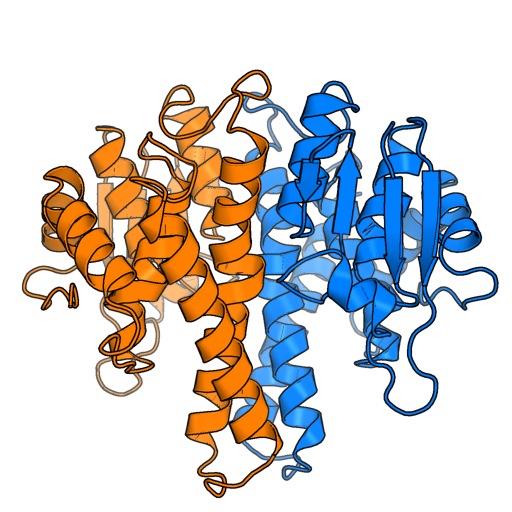602 1.265 1 98.94 157 THR B N 1
ATOM 2945 C CA . THR B 1 157 ? -11.93 -12.195 0.966 1 98.94 157 THR B CA 1
ATOM 2946 C C . THR B 1 157 ? -10.891 -11.648 -0.008 1 98.94 157 THR B C 1
ATOM 2948 O O . THR B 1 157 ? -9.984 -12.367 -0.427 1 98.94 157 THR B O 1
ATOM 2951 N N . ALA B 1 158 ? -10.969 -10.375 -0.348 1 98.94 158 ALA B N 1
ATOM 2952 C CA . ALA B 1 158 ? -10.008 -9.688 -1.213 1 98.94 158 ALA B CA 1
ATOM 2953 C C . ALA B 1 158 ? -8.633 -9.625 -0.564 1 98.94 158 ALA B C 1
ATOM 2955 O O . ALA B 1 158 ? -7.625 -9.422 -1.25 1 98.94 158 ALA B O 1
ATOM 2956 N N . ALA B 1 159 ? -8.539 -9.766 0.766 1 98.94 159 ALA B N 1
ATOM 2957 C CA . ALA B 1 159 ? -7.23 -9.828 1.419 1 98.94 159 ALA B CA 1
ATOM 2958 C C . ALA B 1 159 ? -6.398 -10.984 0.876 1 98.94 159 ALA B C 1
ATOM 2960 O O . ALA B 1 159 ? -5.188 -10.859 0.701 1 98.94 159 ALA B O 1
ATOM 2961 N N . ASP B 1 160 ? -7.039 -12.094 0.601 1 98.94 160 ASP B N 1
ATOM 2962 C CA . ASP B 1 160 ? -6.355 -13.258 0.041 1 98.94 160 ASP B CA 1
ATOM 2963 C C . ASP B 1 160 ? -5.914 -12.992 -1.396 1 98.94 160 ASP B C 1
ATOM 2965 O O . ASP B 1 160 ? -4.816 -13.391 -1.798 1 98.94 160 ASP B O 1
ATOM 2969 N N . ILE B 1 161 ? -6.699 -12.328 -2.129 1 98.94 161 ILE B N 1
ATOM 2970 C CA . ILE B 1 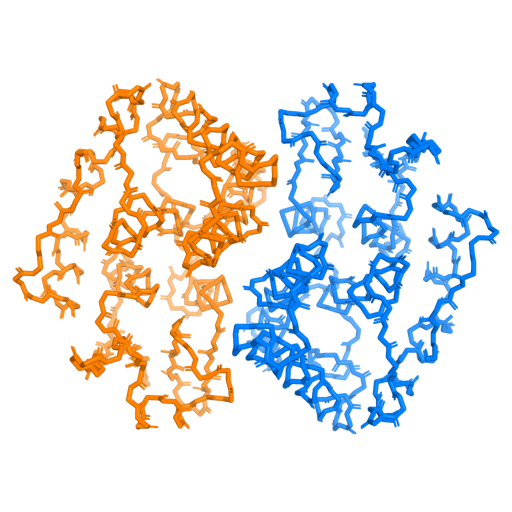161 ? -6.418 -12.016 -3.525 1 98.94 161 ILE B CA 1
ATOM 2971 C C . ILE B 1 161 ? -5.199 -11.094 -3.609 1 98.94 161 ILE B C 1
ATOM 2973 O O . ILE B 1 161 ? -4.293 -11.328 -4.414 1 98.94 161 ILE B O 1
ATOM 2977 N N . MET B 1 162 ? -5.16 -10.102 -2.773 1 98.94 162 MET B N 1
ATOM 2978 C CA . MET B 1 162 ? -4.062 -9.141 -2.768 1 98.94 162 MET B CA 1
ATOM 2979 C C . MET B 1 162 ? -2.742 -9.828 -2.43 1 98.94 162 MET B C 1
ATOM 2981 O O . MET B 1 162 ? -1.704 -9.508 -3.012 1 98.94 162 MET B O 1
ATOM 2985 N N . THR B 1 163 ? -2.789 -10.75 -1.546 1 98.88 163 THR B N 1
ATOM 2986 C CA . THR B 1 163 ? -1.579 -11.383 -1.026 1 98.88 163 THR B CA 1
ATOM 2987 C C . THR B 1 163 ? -1.14 -12.531 -1.922 1 98.88 163 THR B C 1
ATOM 2989 O O . THR B 1 163 ? 0.047 -12.867 -1.981 1 98.88 163 THR B O 1
ATOM 2992 N N . GLY B 1 164 ? -2.082 -13.133 -2.645 1 98.69 164 GLY B N 1
ATOM 2993 C CA . GLY B 1 164 ? -1.827 -14.312 -3.453 1 98.69 164 GLY B CA 1
ATOM 2994 C C . GLY B 1 164 ? -0.667 -14.141 -4.414 1 98.69 164 GLY B C 1
ATOM 2995 O O . GLY B 1 164 ? 0.224 -14.984 -4.48 1 98.69 164 GLY B O 1
ATOM 2996 N N . PHE B 1 165 ? -0.636 -13.039 -5.086 1 98.62 165 PHE B N 1
ATOM 2997 C CA . PHE B 1 165 ? 0.421 -12.773 -6.055 1 98.62 165 PHE B CA 1
ATOM 2998 C C . PHE B 1 165 ? 1.792 -12.844 -5.395 1 98.62 165 PHE B C 1
ATOM 3000 O O . PHE B 1 165 ? 2.707 -13.477 -5.922 1 98.62 165 PHE B O 1
ATOM 3007 N N . SER B 1 166 ? 1.948 -12.18 -4.23 1 98.69 166 SER B N 1
ATOM 3008 C CA . SER B 1 166 ? 3.227 -12.07 -3.537 1 98.69 166 SER B CA 1
ATOM 3009 C C . SER B 1 166 ? 3.738 -13.445 -3.104 1 98.69 166 SER B C 1
ATOM 3011 O O . SER B 1 166 ? 4.949 -13.664 -3.021 1 98.69 166 SER B O 1
ATOM 3013 N N . LEU B 1 167 ? 2.828 -14.375 -2.879 1 98.69 167 LEU B N 1
ATOM 3014 C CA . LEU B 1 167 ? 3.203 -15.695 -2.402 1 98.69 167 LEU B CA 1
ATOM 3015 C C . LEU B 1 167 ? 3.455 -16.641 -3.57 1 98.69 167 LEU B C 1
ATOM 3017 O O . LEU B 1 167 ? 4.02 -17.719 -3.387 1 98.69 167 LEU B O 1
ATOM 3021 N N . THR B 1 168 ? 3.068 -16.297 -4.777 1 98.62 168 THR B N 1
ATOM 3022 C CA . THR B 1 168 ? 3.131 -17.219 -5.898 1 98.62 168 THR B CA 1
ATOM 3023 C C . THR B 1 168 ? 3.914 -16.625 -7.062 1 98.62 168 THR B C 1
ATOM 3025 O O . THR B 1 168 ? 5.145 -16.656 -7.066 1 98.62 168 THR B O 1
ATOM 3028 N N . THR B 1 169 ? 3.246 -15.812 -7.91 1 98.44 169 THR B N 1
ATOM 3029 C CA . THR B 1 169 ? 3.789 -15.359 -9.188 1 98.44 169 THR B CA 1
ATOM 3030 C C . THR B 1 169 ? 4.992 -14.445 -8.969 1 98.44 169 THR B C 1
ATOM 3032 O O . THR B 1 169 ? 5.93 -14.445 -9.773 1 98.44 169 THR B O 1
ATOM 3035 N N . MET B 1 170 ? 5.012 -13.75 -7.844 1 98.06 170 MET B N 1
ATOM 3036 C CA . MET B 1 170 ? 6.141 -12.875 -7.527 1 98.06 170 MET B CA 1
ATOM 3037 C C . MET B 1 170 ? 7.438 -13.672 -7.434 1 98.06 170 MET B C 1
ATOM 3039 O O . MET B 1 170 ? 8.523 -13.141 -7.668 1 98.06 170 MET B O 1
ATOM 3043 N N . ARG B 1 171 ? 7.355 -14.969 -7.184 1 97.5 171 ARG B N 1
ATOM 3044 C CA . ARG B 1 171 ? 8.523 -15.82 -6.977 1 97.5 171 ARG B CA 1
ATOM 3045 C C . ARG B 1 171 ? 9.25 -16.094 -8.289 1 97.5 171 ARG B C 1
ATOM 3047 O O . ARG B 1 171 ? 10.375 -16.578 -8.297 1 97.5 171 ARG B O 1
ATOM 3054 N N . TYR B 1 172 ? 8.664 -15.742 -9.461 1 95.75 172 TYR B N 1
ATOM 3055 C CA . TYR B 1 172 ? 9.383 -15.75 -10.727 1 95.75 172 TYR B CA 1
ATOM 3056 C C . TYR B 1 172 ? 10.461 -14.672 -10.742 1 95.75 172 TYR B C 1
ATOM 3058 O O . TYR B 1 172 ? 11.461 -14.797 -11.461 1 95.75 172 TYR B O 1
ATOM 3066 N N . PHE B 1 173 ? 10.227 -13.641 -9.977 1 94.69 173 PHE B N 1
ATOM 3067 C CA . PHE B 1 173 ? 11.164 -12.516 -9.945 1 94.69 173 PHE B CA 1
ATOM 3068 C C . PHE B 1 173 ? 12.047 -12.586 -8.711 1 94.69 173 PHE B C 1
ATOM 3070 O O . PHE B 1 173 ? 13.188 -12.117 -8.734 1 94.69 173 PHE B O 1
ATOM 3077 N N . LEU B 1 174 ? 11.516 -13.031 -7.645 1 95.94 174 LEU B N 1
ATOM 3078 C CA . LEU B 1 174 ? 12.227 -13.227 -6.387 1 95.94 174 LEU B CA 1
ATOM 3079 C C . LEU B 1 174 ? 11.938 -14.609 -5.805 1 95.94 174 LEU B C 1
ATOM 3081 O O . LEU B 1 174 ? 11.039 -14.758 -4.969 1 95.94 174 LEU B O 1
ATOM 3085 N N . PRO B 1 175 ? 12.703 -15.586 -6.23 1 95.81 175 PRO B N 1
ATOM 3086 C CA . PRO B 1 175 ? 12.469 -16.953 -5.742 1 95.81 175 PRO B CA 1
ATOM 3087 C C . PRO B 1 175 ? 12.555 -17.047 -4.223 1 95.81 175 PRO B C 1
ATOM 3089 O O . PRO B 1 175 ? 13.398 -16.406 -3.604 1 95.81 175 PRO B O 1
ATOM 3092 N N . TYR B 1 176 ? 11.68 -17.781 -3.678 1 96.25 176 TYR B N 1
ATOM 3093 C CA . TYR B 1 176 ? 11.641 -18.031 -2.24 1 96.25 176 TYR B CA 1
ATOM 3094 C C . TYR B 1 176 ? 11.18 -19.453 -1.945 1 96.25 176 TYR B C 1
ATOM 3096 O O . TYR B 1 176 ? 10.266 -19.969 -2.594 1 96.25 176 TYR B O 1
ATOM 3104 N N . ASP B 1 177 ? 11.805 -20.062 -1.006 1 94.88 177 ASP B N 1
ATOM 3105 C CA . ASP B 1 177 ? 11.469 -21.438 -0.602 1 94.88 177 ASP B CA 1
ATOM 3106 C C . ASP B 1 177 ? 10.586 -21.438 0.641 1 94.88 177 ASP B C 1
ATOM 3108 O O . ASP B 1 177 ? 11.031 -21.062 1.729 1 94.88 177 ASP B O 1
ATOM 3112 N N . PHE B 1 178 ? 9.383 -21.922 0.52 1 97.12 178 PHE B N 1
ATOM 3113 C CA . PHE B 1 178 ? 8.438 -21.938 1.63 1 97.12 178 PHE B CA 1
ATOM 3114 C C . PHE B 1 178 ? 8.57 -23.234 2.436 1 97.12 178 PHE B C 1
ATOM 3116 O O . PHE B 1 178 ? 7.652 -23.609 3.162 1 97.12 178 PHE B O 1
ATOM 3123 N N . GLY B 1 179 ? 9.664 -23.922 2.324 1 95.12 179 GLY B N 1
ATOM 3124 C CA . GLY B 1 179 ? 9.922 -25.109 3.141 1 95.12 179 GLY B CA 1
ATOM 3125 C C . GLY B 1 179 ? 9.742 -24.844 4.625 1 95.12 179 GLY B C 1
ATOM 3126 O O . GLY B 1 179 ? 9.25 -25.703 5.355 1 95.12 179 GLY B O 1
ATOM 3127 N N . ARG B 1 180 ? 10.086 -23.734 5.164 1 94.38 180 ARG B N 1
ATOM 3128 C CA . ARG B 1 180 ? 10.008 -23.375 6.578 1 94.38 180 ARG B CA 1
ATOM 3129 C C . ARG B 1 180 ? 8.617 -22.859 6.938 1 94.38 180 ARG B C 1
ATOM 3131 O O . ARG B 1 180 ? 8.352 -22.531 8.094 1 94.38 180 ARG B O 1
ATOM 3138 N N . CYS B 1 181 ? 7.742 -22.719 5.941 1 98.06 181 CYS B N 1
ATOM 3139 C CA . CYS B 1 181 ? 6.398 -22.188 6.129 1 98.06 181 CYS B CA 1
ATOM 3140 C C . CYS B 1 181 ? 5.34 -23.188 5.688 1 98.06 181 CYS B C 1
ATOM 3142 O O . CYS B 1 181 ? 4.633 -22.953 4.707 1 98.06 181 CYS B O 1
ATOM 3144 N N . PRO B 1 182 ? 5.141 -24.25 6.43 1 98.19 182 PRO B N 1
ATOM 3145 C CA . PRO B 1 182 ? 4.238 -25.312 5.988 1 98.19 182 PRO B CA 1
ATOM 3146 C C . PRO B 1 182 ? 2.785 -24.859 5.898 1 98.19 182 PRO B C 1
ATOM 3148 O O . PRO B 1 182 ? 2.021 -25.359 5.074 1 98.19 182 PRO B O 1
ATOM 3151 N N . ASN B 1 183 ? 2.416 -23.906 6.723 1 98.75 183 ASN B N 1
ATOM 3152 C CA . ASN B 1 183 ? 1.031 -23.453 6.695 1 98.75 183 ASN B CA 1
ATOM 3153 C C . ASN B 1 1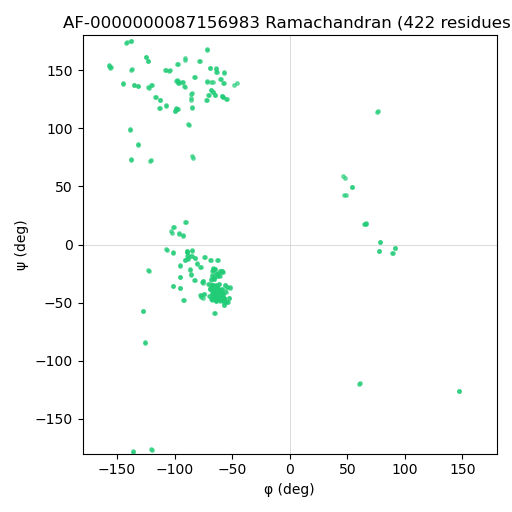83 ? 0.754 -22.578 5.477 1 98.75 183 ASN B C 1
ATOM 3155 O O . ASN B 1 183 ? -0.366 -22.562 4.961 1 98.75 183 ASN B O 1
ATOM 3159 N N . ILE B 1 184 ? 1.771 -21.828 5.02 1 98.75 184 ILE B N 1
ATOM 3160 C CA . ILE B 1 184 ? 1.623 -21.125 3.758 1 98.75 184 ILE B CA 1
ATOM 3161 C C . ILE B 1 184 ? 1.424 -22.125 2.621 1 98.75 184 ILE B C 1
ATOM 3163 O O . ILE B 1 184 ? 0.598 -21.906 1.731 1 98.75 184 ILE B O 1
ATOM 3167 N N . ARG B 1 185 ? 2.182 -23.203 2.633 1 98.31 185 ARG B N 1
ATOM 3168 C CA . ARG B 1 185 ? 2.023 -24.203 1.587 1 98.31 185 ARG B CA 1
ATOM 3169 C C . ARG B 1 185 ? 0.611 -24.781 1.589 1 98.31 185 ARG B C 1
ATOM 3171 O O . ARG B 1 185 ? 0.003 -24.953 0.529 1 98.31 185 ARG B O 1
ATOM 3178 N N . ALA B 1 186 ? 0.122 -25.109 2.756 1 98.44 186 ALA B N 1
ATOM 3179 C CA . ALA B 1 186 ? -1.247 -25.609 2.867 1 98.44 186 ALA B CA 1
ATOM 3180 C C . ALA B 1 186 ? -2.25 -24.562 2.377 1 98.44 186 ALA B C 1
ATOM 3182 O O . ALA B 1 186 ? -3.205 -24.906 1.673 1 98.44 186 ALA B O 1
ATOM 3183 N N . TYR B 1 187 ? -2.029 -23.375 2.801 1 98.69 187 TYR B N 1
ATOM 3184 C CA . TYR B 1 187 ? -2.855 -22.234 2.396 1 98.69 187 TYR B CA 1
ATOM 3185 C C . TYR B 1 187 ? -2.855 -22.078 0.881 1 98.69 187 TYR B C 1
ATOM 3187 O O . TYR B 1 187 ? -3.908 -21.875 0.271 1 98.69 187 TYR B O 1
ATOM 3195 N N . LEU B 1 188 ? -1.643 -22.156 0.244 1 98.5 188 LEU B N 1
ATOM 3196 C CA . LEU B 1 188 ? -1.531 -22.047 -1.207 1 98.5 188 LEU B CA 1
ATOM 3197 C C . LEU B 1 188 ? -2.244 -23.203 -1.89 1 98.5 188 LEU B C 1
ATOM 3199 O O . LEU B 1 188 ? -2.805 -23.047 -2.977 1 98.5 188 LEU B O 1
ATOM 3203 N N . GLY B 1 189 ? -2.186 -24.359 -1.278 1 98.12 189 GLY B N 1
ATOM 3204 C CA . GLY B 1 189 ? -2.998 -25.469 -1.776 1 98.12 189 GLY B CA 1
ATOM 3205 C C . GLY B 1 189 ? -4.48 -25.141 -1.82 1 98.12 189 GLY B C 1
ATOM 3206 O O . GLY B 1 189 ? -5.152 -25.422 -2.811 1 98.12 189 GLY B O 1
ATOM 3207 N N . ARG B 1 190 ? -5.027 -24.562 -0.749 1 97.94 190 ARG B N 1
ATOM 3208 C CA . ARG B 1 190 ? -6.43 -24.156 -0.676 1 97.94 190 ARG B CA 1
ATOM 3209 C C . ARG B 1 190 ? -6.754 -23.109 -1.733 1 97.94 190 ARG B C 1
ATOM 3211 O O . ARG B 1 190 ? -7.766 -23.219 -2.43 1 97.94 190 ARG B O 1
ATOM 3218 N N . ILE B 1 191 ? -5.883 -22.156 -1.851 1 98.12 191 ILE B N 1
ATOM 3219 C CA . ILE B 1 191 ? -6.047 -21.094 -2.832 1 98.12 191 ILE B CA 1
ATOM 3220 C C . ILE B 1 191 ? -6.039 -21.672 -4.242 1 98.12 191 ILE B C 1
ATOM 3222 O O . ILE B 1 191 ? -6.91 -21.359 -5.055 1 98.12 191 ILE B O 1
ATOM 3226 N N . GLY B 1 192 ? -5.043 -22.547 -4.477 1 98.06 192 GLY B N 1
ATOM 3227 C CA . GLY B 1 192 ? -4.859 -23.125 -5.801 1 98.06 192 GLY B CA 1
ATOM 3228 C C . GLY B 1 192 ? -6.004 -24.031 -6.223 1 98.06 192 GLY B C 1
ATOM 3229 O O . GLY B 1 192 ? -6.195 -24.281 -7.41 1 98.06 192 GLY B O 1
ATOM 3230 N N . SER B 1 193 ? -6.734 -24.5 -5.305 1 97.94 193 SER B N 1
ATOM 3231 C CA . SER B 1 193 ? -7.824 -25.406 -5.602 1 97.94 193 SER B CA 1
ATOM 3232 C C . SER B 1 193 ? -9.117 -24.656 -5.902 1 97.94 193 SER B C 1
ATOM 3234 O O . SER B 1 193 ? -10.109 -25.25 -6.332 1 97.94 193 SER B O 1
ATOM 3236 N N . ARG B 1 194 ? -9.172 -23.406 -5.633 1 98.62 194 ARG B N 1
ATOM 3237 C CA . ARG B 1 194 ? -10.375 -22.641 -5.941 1 98.62 194 ARG B CA 1
ATOM 3238 C C . ARG B 1 194 ? -10.594 -22.547 -7.449 1 98.62 194 ARG B C 1
ATOM 3240 O O . ARG B 1 194 ? -9.703 -22.109 -8.188 1 98.62 194 ARG B O 1
ATOM 3247 N N . PRO B 1 195 ? -11.734 -22.812 -7.93 1 98.75 195 PRO B N 1
ATOM 3248 C CA . PRO B 1 195 ? -11.992 -22.797 -9.375 1 98.75 195 PRO B CA 1
ATOM 3249 C C . PRO B 1 195 ? -11.758 -21.422 -10 1 98.75 195 PRO B C 1
ATOM 3251 O O . PRO B 1 195 ? -11.242 -21.328 -11.117 1 98.75 195 PRO B O 1
ATOM 3254 N N . ALA B 1 196 ? -12.156 -20.406 -9.32 1 98.88 196 ALA B N 1
ATOM 3255 C CA . ALA B 1 196 ? -11.984 -19.047 -9.844 1 98.88 196 ALA B CA 1
ATOM 3256 C C . ALA B 1 196 ? -10.5 -18.703 -10.008 1 98.88 196 ALA B C 1
ATOM 3258 O O . ALA B 1 196 ? -10.117 -18.031 -10.961 1 98.88 196 ALA B O 1
ATOM 3259 N N . TYR B 1 197 ? -9.664 -19.188 -9.07 1 98.88 197 TYR B N 1
ATOM 3260 C CA . TYR B 1 197 ? -8.227 -18.969 -9.18 1 98.88 197 TYR B CA 1
ATOM 3261 C C . TYR B 1 197 ? -7.672 -19.672 -10.422 1 98.88 197 TYR B C 1
ATOM 3263 O O . TYR B 1 197 ? -6.91 -19.062 -11.18 1 98.88 197 TYR B O 1
ATOM 3271 N N . ARG B 1 198 ? -8.047 -20.844 -10.602 1 98.69 198 ARG B N 1
ATOM 3272 C CA . ARG B 1 198 ? -7.582 -21.625 -11.742 1 98.69 198 ARG B CA 1
ATOM 3273 C C . ARG B 1 198 ? -8.008 -20.969 -13.055 1 98.69 198 ARG B C 1
ATOM 3275 O O . ARG B 1 198 ? -7.215 -20.859 -13.992 1 98.69 198 ARG B O 1
ATOM 3282 N N . ARG B 1 199 ? -9.281 -20.578 -13.109 1 98.75 199 ARG B N 1
ATOM 3283 C CA . ARG B 1 199 ? -9.766 -19.891 -14.312 1 98.75 199 ARG B CA 1
ATOM 3284 C C . ARG B 1 199 ? -8.977 -18.609 -14.562 1 98.75 199 ARG B C 1
ATOM 3286 O O . ARG B 1 199 ? -8.602 -18.328 -15.703 1 98.75 199 ARG B O 1
ATOM 3293 N N . ALA B 1 200 ? -8.742 -17.859 -13.531 1 98.88 200 ALA B N 1
ATOM 3294 C CA . ALA B 1 200 ? -8.023 -16.594 -13.648 1 98.88 200 ALA B CA 1
ATOM 3295 C C . ALA B 1 200 ? -6.621 -16.812 -14.203 1 98.88 200 ALA B C 1
ATOM 3297 O O . ALA B 1 200 ? -6.188 -16.094 -15.109 1 98.88 200 ALA B O 1
ATOM 3298 N N . MET B 1 201 ? -5.926 -17.797 -13.602 1 98.75 201 MET B N 1
ATOM 3299 C CA . MET B 1 201 ? -4.551 -18.062 -14.023 1 98.75 201 MET B CA 1
ATOM 3300 C C . MET B 1 201 ? -4.512 -18.547 -15.477 1 98.75 201 MET B C 1
ATOM 3302 O O . MET B 1 201 ? -3.631 -18.141 -16.234 1 98.75 201 MET B O 1
ATOM 3306 N N . GLU B 1 202 ? -5.438 -19.344 -15.797 1 98.5 202 GLU B N 1
ATOM 3307 C CA . GLU B 1 202 ? -5.488 -19.844 -17.172 1 98.5 202 GLU B CA 1
ATOM 3308 C C . GLU B 1 202 ? -5.789 -18.719 -18.156 1 98.5 202 GLU B C 1
ATOM 3310 O O . GLU B 1 202 ? -5.207 -18.656 -19.234 1 98.5 202 GLU B O 1
ATOM 3315 N N . LYS B 1 203 ? -6.723 -17.844 -17.828 1 98.56 203 LYS B N 1
ATOM 3316 C CA . LYS B 1 203 ? -7.07 -16.719 -18.688 1 98.56 203 LYS B CA 1
ATOM 3317 C C . LYS B 1 203 ? -5.922 -15.727 -18.781 1 98.56 203 LYS B C 1
ATOM 3319 O O . LYS B 1 203 ? -5.602 -15.234 -19.875 1 98.56 203 LYS B O 1
ATOM 3324 N N . GLY B 1 204 ? -5.344 -15.414 -17.641 1 98.62 204 GLY B N 1
ATOM 3325 C CA . GLY B 1 204 ? -4.328 -14.375 -17.594 1 98.62 204 GLY B CA 1
ATOM 3326 C C . GLY B 1 204 ? -2.986 -14.812 -18.141 1 98.62 204 GLY B C 1
ATOM 3327 O O . GLY B 1 204 ? -2.379 -14.117 -18.953 1 98.62 204 GLY B O 1
ATOM 3328 N N . ASP B 1 205 ? -2.576 -15.938 -17.75 1 98.19 205 ASP B N 1
ATOM 3329 C CA . ASP B 1 205 ? -1.262 -16.453 -18.109 1 98.19 205 ASP B CA 1
ATOM 3330 C C . ASP B 1 205 ? -1.337 -17.938 -18.469 1 98.19 205 ASP B C 1
ATOM 3332 O O . ASP B 1 205 ? -0.788 -18.781 -17.75 1 98.19 205 ASP B O 1
ATOM 3336 N N . PRO B 1 206 ? -1.894 -18.203 -19.656 1 97.81 206 PRO B N 1
ATOM 3337 C CA . PRO B 1 206 ? -2.053 -19.594 -20.047 1 97.81 206 PRO B CA 1
ATOM 3338 C C . PRO B 1 206 ? -0.727 -20.359 -20.094 1 97.81 206 PRO B C 1
ATOM 3340 O O . PRO B 1 206 ? 0.241 -19.875 -20.688 1 97.81 206 PRO B O 1
ATOM 3343 N N . GLY B 1 207 ? -0.724 -21.469 -19.406 1 96.44 207 GLY B N 1
ATOM 3344 C CA . GLY B 1 207 ? 0.436 -22.344 -19.469 1 96.44 207 GLY B CA 1
ATOM 3345 C C . GLY B 1 207 ? 1.486 -22.016 -18.422 1 96.44 207 GLY B C 1
ATOM 3346 O O . GLY B 1 207 ? 2.471 -22.734 -18.281 1 96.44 207 GLY B O 1
ATOM 3347 N N . MET B 1 208 ? 1.317 -20.922 -17.703 1 96.81 208 MET B N 1
ATOM 3348 C CA . MET B 1 208 ? 2.279 -20.578 -16.672 1 96.81 208 MET B CA 1
ATOM 3349 C C . MET B 1 208 ? 2.221 -21.578 -15.516 1 96.81 208 MET B C 1
ATOM 3351 O O . MET B 1 208 ? 1.137 -21.953 -15.07 1 96.81 208 MET B O 1
ATOM 3355 N N . GLU B 1 209 ? 3.342 -22.016 -15.109 1 97.56 209 GLU B N 1
ATOM 3356 C CA . GLU B 1 209 ? 3.377 -22.859 -13.922 1 97.56 209 GLU B CA 1
ATOM 3357 C C . GLU B 1 209 ? 2.926 -22.094 -12.68 1 97.56 209 GLU B C 1
ATOM 3359 O O . GLU B 1 209 ? 3.396 -20.984 -12.43 1 97.56 209 GLU B O 1
ATOM 3364 N N . LEU B 1 210 ? 1.998 -22.688 -11.992 1 98.06 210 LEU B N 1
ATOM 3365 C CA . LEU B 1 210 ? 1.527 -22.062 -10.758 1 98.06 210 LEU B CA 1
ATOM 3366 C C . LEU B 1 210 ? 2.418 -22.438 -9.586 1 98.06 210 LEU B C 1
ATOM 3368 O O . LEU B 1 210 ? 2.59 -23.625 -9.281 1 98.06 210 LEU B O 1
ATOM 3372 N N . LEU B 1 211 ? 3.078 -21.547 -8.93 1 97.75 211 LEU B N 1
ATOM 3373 C CA . LEU B 1 211 ? 3.996 -21.781 -7.82 1 97.75 211 LEU B CA 1
ATOM 3374 C C . LEU B 1 211 ? 3.242 -21.891 -6.5 1 97.75 211 LEU B C 1
ATOM 3376 O O . LEU B 1 211 ? 3.34 -21 -5.652 1 97.75 211 LEU B O 1
ATOM 3380 N N . LEU B 1 212 ? 2.584 -23.016 -6.305 1 97.31 212 LEU B N 1
ATOM 3381 C CA . LEU B 1 212 ? 1.646 -23.188 -5.203 1 97.31 212 LEU B CA 1
ATOM 3382 C C . LEU B 1 212 ? 2.271 -24.016 -4.082 1 97.31 212 LEU B C 1
ATOM 3384 O O . LEU B 1 212 ? 1.56 -24.562 -3.242 1 97.31 212 LEU B O 1
ATOM 3388 N N . THR B 1 213 ? 3.602 -24.25 -4.148 1 91.88 213 THR B N 1
ATOM 3389 C CA . THR B 1 213 ? 4.305 -24.953 -3.084 1 91.88 213 THR B CA 1
ATOM 3390 C C . THR B 1 213 ? 5.52 -24.172 -2.617 1 91.88 213 THR B C 1
ATOM 3392 O O . THR B 1 213 ? 6.039 -23.328 -3.355 1 91.88 213 THR B O 1
#

pLDDT: mean 97.07, std 2.5, range [86.06, 99.0]

InterPro domains:
  IPR004045 Glutathione S-transferase, N-terminal [PF02798] (5-73)
  IPR004045 Glutathione S-transferase, N-terminal [PS50404] (1-81)
  IPR004046 Glutathione S-transferase, C-terminal [PF00043] (125-195)
  IPR010987 Glutathione S-transferase, C-terminal-like [PS50405] (87-210)
  IPR036249 Thioredoxin-like superfamily [SSF52833] (2-78)
  IPR036282 Glutathione S-transferase, C-terminal domain superfamily [SSF47616] (87-206)
  IPR040079 Glutathione transferase family [SFLDS00019] (1-206)